Protein AF-0000000070921759 (afdb_homodimer)

Secondary structure (DSSP, 8-state):
----------------------------SPPTT-EEETTS-EE-HHHHHHHGGG-SEEEE---TT-HHHHHHHHHHHHHHHTT--SEEEEEEEEEGGGHHHHHHHHTT---HHHHHHHTTHHHHT-S-GGGTHHHHHHHHHHT--EEEEE--HHHHHHHHHH-GGGS-GGGGTTPPPPPPPPHHHHHHHHHHHHHS-TTT-SS--HHHHHHHHHHHHHHHHHHHHHHHTT-SEEEEE--GGGTGGG-SHHHHHHHTT--GGGEEEEEEEEESTTPPPPPTTS-SEEEEEE-SGGGSPPPPP---EEEEEETTEEEEEEE-TTSHHHHHT--TT-EEEEETTEE--SHHHHHHHHHHPPTT-EEEEEEEETTEEEEEEEEPPP---/----------------------------SPPTT-EEETTS-EE-HHHHHHHGGG-SEEEE---TT-HHHHHHHHHHHHHHHTT--SEEEEEEEEEGGGHHHHHHHHTT---HHHHHHHTTHHHHT-S-GGGTHHHHHHHHHHT--EEEEE--HHHHHHHHHH-GGGS-GGGGTTPPPPPPPPHHHHHHHHHHHHHS-TTT-SS--HHHHHHHHHHHHHHHHHHHHHHHTT-SEEEEE--GGGTGGG-SHHHHHHHTT--GGGEEEEEEEEESTTPPPPPTTS-SEEEEEE-SGGGSPPPPP---EEEEEETTEEEEEEE-TTSHHHHHT--TT-EEEEETTEE--SHHHHHHHHHHPPTT-EEEEEEEETTEEEEEEEEPPP---

Solvent-accessible surface area (backbone atoms only — not comparable to full-atom values): 40839 Å² total; per-residue (Å²): 136,84,78,78,78,76,77,78,72,83,78,77,77,78,76,75,76,74,75,75,72,73,69,74,69,74,55,59,53,46,50,60,45,32,37,23,34,29,77,42,44,83,40,57,59,34,57,51,52,58,60,52,70,68,28,37,30,39,36,41,31,33,57,93,88,40,57,57,38,38,53,49,49,40,40,48,51,27,23,48,34,33,66,45,63,59,34,34,38,34,31,55,61,31,25,49,87,24,32,66,33,39,51,36,40,36,70,65,73,39,36,70,70,55,37,42,57,61,40,37,38,51,81,63,52,56,65,70,61,79,56,48,44,67,47,53,50,51,26,27,51,58,62,31,52,55,39,35,19,24,67,51,66,69,57,38,51,44,37,28,73,65,32,64,86,68,51,56,55,81,79,50,78,64,55,70,80,57,71,80,72,50,69,70,44,51,54,51,51,50,52,54,58,68,69,44,74,65,82,76,50,87,74,74,51,61,67,42,52,51,38,32,52,40,47,51,24,28,35,35,21,49,42,47,54,60,46,40,75,78,24,70,28,28,35,37,43,39,53,33,82,42,42,47,58,43,48,31,25,53,40,33,25,33,75,73,68,48,40,71,87,31,43,43,40,38,35,68,38,64,29,47,96,81,43,66,47,74,59,69,50,39,33,54,26,38,33,12,31,69,54,58,74,61,60,43,80,78,77,66,64,68,54,33,66,44,73,39,74,37,98,81,8,28,29,26,68,37,57,38,85,93,23,35,30,38,77,36,65,58,49,62,67,27,27,36,36,26,46,26,78,35,80,32,68,47,53,55,50,56,52,52,53,44,52,56,48,48,59,17,23,30,42,41,29,34,32,36,52,95,87,39,79,45,80,36,61,32,57,43,64,44,77,77,129,136,84,78,77,78,78,79,78,73,81,80,78,78,78,76,76,76,76,74,76,72,74,69,72,68,75,52,59,54,48,50,60,44,31,37,23,34,29,78,42,44,83,41,59,60,35,58,52,50,58,61,52,70,68,28,36,32,41,37,40,31,32,58,93,86,39,57,59,37,38,52,48,48,40,41,50,50,26,23,47,33,32,66,44,62,60,35,35,38,35,31,55,60,30,26,51,86,23,33,66,33,39,50,36,39,37,70,65,72,37,36,71,71,54,36,42,58,61,39,38,38,53,81,63,52,55,63,69,61,79,56,47,45,67,46,52,49,50,25,28,50,56,60,30,53,56,37,37,19,25,67,50,67,69,57,37,50,46,37,28,72,66,33,63,85,70,50,56,53,80,78,52,78,64,56,70,82,56,72,81,72,49,69,69,44,50,55,50,50,50,54,53,57,67,70,44,73,63,83,78,47,85,74,75,50,62,67,42,52,51,39,31,52,39,46,50,24,28,36,35,21,49,41,49,56,59,46,40,76,79,25,69,28,26,36,37,42,39,53,33,85,41,41,46,58,43,48,31,26,53,41,34,25,33,75,73,68,48,40,72,88,32,39,44,41,37,34,69,37,64,30,48,96,80,43,65,46,74,59,70,50,39,33,55,27,36,33,13,32,70,53,56,74,60,61,45,80,77,77,66,64,70,55,34,66,42,74,40,74,36,99,82,7,27,29,26,69,37,57,38,83,94,22,35,30,39,77,37,65,58,48,61,68,28,27,36,34,26,47,26,79,36,78,32,66,46,54,56,49,54,52,54,53,43,53,56,48,48,56,16,23,29,42,40,29,33,32,37,50,97,88,40,78,45,80,36,60,33,58,42,64,43,76,76,128

InterPro domains:
  IPR001478 PDZ domain [PF13180] (303-376)
  IPR001478 PDZ domain [SM00228] (301-371)
  IPR007314 Haem-binding uptake, Tiki superfamily, ChaN [PF04187] (49-253)
  IPR007314 Haem-binding uptake, Tiki superfamily, ChaN [cd14727] (56-257)
  IPR036034 PDZ superfamily [G3DSA:2.30.42.10] (302-385)
  IPR036034 PDZ superfamily [SSF50156] (306-377)

Structure (mmCIF, N/CA/C/O backbone):
data_AF-0000000070921759-model_v1
#
loop_
_entity.id
_entity.type
_entity.pdbx_description
1 polymer 'PDZ domain-containing protein'
#
loop_
_atom_site.group_PDB
_atom_site.id
_atom_site.type_symbol
_atom_site.label_atom_id
_atom_site.label_alt_id
_atom_site.label_comp_id
_atom_site.label_asym_id
_atom_site.label_entity_id
_atom_site.label_seq_id
_atom_site.pdbx_PDB_ins_code
_atom_site.Cartn_x
_atom_site.Cartn_y
_atom_site.Cartn_z
_atom_site.occupancy
_atom_site.B_iso_or_equiv
_atom_site.auth_seq_id
_atom_site.auth_comp_id
_atom_site.auth_asym_id
_atom_site.auth_atom_id
_atom_site.pdbx_PDB_model_num
ATOM 1 N N . MET A 1 1 ? -50.969 -34.188 79.438 1 27.89 1 MET A N 1
ATOM 2 C CA . MET A 1 1 ? -50.031 -33.062 79.312 1 27.89 1 MET A CA 1
ATOM 3 C C . MET A 1 1 ? -49.531 -32.938 77.875 1 27.89 1 MET A C 1
ATOM 5 O O . MET A 1 1 ? -48.812 -33.812 77.375 1 27.89 1 MET A O 1
ATOM 9 N N . THR A 1 2 ? -50.312 -32.312 76.938 1 28.06 2 THR A N 1
ATOM 10 C CA . THR A 1 2 ? -50.281 -32.094 75.5 1 28.06 2 THR A CA 1
ATOM 11 C C . THR A 1 2 ? -49.156 -31.141 75.125 1 28.06 2 THR A C 1
ATOM 13 O O . THR A 1 2 ? -49.188 -29.953 75.438 1 28.06 2 THR A O 1
ATOM 16 N N . ARG A 1 3 ? -47.906 -31.656 75.188 1 28 3 ARG A N 1
ATOM 17 C CA . ARG A 1 3 ? -46.75 -30.828 74.938 1 28 3 ARG A CA 1
ATOM 18 C C . ARG A 1 3 ? -46.844 -30.219 73.5 1 28 3 ARG A C 1
ATOM 20 O O . ARG A 1 3 ? -47.156 -30.906 72.562 1 28 3 ARG A O 1
ATOM 27 N N . ARG A 1 4 ? -46.906 -28.906 73.438 1 25.95 4 ARG A N 1
ATOM 28 C CA . ARG A 1 4 ? -47.031 -27.922 72.375 1 25.95 4 ARG A CA 1
ATOM 29 C C . ARG A 1 4 ? -45.812 -28 71.438 1 25.95 4 ARG A C 1
ATOM 31 O O . ARG A 1 4 ? -44.688 -27.844 71.875 1 25.95 4 ARG A O 1
ATOM 38 N N . ILE A 1 5 ? -45.812 -28.875 70.5 1 31.91 5 ILE A N 1
ATOM 39 C CA . ILE A 1 5 ? -44.75 -29.016 69.5 1 31.91 5 ILE A CA 1
ATOM 40 C C . ILE A 1 5 ? -44.562 -27.688 68.75 1 31.91 5 ILE A C 1
ATOM 42 O O . ILE A 1 5 ? -45.5 -27.203 68.062 1 31.91 5 ILE A O 1
ATOM 46 N N . ARG A 1 6 ? -43.781 -26.75 69.312 1 29.05 6 ARG A N 1
ATOM 47 C CA . ARG A 1 6 ? -43.469 -25.469 68.688 1 29.05 6 ARG A CA 1
ATOM 48 C C . ARG A 1 6 ? -42.906 -25.656 67.312 1 29.05 6 ARG A C 1
ATOM 50 O O . ARG A 1 6 ? -41.938 -26.422 67.062 1 29.05 6 ARG A O 1
ATOM 57 N N . ARG A 1 7 ? -43.656 -25.438 66.25 1 26.19 7 ARG A N 1
ATOM 58 C CA . ARG A 1 7 ? -43.312 -25.484 64.812 1 26.19 7 ARG A CA 1
ATOM 59 C C . ARG A 1 7 ? -42.188 -24.516 64.5 1 26.19 7 ARG A C 1
ATOM 61 O O . ARG A 1 7 ? -42.312 -23.312 64.75 1 26.19 7 ARG A O 1
ATOM 68 N N . ALA A 1 8 ? -40.938 -24.938 64.625 1 33.94 8 ALA A N 1
ATOM 69 C CA . ALA A 1 8 ? -39.781 -24.141 64.188 1 33.94 8 ALA A CA 1
ATOM 70 C C . ALA A 1 8 ? -39.969 -23.609 62.75 1 33.94 8 ALA A C 1
ATOM 72 O O . ALA A 1 8 ? -40.344 -24.375 61.844 1 33.94 8 ALA A O 1
ATOM 73 N N . GLY A 1 9 ? -40.344 -22.328 62.656 1 32.06 9 GLY A N 1
ATOM 74 C CA . GLY A 1 9 ? -40.531 -21.641 61.406 1 32.06 9 GLY A CA 1
ATOM 75 C C . GLY A 1 9 ? -39.344 -21.766 60.469 1 32.06 9 GLY A C 1
ATOM 76 O O . GLY A 1 9 ? -38.219 -22.062 60.938 1 32.06 9 GLY A O 1
ATOM 77 N N . PRO A 1 10 ? -39.562 -22.109 59.156 1 35.81 10 PRO A N 1
ATOM 78 C CA . PRO A 1 10 ? -38.531 -22.312 58.156 1 35.81 10 PRO A CA 1
ATOM 79 C C . PRO A 1 10 ? -37.562 -21.109 58.062 1 35.81 10 PRO A C 1
ATOM 81 O O . PRO A 1 10 ? -37.969 -19.984 58.312 1 35.81 10 PRO A O 1
ATOM 84 N N . LEU A 1 11 ? -36.281 -21.234 58.5 1 36.12 11 LEU A N 1
ATOM 85 C CA . LEU A 1 11 ? -35.188 -20.281 58.281 1 36.12 11 LEU A CA 1
ATOM 86 C C . LEU A 1 11 ? -35.125 -19.891 56.812 1 36.12 11 LEU A C 1
ATOM 88 O O . LEU A 1 11 ? -34.969 -20.75 55.938 1 36.12 11 LEU A O 1
ATOM 92 N N . SER A 1 12 ? -35.75 -18.828 56.438 1 34.59 12 SER A N 1
ATOM 93 C CA . SER A 1 12 ? -35.562 -18.25 55.125 1 34.59 12 SER A CA 1
ATOM 94 C C . SER A 1 12 ? -34.094 -17.953 54.844 1 34.59 12 SER A C 1
ATOM 96 O O . SER A 1 12 ? -33.469 -17.234 55.594 1 34.59 12 SER A O 1
ATOM 98 N N . ALA A 1 13 ? -33.344 -18.844 54.156 1 33.78 13 ALA A N 1
ATOM 99 C CA . ALA A 1 13 ? -31.984 -18.625 53.625 1 33.78 13 ALA A CA 1
ATOM 100 C C . ALA A 1 13 ? -31.938 -17.375 52.75 1 33.78 13 ALA A C 1
ATOM 102 O O . ALA A 1 13 ? -32.656 -17.281 51.75 1 33.78 13 ALA A O 1
ATOM 103 N N . LEU A 1 14 ? -31.656 -16.25 53.406 1 38.09 14 LEU A N 1
ATOM 104 C CA . LEU A 1 14 ? -31.328 -15.055 52.625 1 38.09 14 LEU A CA 1
ATOM 105 C C . LEU A 1 14 ? -30.188 -15.344 51.656 1 38.09 14 LEU A C 1
ATOM 107 O O . LEU A 1 14 ? -29.078 -15.656 52.062 1 38.09 14 LEU A O 1
ATOM 111 N N . VAL A 1 15 ? -30.547 -15.773 50.469 1 40.31 15 VAL A N 1
ATOM 112 C CA . VAL A 1 15 ? -29.578 -15.875 49.375 1 40.31 15 VAL A CA 1
ATOM 113 C C . VAL A 1 15 ? -28.953 -14.5 49.094 1 40.31 15 VAL A C 1
ATOM 115 O O . VAL A 1 15 ? -29.656 -13.562 48.719 1 40.31 15 VAL A O 1
ATOM 118 N N . VAL A 1 16 ? -27.844 -14.242 49.75 1 41.69 16 VAL A N 1
ATOM 119 C CA . VAL A 1 16 ? -27.031 -13.086 49.375 1 41.69 16 VAL A CA 1
ATOM 120 C C . VAL A 1 16 ? -26.547 -13.211 47.938 1 41.69 16 VAL A C 1
ATOM 122 O O . VAL A 1 16 ? -25.766 -14.102 47.594 1 41.69 16 VAL A O 1
ATOM 125 N N . PHE A 1 17 ? -27.266 -12.664 47 1 39.53 17 PHE A N 1
ATOM 126 C CA . PHE A 1 17 ? -26.75 -12.453 45.656 1 39.53 17 PHE A CA 1
ATOM 127 C C . PHE A 1 17 ? -25.547 -11.516 45.688 1 39.53 17 PHE A C 1
ATOM 129 O O . PHE A 1 17 ? -25.688 -10.32 45.938 1 39.53 17 PHE A O 1
ATOM 136 N N . ALA A 1 18 ? -24.344 -12.109 45.938 1 38.75 18 ALA A N 1
ATOM 137 C CA . ALA A 1 18 ? -23.156 -11.32 45.625 1 38.75 18 ALA A CA 1
ATOM 138 C C . ALA A 1 18 ? -23.172 -10.828 44.188 1 38.75 18 ALA A C 1
ATOM 140 O O . ALA A 1 18 ? -23.078 -11.625 43.25 1 38.75 18 ALA A O 1
ATOM 141 N N . LEU A 1 19 ? -23.594 -9.609 43.969 1 37.59 19 LEU A N 1
ATOM 142 C CA . LEU A 1 19 ? -23.328 -8.938 42.719 1 37.59 19 LEU A CA 1
ATOM 143 C C . LEU A 1 19 ? -21.828 -8.906 42.438 1 37.59 19 LEU A C 1
ATOM 145 O O . LEU A 1 19 ? -21.078 -8.234 43.125 1 37.59 19 LEU A O 1
ATOM 149 N N . LEU A 1 20 ? -21.281 -9.961 41.844 1 40.19 20 LEU A N 1
ATOM 150 C CA . LEU A 1 20 ? -19.969 -9.773 41.219 1 40.19 20 LEU A CA 1
ATOM 151 C C . LEU A 1 20 ? -19.93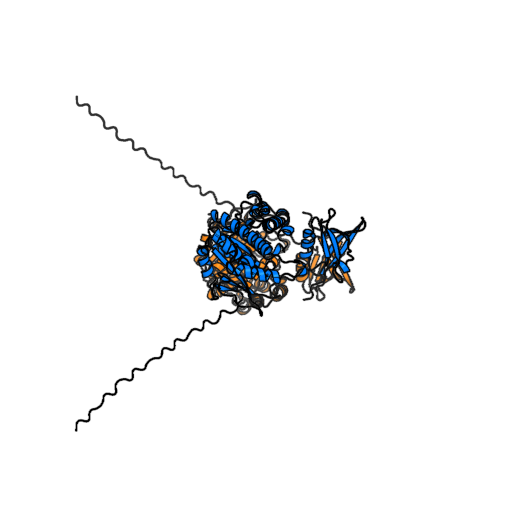8 -8.492 40.406 1 40.19 20 LEU A C 1
ATOM 153 O O . LEU A 1 20 ? -20.609 -8.406 39.375 1 40.19 20 LEU A O 1
ATOM 157 N N . ALA A 1 21 ? -19.531 -7.395 41.031 1 38.72 21 ALA A N 1
ATOM 158 C CA . ALA A 1 21 ? -19.109 -6.246 40.25 1 38.72 21 ALA A CA 1
ATOM 159 C C . ALA A 1 21 ? -18.109 -6.66 39.156 1 38.72 21 ALA A C 1
ATOM 161 O O . ALA A 1 21 ? -17.031 -7.148 39.469 1 38.72 21 ALA A O 1
ATOM 162 N N . ALA A 1 22 ? -18.562 -6.961 38 1 38.88 22 ALA A N 1
ATOM 163 C CA . ALA A 1 22 ? -17.641 -6.977 36.875 1 38.88 22 ALA A CA 1
ATOM 164 C C . ALA A 1 22 ? -16.703 -5.766 36.906 1 38.88 22 ALA A C 1
ATOM 166 O O . ALA A 1 22 ? -17.141 -4.637 36.656 1 38.88 22 ALA A O 1
ATOM 167 N N . GLY A 1 23 ? -15.766 -5.809 37.781 1 38 23 GLY A N 1
ATOM 168 C CA . GLY A 1 23 ? -14.758 -4.773 37.594 1 38 23 GLY A CA 1
ATOM 169 C C . GLY A 1 23 ? -14.492 -4.445 36.125 1 38 23 GLY A C 1
ATOM 170 O O . GLY A 1 23 ? -14.227 -5.344 35.344 1 38 23 GLY A O 1
ATOM 171 N N . HIS A 1 24 ? -15.047 -3.385 35.719 1 40.53 24 HIS A N 1
ATOM 172 C CA . HIS A 1 24 ? -14.586 -2.846 34.438 1 40.53 24 HIS A CA 1
ATOM 173 C C . HIS A 1 24 ? -13.062 -2.867 34.344 1 40.53 24 HIS A C 1
ATOM 175 O O . HIS A 1 24 ? -12.383 -2.188 35.094 1 40.53 24 HIS A O 1
ATOM 181 N N . ALA A 1 25 ? -12.484 -4.004 34.156 1 42.41 25 ALA A N 1
ATOM 182 C CA . ALA A 1 25 ? -11.055 -3.959 33.875 1 42.41 25 ALA A CA 1
ATOM 183 C C . ALA A 1 25 ? -10.68 -2.672 33.125 1 42.41 25 ALA A C 1
ATOM 185 O O . ALA A 1 25 ? -11.305 -2.318 32.125 1 42.41 25 ALA A O 1
ATOM 186 N N . ALA A 1 26 ? -10.242 -1.688 33.781 1 49.66 26 ALA A N 1
ATOM 187 C CA . ALA A 1 26 ? -9.641 -0.495 33.188 1 49.66 26 ALA A CA 1
ATOM 188 C C . ALA A 1 26 ? -9.016 -0.81 31.828 1 49.66 26 ALA A C 1
ATOM 190 O O . ALA A 1 26 ? -8.211 -1.737 31.719 1 49.66 26 ALA A O 1
ATOM 191 N N . ALA A 1 27 ? -9.664 -0.365 30.719 1 60.22 27 ALA A N 1
ATOM 192 C CA . ALA A 1 27 ? -9.344 -0.701 29.328 1 60.22 27 ALA A CA 1
ATOM 193 C C . ALA A 1 27 ? -7.906 -0.31 28.984 1 60.22 27 ALA A C 1
ATOM 195 O O . ALA A 1 27 ? -7.504 0.837 29.203 1 60.22 27 ALA A O 1
ATOM 196 N N . GLY A 1 28 ? -6.93 -1.136 29.156 1 81.12 28 GLY A N 1
ATOM 197 C CA . GLY A 1 28 ? -5.523 -1.021 28.797 1 81.12 28 GLY A CA 1
ATOM 198 C C . GLY A 1 28 ? -5.297 -0.612 27.359 1 81.12 28 GLY A C 1
ATOM 199 O O . GLY A 1 28 ? -6.203 -0.093 26.703 1 81.12 28 GLY A O 1
ATOM 200 N N . CYS A 1 29 ? -4.09 -0.52 26.969 1 90.62 29 CYS A N 1
ATOM 201 C CA . CYS A 1 29 ? -3.676 -0.234 25.594 1 90.62 29 CYS A CA 1
ATOM 202 C C . CYS A 1 29 ? -4.281 -1.237 24.625 1 90.62 29 CYS A C 1
ATOM 204 O O . CYS A 1 29 ? -4.348 -2.432 24.922 1 90.62 29 CYS A O 1
ATOM 206 N N . PRO A 1 30 ? -4.938 -0.698 23.609 1 94.38 30 PRO A N 1
ATOM 207 C CA . PRO A 1 30 ? -5.445 -1.652 22.625 1 94.38 30 PRO A CA 1
ATOM 208 C C . PRO A 1 30 ? -4.348 -2.541 22.047 1 94.38 30 PRO A C 1
ATOM 210 O O . PRO A 1 30 ? -3.242 -2.064 21.766 1 94.38 30 PRO A O 1
ATOM 213 N N . ALA A 1 31 ? -4.648 -3.852 21.906 1 93.44 31 ALA A N 1
ATOM 214 C CA . ALA A 1 31 ? -3.729 -4.762 21.219 1 93.44 31 ALA A CA 1
ATOM 215 C C . ALA A 1 31 ? -3.67 -4.461 19.734 1 93.44 31 ALA A C 1
ATOM 217 O O . ALA A 1 31 ? -4.609 -3.893 19.172 1 93.44 31 ALA A O 1
ATOM 218 N N . PRO A 1 32 ? -2.553 -4.805 19.094 1 93.81 32 PRO A N 1
ATOM 219 C CA . PRO A 1 32 ? -2.537 -4.668 17.625 1 93.81 32 PRO A CA 1
ATOM 220 C C . PRO A 1 32 ? -3.725 -5.348 16.953 1 93.81 32 PRO A C 1
ATOM 222 O O . PRO A 1 32 ? -4.039 -6.5 17.266 1 93.81 32 PRO A O 1
ATOM 225 N N . GLY A 1 33 ? -4.391 -4.566 16.094 1 95.75 33 GLY A N 1
ATOM 226 C CA . GLY A 1 33 ? -5.516 -5.121 15.352 1 95.75 33 GLY A CA 1
ATOM 227 C C . GLY A 1 33 ? -6.844 -4.938 16.062 1 95.75 33 GLY A C 1
ATOM 228 O O . GLY A 1 33 ? -7.898 -5.246 15.508 1 95.75 33 GLY A O 1
ATOM 229 N N . GLN A 1 34 ? -6.77 -4.414 17.234 1 96.19 34 GLN A N 1
ATOM 230 C CA . GLN A 1 34 ? -7.973 -4.297 18.062 1 96.19 34 GLN A CA 1
ATOM 231 C C . GLN A 1 34 ? -8.586 -2.902 17.938 1 96.19 34 GLN A C 1
ATOM 233 O O . GLN A 1 34 ? -7.863 -1.901 17.938 1 96.19 34 GLN A O 1
ATOM 238 N N . TRP A 1 35 ? -9.93 -2.85 17.828 1 97.75 35 TRP A N 1
ATOM 239 C CA . TRP A 1 35 ? -10.68 -1.604 17.938 1 97.75 35 TRP A CA 1
ATOM 240 C C . TRP A 1 35 ? -11.227 -1.415 19.344 1 97.75 35 TRP A C 1
ATOM 242 O O . TRP A 1 35 ? -11.719 -2.365 19.953 1 97.75 35 TRP A O 1
ATOM 252 N N . LEU A 1 36 ? -11.078 -0.219 19.812 1 97.56 36 LEU A N 1
ATOM 253 C CA . LEU A 1 36 ? -11.789 0.227 21.016 1 97.56 36 LEU A CA 1
ATOM 254 C C . LEU A 1 36 ? -12.781 1.335 20.672 1 97.56 36 LEU A C 1
ATOM 256 O O . LEU A 1 36 ? -12.523 2.154 19.781 1 97.56 36 LEU A O 1
ATOM 260 N N . ASN A 1 37 ? -13.922 1.346 21.375 1 97 37 ASN A N 1
ATOM 261 C CA . ASN A 1 37 ? -14.812 2.49 21.234 1 97 37 ASN A CA 1
ATOM 262 C C . ASN A 1 37 ? -14.359 3.662 22.109 1 97 37 ASN A C 1
ATOM 264 O O . ASN A 1 37 ? -13.32 3.594 22.75 1 97 37 ASN A O 1
ATOM 268 N N . GLY A 1 38 ? -15.062 4.746 22.062 1 95.25 38 GLY A N 1
ATOM 269 C CA . GLY A 1 38 ? -14.68 5.977 22.75 1 95.25 38 GLY A CA 1
ATOM 270 C C . GLY A 1 38 ? -14.555 5.816 24.25 1 95.25 38 GLY A C 1
ATOM 271 O O . GLY A 1 38 ? -13.914 6.629 24.906 1 95.25 38 GLY A O 1
ATOM 272 N N . GLU A 1 39 ? -15.156 4.789 24.781 1 94.88 39 GLU A N 1
ATOM 273 C CA . GLU A 1 39 ? -15.125 4.535 26.219 1 94.88 39 GLU A CA 1
ATOM 274 C C . GLU A 1 39 ? -14.008 3.559 26.578 1 94.88 39 GLU A C 1
ATOM 276 O O . GLU A 1 39 ? -13.758 3.301 27.75 1 94.88 39 GLU A O 1
ATOM 281 N N . GLY A 1 40 ? -13.383 3.045 25.594 1 94.31 40 GLY A N 1
ATOM 282 C CA . GLY A 1 40 ? -12.273 2.145 25.844 1 94.31 40 GLY A CA 1
ATOM 283 C C . GLY A 1 40 ? -12.672 0.681 25.828 1 94.31 40 GLY A C 1
ATOM 284 O O . GLY A 1 40 ? -11.883 -0.187 26.203 1 94.31 40 GLY A O 1
ATOM 285 N N . ALA A 1 41 ? -13.875 0.413 25.438 1 96.06 41 ALA A N 1
ATOM 286 C CA . ALA A 1 41 ? -14.328 -0.972 25.359 1 96.06 41 ALA A CA 1
ATOM 287 C C . ALA A 1 41 ? -14.047 -1.56 23.969 1 96.06 41 ALA A C 1
ATOM 289 O O . ALA A 1 41 ? -14.094 -0.848 22.969 1 96.06 41 ALA A O 1
ATOM 290 N N . PRO A 1 42 ? -13.781 -2.896 23.969 1 96.44 42 PRO A N 1
ATOM 291 C CA . PRO A 1 42 ? -13.562 -3.537 22.672 1 96.44 42 PRO A CA 1
ATOM 292 C C . PRO A 1 42 ? -14.75 -3.355 21.719 1 96.44 42 PRO A C 1
ATOM 294 O O . PRO A 1 42 ? -15.898 -3.383 22.156 1 96.44 42 PRO A O 1
ATOM 297 N N . LEU A 1 43 ? -14.469 -3.111 20.5 1 97.44 43 LEU A N 1
ATOM 298 C CA . LEU A 1 43 ? -15.438 -2.887 19.438 1 97.44 43 LEU A CA 1
ATOM 299 C C . LEU A 1 43 ? -15.133 -3.773 18.234 1 97.44 43 LEU A C 1
ATOM 301 O O . LEU A 1 43 ? -14.023 -3.748 17.703 1 97.44 43 LEU A O 1
ATOM 305 N N . ALA A 1 44 ? -16.141 -4.617 17.812 1 97.94 44 ALA A N 1
ATOM 306 C CA . ALA A 1 44 ? -15.961 -5.488 16.656 1 97.94 44 ALA A CA 1
ATOM 307 C C . ALA A 1 44 ? -15.844 -4.676 15.367 1 97.94 44 ALA A C 1
ATOM 309 O O . ALA A 1 44 ? -16.547 -3.68 15.195 1 97.94 44 ALA A O 1
ATOM 310 N N . THR A 1 45 ? -14.992 -5.156 14.461 1 98.19 45 THR A N 1
ATOM 311 C CA . THR A 1 45 ? -14.703 -4.434 13.227 1 98.19 45 THR A CA 1
ATOM 312 C C . THR A 1 45 ? -15.977 -4.246 12.398 1 98.19 45 THR A C 1
ATOM 314 O O . THR A 1 45 ? -16.266 -3.141 11.938 1 98.19 45 THR A O 1
ATOM 317 N N . ASP A 1 46 ? -16.75 -5.305 12.227 1 96.94 46 ASP A N 1
ATOM 318 C CA . ASP A 1 46 ? -17.953 -5.215 11.406 1 96.94 46 ASP A CA 1
ATOM 319 C C . ASP A 1 46 ? -18.969 -4.25 12.023 1 96.94 46 ASP A C 1
ATOM 321 O O . ASP A 1 46 ? -19.641 -3.498 11.305 1 96.94 46 ASP A O 1
ATOM 325 N N . ARG A 1 47 ? -19.031 -4.215 13.336 1 97.75 47 ARG A N 1
ATOM 326 C CA . ARG A 1 47 ? -19.953 -3.311 14.031 1 97.75 47 ARG A CA 1
ATOM 327 C C . ARG A 1 47 ? -19.516 -1.859 13.875 1 97.75 47 ARG A C 1
ATOM 329 O O . ARG A 1 47 ? -20.344 -0.968 13.695 1 97.75 47 ARG A O 1
ATOM 336 N N . LEU A 1 48 ? -18.219 -1.64 13.977 1 98.31 48 LEU A N 1
ATOM 337 C CA . LEU A 1 48 ? -17.703 -0.292 13.75 1 98.31 48 LEU A CA 1
ATOM 338 C C . LEU A 1 48 ? -18.109 0.22 12.375 1 98.31 48 LEU A C 1
ATOM 340 O O . LEU A 1 48 ? -18.688 1.309 12.25 1 98.31 48 LEU A O 1
ATOM 344 N N . PHE A 1 49 ? -17.875 -0.55 11.359 1 98.25 49 PHE A N 1
ATOM 345 C CA . PHE A 1 49 ? -18.141 -0.095 10 1 98.25 49 PHE A CA 1
ATOM 346 C C . PHE A 1 49 ? -19.625 0.04 9.742 1 98.25 49 PHE A C 1
ATOM 348 O O . PHE A 1 49 ? -20.062 0.904 8.977 1 98.25 49 PHE A O 1
ATOM 355 N N . GLN A 1 50 ? -20.406 -0.772 10.414 1 96.56 50 GLN A N 1
ATOM 356 C CA . GLN A 1 50 ? -21.859 -0.591 10.352 1 96.56 50 GLN A CA 1
ATOM 357 C C . GLN A 1 50 ? -22.266 0.746 10.961 1 96.56 50 GLN A C 1
ATOM 359 O O . GLN A 1 50 ? -23.078 1.473 10.383 1 96.56 50 GLN A O 1
ATOM 364 N N . ASN A 1 51 ? -21.641 1.064 12.039 1 96.75 51 ASN A N 1
ATOM 365 C CA . ASN A 1 51 ? -21.938 2.322 12.719 1 96.75 51 ASN A CA 1
ATOM 366 C C . ASN A 1 51 ? -21.547 3.525 11.867 1 96.75 51 ASN A C 1
ATOM 368 O O . ASN A 1 51 ? -22.203 4.562 11.898 1 96.75 51 ASN A O 1
ATOM 372 N N . LEU A 1 52 ? -20.516 3.391 11.062 1 97.88 52 LEU A N 1
ATOM 373 C CA . LEU A 1 52 ? -19.984 4.496 10.281 1 97.88 52 LEU A CA 1
ATOM 374 C C . LEU A 1 52 ? -20.859 4.785 9.07 1 97.88 52 LEU A C 1
ATOM 376 O O . LEU A 1 52 ? -20.688 5.809 8.406 1 97.88 52 LEU A O 1
ATOM 380 N N . GLU A 1 53 ? -21.812 3.914 8.789 1 93.75 53 GLU A N 1
ATOM 381 C CA . GLU A 1 53 ? -22.703 4.098 7.637 1 93.75 53 GLU A CA 1
ATOM 382 C C . GLU A 1 53 ? -23.562 5.344 7.793 1 93.75 53 GLU A C 1
ATOM 384 O O . GLU A 1 53 ? -24.047 5.902 6.805 1 93.75 53 GLU A O 1
ATOM 389 N N . ARG A 1 54 ? -23.672 5.828 8.969 1 91.5 54 ARG A N 1
ATOM 390 C CA . ARG A 1 54 ? -24.547 6.977 9.227 1 91.5 54 ARG A CA 1
ATOM 391 C C . ARG A 1 54 ? -23.75 8.273 9.219 1 91.5 54 ARG A C 1
ATOM 393 O O . ARG A 1 54 ? -24.312 9.359 9.336 1 91.5 54 ARG A O 1
ATOM 400 N N . SER A 1 55 ? -22.516 8.188 9.078 1 97.75 55 SER A N 1
ATOM 401 C CA . SER A 1 55 ? -21.656 9.367 9.18 1 97.75 55 SER A CA 1
ATOM 402 C C . SER A 1 55 ? -21.688 10.18 7.895 1 97.75 55 SER A C 1
ATOM 404 O O . SER A 1 55 ? -21.703 9.625 6.797 1 97.75 55 SER A O 1
ATOM 406 N N . ARG A 1 56 ? -21.734 11.508 8.055 1 98.69 56 ARG A N 1
ATOM 407 C CA . ARG A 1 56 ? -21.516 12.406 6.926 1 98.69 56 ARG A CA 1
ATOM 408 C C . ARG A 1 56 ? -20.031 12.656 6.711 1 98.69 56 ARG A C 1
ATOM 410 O O . ARG A 1 56 ? -19.578 12.859 5.578 1 98.69 56 ARG A O 1
ATOM 417 N N . VAL A 1 57 ? -19.312 12.703 7.844 1 98.94 57 VAL A N 1
ATOM 418 C CA . VAL A 1 57 ? -17.875 12.922 7.812 1 98.94 57 VAL A CA 1
ATOM 419 C C . VAL A 1 57 ? -17.172 11.914 8.727 1 98.94 57 VAL A C 1
ATOM 421 O O . VAL A 1 57 ? -17.609 11.695 9.859 1 98.94 57 VAL A O 1
ATOM 424 N N . VAL A 1 58 ? -16.203 11.195 8.242 1 99 58 VAL A N 1
ATOM 425 C CA . VAL A 1 58 ? -15.305 10.367 9.039 1 99 58 VAL A CA 1
ATOM 426 C C . VAL A 1 58 ? -13.898 10.953 9.016 1 99 58 VAL A C 1
ATOM 428 O O . VAL A 1 58 ? -13.383 11.305 7.945 1 99 58 VAL A O 1
ATOM 431 N N . LEU A 1 59 ? -13.312 11.195 10.164 1 99 59 LEU A N 1
ATOM 432 C CA . LEU A 1 59 ? -11.984 11.773 10.289 1 99 59 LEU A CA 1
ATOM 433 C C . LEU A 1 59 ? -10.977 10.727 10.758 1 99 59 LEU A C 1
ATOM 435 O O . LEU A 1 59 ? -11.18 10.07 11.773 1 99 59 LEU A O 1
ATOM 439 N N . LEU A 1 60 ? -9.922 10.508 10.008 1 98.94 60 LEU A N 1
ATOM 440 C CA . LEU A 1 60 ? -8.867 9.547 10.32 1 98.94 60 LEU A CA 1
ATOM 441 C C . LEU A 1 60 ? -7.59 10.266 10.742 1 98.94 60 LEU A C 1
ATOM 443 O O . LEU A 1 60 ? -7 11.008 9.945 1 98.94 60 LEU A O 1
ATOM 447 N N . GLY A 1 61 ? -7.113 10.008 11.977 1 98.88 61 GLY A N 1
ATOM 448 C CA . GLY A 1 61 ? -5.918 10.641 12.5 1 98.88 61 GLY A CA 1
ATOM 449 C C . GLY A 1 61 ? -4.641 9.93 12.109 1 98.88 61 GLY A C 1
ATOM 450 O O . GLY A 1 61 ? -4.68 8.789 11.641 1 98.88 61 GLY A O 1
ATOM 451 N N . GLU A 1 62 ? -3.486 10.68 12.289 1 98.62 62 GLU A N 1
ATOM 452 C CA . GLU A 1 62 ? -2.184 10.109 11.961 1 98.62 62 GLU A CA 1
ATOM 453 C C . GLU A 1 62 ? -1.069 10.781 12.758 1 98.62 62 GLU A C 1
ATOM 455 O O . GLU A 1 62 ? -1.248 11.891 13.266 1 98.62 62 GLU A O 1
ATOM 460 N N . THR A 1 63 ? 0.005 10.062 12.953 1 96.56 63 THR A N 1
ATOM 461 C CA . THR A 1 63 ? 1.339 10.648 13.055 1 96.56 63 THR A CA 1
ATOM 462 C C . THR A 1 63 ? 2 10.711 11.68 1 96.56 63 THR A C 1
ATOM 464 O O . THR A 1 63 ? 2.084 9.703 10.977 1 96.56 63 THR A O 1
ATOM 467 N N . HIS A 1 64 ? 2.465 11.844 11.25 1 96.69 64 HIS A N 1
ATOM 468 C CA . HIS A 1 64 ? 2.717 12.156 9.852 1 96.69 64 HIS A CA 1
ATOM 469 C C . HIS A 1 64 ? 3.756 11.211 9.258 1 96.69 64 HIS A C 1
ATOM 471 O O . HIS A 1 64 ? 3.715 10.906 8.062 1 96.69 64 HIS A O 1
ATOM 477 N N . ASP A 1 65 ? 4.691 10.781 10.039 1 92.31 65 ASP A N 1
ATOM 478 C CA . ASP A 1 65 ? 5.789 10.008 9.469 1 92.31 65 ASP A CA 1
ATOM 479 C C . ASP A 1 65 ? 5.691 8.539 9.852 1 92.31 65 ASP A C 1
ATOM 481 O O . ASP A 1 65 ? 6.684 7.809 9.797 1 92.31 65 ASP A O 1
ATOM 485 N N . ARG A 1 66 ? 4.492 8.125 10.352 1 93.81 66 ARG A N 1
ATOM 486 C CA . ARG A 1 66 ? 4.289 6.742 10.766 1 93.81 66 ARG A CA 1
ATOM 487 C C . ARG A 1 66 ? 3.609 5.938 9.664 1 93.81 66 ARG A C 1
ATOM 489 O O . ARG A 1 66 ? 2.398 6.051 9.461 1 93.81 66 ARG A O 1
ATOM 496 N N . MET A 1 67 ? 4.398 5.043 9.031 1 94.94 67 MET A N 1
ATOM 497 C CA . MET A 1 67 ? 3.91 4.273 7.887 1 94.94 67 MET A CA 1
ATOM 498 C C . MET A 1 67 ? 2.68 3.457 8.266 1 94.94 67 MET A C 1
ATOM 500 O O . MET A 1 67 ? 1.718 3.385 7.5 1 94.94 67 MET A O 1
ATOM 504 N N . GLU A 1 68 ? 2.66 2.873 9.438 1 96.25 68 GLU A N 1
ATOM 505 C CA . GLU A 1 68 ? 1.56 2.008 9.844 1 96.25 68 GLU A CA 1
ATOM 506 C C . GLU A 1 68 ? 0.253 2.791 9.953 1 96.25 68 GLU A C 1
ATOM 508 O O . GLU A 1 68 ? -0.824 2.248 9.695 1 96.25 68 GLU A O 1
ATOM 513 N N . HIS A 1 69 ? 0.374 4.066 10.289 1 98 69 HIS A N 1
ATOM 514 C CA . HIS A 1 69 ? -0.832 4.883 10.344 1 98 69 HIS A CA 1
ATOM 515 C C . HIS A 1 69 ? -1.446 5.055 8.953 1 98 69 HIS A C 1
ATOM 517 O O . HIS A 1 69 ? -2.668 4.996 8.805 1 98 69 HIS A O 1
ATOM 523 N N . HIS A 1 70 ? -0.645 5.219 8.008 1 98.38 70 HIS A N 1
ATOM 524 C CA . HIS A 1 70 ? -1.137 5.43 6.652 1 98.38 70 HIS A CA 1
ATOM 525 C C . HIS A 1 70 ? -1.653 4.129 6.043 1 98.38 70 HIS A C 1
ATOM 527 O O . HIS A 1 70 ? -2.627 4.137 5.285 1 98.38 70 HIS A O 1
ATOM 533 N N . ARG A 1 71 ? -0.993 3 6.344 1 98.31 71 ARG A N 1
ATOM 534 C CA . ARG A 1 71 ? -1.551 1.708 5.957 1 98.31 71 ARG A CA 1
ATOM 535 C C . ARG A 1 71 ? -2.939 1.511 6.559 1 98.31 71 ARG A C 1
ATOM 537 O O . ARG A 1 71 ? -3.869 1.098 5.863 1 98.31 71 ARG A O 1
ATOM 544 N N . TRP A 1 72 ? -3.037 1.842 7.832 1 98.62 72 TRP A N 1
ATOM 545 C CA . TRP A 1 72 ? -4.32 1.747 8.516 1 98.62 72 TRP A CA 1
ATOM 546 C C . TRP A 1 72 ? -5.363 2.639 7.852 1 98.62 72 TRP A C 1
ATOM 548 O O . TRP A 1 72 ? -6.508 2.225 7.652 1 98.62 72 TRP A O 1
ATOM 558 N N . GLN A 1 73 ? -4.984 3.846 7.504 1 98.94 73 GLN A N 1
ATOM 559 C CA . GLN A 1 73 ? -5.895 4.758 6.82 1 98.94 73 GLN A CA 1
ATOM 560 C C . GLN A 1 73 ? -6.387 4.16 5.504 1 98.94 73 GLN A C 1
ATOM 562 O O . GLN A 1 73 ? -7.582 4.219 5.203 1 98.94 73 GLN A O 1
ATOM 567 N N . LEU A 1 74 ? -5.48 3.576 4.746 1 98.94 74 LEU A N 1
ATOM 568 C CA . LEU A 1 74 ? -5.852 2.953 3.48 1 98.94 74 LEU A CA 1
ATOM 569 C C . LEU A 1 74 ? -6.855 1.827 3.703 1 98.94 74 LEU A C 1
ATOM 571 O O . LEU A 1 74 ? -7.867 1.745 3.004 1 98.94 74 LEU A O 1
ATOM 575 N N . HIS A 1 75 ? -6.555 0.967 4.691 1 98.88 75 HIS A N 1
ATOM 576 C CA . HIS A 1 75 ? -7.445 -0.15 4.984 1 98.88 75 HIS A CA 1
ATOM 577 C C . HIS A 1 75 ? -8.828 0.341 5.395 1 98.88 75 HIS A C 1
ATOM 579 O O . HIS A 1 75 ? -9.844 -0.203 4.945 1 98.88 75 HIS A O 1
ATOM 585 N N . THR A 1 76 ? -8.852 1.374 6.188 1 98.94 76 THR A N 1
ATOM 586 C CA . THR A 1 76 ? -10.109 1.942 6.656 1 98.94 76 THR A CA 1
ATOM 587 C C . THR A 1 76 ? -10.883 2.57 5.496 1 98.94 76 THR A C 1
ATOM 589 O O . THR A 1 76 ? -12.086 2.357 5.363 1 98.94 76 THR A O 1
ATOM 592 N N . LEU A 1 77 ? -10.203 3.318 4.633 1 98.94 77 LEU A N 1
ATOM 593 C CA . LEU A 1 77 ? -10.82 3.926 3.457 1 98.94 77 LEU A CA 1
ATOM 594 C C . LEU A 1 77 ? -11.453 2.865 2.564 1 98.94 77 LEU A C 1
ATOM 596 O O . LEU A 1 77 ? -12.586 3.021 2.115 1 98.94 77 LEU A O 1
ATOM 600 N N . ALA A 1 78 ? -10.719 1.786 2.338 1 98.88 78 ALA A N 1
ATOM 601 C CA . ALA A 1 78 ? -11.227 0.718 1.481 1 98.88 78 ALA A CA 1
ATOM 602 C C . ALA A 1 78 ? -12.445 0.046 2.107 1 98.88 78 ALA A C 1
ATOM 604 O O . ALA A 1 78 ? -13.406 -0.292 1.408 1 98.88 78 ALA A O 1
ATOM 605 N N . GLY A 1 79 ? -12.406 -0.18 3.438 1 98.75 79 GLY A N 1
ATOM 606 C CA . GLY A 1 79 ? -13.562 -0.713 4.148 1 98.75 79 GLY A CA 1
ATOM 607 C C . GLY A 1 79 ? -14.789 0.169 4.039 1 98.75 79 GLY A C 1
ATOM 608 O O . GLY A 1 79 ? -15.898 -0.326 3.822 1 98.75 79 GLY A O 1
ATOM 609 N N . LEU A 1 80 ? -14.578 1.504 4.191 1 98.88 80 LEU A N 1
ATOM 610 C CA . LEU A 1 80 ? -15.664 2.459 4.043 1 98.88 80 LEU A CA 1
ATOM 611 C C . LEU A 1 80 ? -16.203 2.457 2.615 1 98.88 80 LEU A C 1
ATOM 613 O O . LEU A 1 80 ? -17.422 2.438 2.404 1 98.88 80 LEU A O 1
ATOM 617 N N . HIS A 1 81 ? -15.344 2.418 1.64 1 98.69 81 HIS A N 1
ATOM 618 C CA . HIS A 1 81 ? -15.703 2.482 0.228 1 98.69 81 HIS A CA 1
ATOM 619 C C . HIS A 1 81 ? -16.547 1.283 -0.18 1 98.69 81 HIS A C 1
ATOM 621 O O . HIS A 1 81 ? -17.453 1.411 -1.005 1 98.69 81 HIS A O 1
ATOM 627 N N . ALA A 1 82 ? -16.266 0.123 0.437 1 98 82 ALA A N 1
ATOM 628 C CA . ALA A 1 82 ? -16.984 -1.104 0.122 1 98 82 ALA A CA 1
ATOM 629 C C . ALA A 1 82 ? -18.453 -1.003 0.547 1 98 82 ALA A C 1
ATOM 631 O O . ALA A 1 82 ? -19.297 -1.752 0.058 1 98 82 ALA A O 1
ATOM 632 N N . ARG A 1 83 ? -18.734 -0.05 1.417 1 97.44 83 ARG A N 1
ATOM 633 C CA . ARG A 1 83 ? -20.094 0.138 1.921 1 97.44 83 ARG A CA 1
ATOM 634 C C . ARG A 1 83 ? -20.719 1.398 1.338 1 97.44 83 ARG A C 1
ATOM 636 O O . ARG A 1 83 ? -21.922 1.424 1.055 1 97.44 83 ARG A O 1
ATOM 643 N N . ARG A 1 84 ? -19.875 2.367 1.162 1 97.62 84 ARG A N 1
ATOM 644 C CA . ARG A 1 84 ? -20.312 3.695 0.738 1 97.62 84 ARG A CA 1
ATOM 645 C C . ARG A 1 84 ? -19.406 4.238 -0.369 1 97.62 84 ARG A C 1
ATOM 647 O O . ARG A 1 84 ? -18.625 5.16 -0.141 1 97.62 84 ARG A O 1
ATOM 654 N N . PRO A 1 85 ? -19.688 3.777 -1.585 1 97.31 85 PRO A N 1
ATOM 655 C CA . PRO A 1 85 ? -18.766 4.129 -2.662 1 97.31 85 PRO A CA 1
ATOM 656 C C . PRO A 1 85 ? -18.859 5.59 -3.08 1 97.31 85 PRO A C 1
ATOM 658 O O . PRO A 1 85 ? -17.969 6.117 -3.74 1 97.31 85 PRO A O 1
ATOM 661 N N . GLY A 1 86 ? -19.984 6.25 -2.811 1 97.62 86 GLY A N 1
ATOM 662 C CA . GLY A 1 86 ? -20.109 7.676 -3.084 1 97.62 86 GLY A CA 1
ATOM 663 C C . GLY A 1 86 ? -19.375 8.539 -2.074 1 97.62 86 GLY A C 1
ATOM 664 O O . GLY A 1 86 ? -20 9.352 -1.381 1 97.62 86 GLY A O 1
ATOM 665 N N . MET A 1 87 ? -18.109 8.43 -2.006 1 98.5 87 MET A N 1
ATOM 666 C CA . MET A 1 87 ? -17.328 9.148 -1 1 98.5 87 MET A CA 1
ATOM 667 C C . MET A 1 87 ? -16.281 10.039 -1.655 1 98.5 87 MET A C 1
ATOM 669 O O . MET A 1 87 ? -16 9.898 -2.85 1 98.5 87 MET A O 1
ATOM 673 N N . ALA A 1 88 ? -15.758 10.984 -0.901 1 98.94 88 ALA A N 1
ATOM 674 C CA . ALA A 1 88 ? -14.594 11.805 -1.234 1 98.94 88 ALA A CA 1
ATOM 675 C C . ALA A 1 88 ? -13.586 11.828 -0.088 1 98.94 88 ALA A C 1
ATOM 677 O O . ALA A 1 88 ? -13.93 11.5 1.051 1 98.94 88 ALA A O 1
ATOM 678 N N . ILE A 1 89 ? -12.328 12.094 -0.411 1 99 89 ILE A N 1
ATOM 679 C CA . ILE A 1 89 ? -11.258 12.109 0.585 1 99 89 ILE A CA 1
ATOM 680 C C . ILE A 1 89 ? -10.625 13.492 0.651 1 99 89 ILE A C 1
ATOM 682 O O . ILE A 1 89 ? -10.164 14.023 -0.363 1 99 89 ILE A O 1
ATOM 686 N N . GLY A 1 90 ? -10.68 14.117 1.81 1 98.94 90 GLY A N 1
ATOM 687 C CA . GLY A 1 90 ? -10.008 15.383 2.045 1 98.94 90 GLY A CA 1
ATOM 688 C C . GLY A 1 90 ? -8.633 15.219 2.668 1 98.94 90 GLY A C 1
ATOM 689 O O . GLY A 1 90 ? -8.461 14.438 3.607 1 98.94 90 GLY A O 1
ATOM 690 N N . LEU A 1 91 ? -7.629 15.984 2.189 1 98.94 91 LEU A N 1
ATOM 691 C CA . LEU A 1 91 ? -6.238 15.836 2.596 1 98.94 91 LEU A CA 1
ATOM 692 C C . LEU A 1 91 ? -5.738 17.094 3.295 1 98.94 91 LEU A C 1
ATOM 694 O O . LEU A 1 91 ? -5.77 18.188 2.719 1 98.94 91 LEU A O 1
ATOM 698 N N . GLU A 1 92 ? -5.238 16.906 4.547 1 98.88 92 GLU A N 1
ATOM 699 C CA . GLU A 1 92 ? -4.516 17.984 5.23 1 98.88 92 GLU A CA 1
ATOM 700 C C . GLU A 1 92 ? -3.25 18.359 4.469 1 98.88 92 GLU A C 1
ATOM 702 O O . GLU A 1 92 ? -2.795 19.516 4.547 1 98.88 92 GLU A O 1
ATOM 707 N N . MET A 1 93 ? -2.65 17.516 3.707 1 98.44 93 MET A N 1
ATOM 708 C CA . MET A 1 93 ? -1.299 17.562 3.156 1 98.44 93 MET A CA 1
ATOM 709 C C . MET A 1 93 ? -1.167 18.688 2.131 1 98.44 93 MET A C 1
ATOM 711 O O . MET A 1 93 ? -0.071 19.203 1.909 1 98.44 93 MET A O 1
ATOM 715 N N . LEU A 1 94 ? -2.359 19.031 1.523 1 98.69 94 LEU A N 1
ATOM 716 C CA . LEU A 1 94 ? -2.215 19.906 0.362 1 98.69 94 LEU A CA 1
ATOM 717 C C . LEU A 1 94 ? -3.145 21.109 0.465 1 98.69 94 LEU A C 1
ATOM 719 O O . LEU A 1 94 ? -4.305 20.969 0.857 1 98.69 94 LEU A O 1
ATOM 723 N N . PRO A 1 95 ? -2.619 22.297 0.077 1 98.5 95 PRO A N 1
ATOM 724 C CA . PRO A 1 95 ? -3.467 23.5 0.016 1 98.5 95 PRO A CA 1
ATOM 725 C C . PRO A 1 95 ? -4.41 23.484 -1.186 1 98.5 95 PRO A C 1
ATOM 727 O O . PRO A 1 95 ? -4.219 22.703 -2.121 1 98.5 95 PRO A O 1
ATOM 730 N N . ARG A 1 96 ? -5.391 24.344 -1.175 1 98.5 96 ARG A N 1
ATOM 731 C CA . ARG A 1 96 ? -6.453 24.391 -2.174 1 98.5 96 ARG A CA 1
ATOM 732 C C . ARG A 1 96 ? -5.875 24.547 -3.578 1 98.5 96 ARG A C 1
ATOM 734 O O . ARG A 1 96 ? -6.457 24.047 -4.547 1 98.5 96 ARG A O 1
ATOM 741 N N . GLU A 1 97 ? -4.719 25.141 -3.676 1 98.12 97 GLU A N 1
ATOM 742 C CA . GLU A 1 97 ? -4.066 25.406 -4.957 1 98.12 97 GLU A CA 1
ATOM 743 C C . GLU A 1 97 ? -3.656 24.109 -5.641 1 98.12 97 GLU A C 1
ATOM 745 O O . GLU A 1 97 ? -3.422 24.078 -6.852 1 98.12 97 GLU A O 1
ATOM 750 N N . ALA A 1 98 ? -3.621 23.016 -4.934 1 98.62 98 ALA A N 1
ATOM 751 C CA . ALA A 1 98 ? -3.17 21.734 -5.477 1 98.62 98 ALA A CA 1
ATOM 752 C C . ALA A 1 98 ? -4.328 20.969 -6.105 1 98.62 98 ALA A C 1
ATOM 754 O O . ALA A 1 98 ? -4.129 19.891 -6.676 1 98.62 98 ALA A O 1
ATOM 755 N N . GLN A 1 99 ? -5.562 21.469 -6.055 1 98.88 99 GLN A N 1
ATOM 756 C CA . GLN A 1 99 ? -6.754 20.719 -6.449 1 98.88 99 GLN A CA 1
ATOM 757 C C . GLN A 1 99 ? -6.656 20.25 -7.898 1 98.88 99 GLN A C 1
ATOM 759 O O . GLN A 1 99 ? -7 19.109 -8.219 1 98.88 99 GLN A O 1
ATOM 764 N N . PRO A 1 100 ? -6.145 21.109 -8.805 1 98.88 100 PRO A N 1
ATOM 765 C CA . PRO A 1 100 ? -6.062 20.625 -10.188 1 98.88 100 PRO A CA 1
ATOM 766 C C . PRO A 1 100 ? -5.172 19.391 -10.328 1 98.88 100 PRO A C 1
ATOM 768 O O . PRO A 1 100 ? -5.473 18.5 -11.125 1 98.88 100 PRO A O 1
ATOM 771 N N . ALA A 1 101 ? -4.066 19.328 -9.562 1 98.81 101 ALA A N 1
ATOM 772 C CA . ALA A 1 101 ? -3.184 18.172 -9.609 1 98.81 101 ALA A CA 1
ATOM 773 C C . ALA A 1 101 ? -3.889 16.922 -9.078 1 98.81 101 ALA A C 1
ATOM 775 O O . ALA A 1 101 ? -3.738 15.836 -9.633 1 98.81 101 ALA A O 1
ATOM 776 N N . LEU A 1 102 ? -4.688 17.109 -8.031 1 98.94 102 LEU A N 1
ATOM 777 C CA . LEU A 1 102 ? -5.445 16 -7.469 1 98.94 102 LEU A CA 1
ATOM 778 C C . LEU A 1 102 ? -6.484 15.492 -8.469 1 98.94 102 LEU A C 1
ATOM 780 O O . LEU A 1 102 ? -6.66 14.281 -8.625 1 98.94 102 LEU A O 1
ATOM 784 N N . ASP A 1 103 ? -7.145 16.453 -9.141 1 98.94 103 ASP A N 1
ATOM 785 C CA . ASP A 1 103 ? -8.125 16.094 -10.156 1 98.94 103 ASP A CA 1
ATOM 786 C C . ASP A 1 103 ? -7.477 15.297 -11.289 1 98.94 103 ASP A C 1
ATOM 788 O O . ASP A 1 103 ? -7.992 14.25 -11.703 1 98.94 103 ASP A O 1
ATOM 792 N N . ALA A 1 104 ? -6.375 15.758 -11.75 1 98.75 104 ALA A N 1
ATOM 793 C CA . ALA A 1 104 ? -5.66 15.102 -12.844 1 98.75 104 ALA A CA 1
ATOM 794 C C . ALA A 1 104 ? -5.16 13.727 -12.422 1 98.75 104 ALA A C 1
ATOM 796 O O . ALA A 1 104 ? -5.148 12.789 -13.227 1 98.75 104 ALA A O 1
ATOM 797 N N . TRP A 1 105 ? -4.723 13.609 -11.188 1 98.31 105 TRP A N 1
ATOM 798 C CA . TRP A 1 105 ? -4.273 12.32 -10.664 1 98.31 105 TRP A CA 1
ATOM 799 C C . TRP A 1 105 ? -5.395 11.297 -10.711 1 98.31 105 TRP A C 1
ATOM 801 O O . TRP A 1 105 ? -5.23 10.203 -11.266 1 98.31 105 TRP A O 1
ATOM 811 N N . VAL A 1 106 ? -6.562 11.633 -10.227 1 98.31 106 VAL A N 1
ATOM 812 C CA . VAL A 1 106 ? -7.688 10.703 -10.156 1 98.31 106 VAL A CA 1
ATOM 813 C C . VAL A 1 106 ? -8.164 10.367 -11.562 1 98.31 106 VAL A C 1
ATOM 815 O O . VAL A 1 106 ? -8.57 9.234 -11.828 1 98.31 106 VAL A O 1
ATOM 818 N N . ALA A 1 107 ? -7.973 11.32 -12.461 1 96.94 107 ALA A N 1
ATOM 819 C CA . ALA A 1 107 ? -8.391 11.117 -13.844 1 96.94 107 ALA A CA 1
ATOM 820 C C . ALA A 1 107 ? -7.398 10.227 -14.586 1 96.94 107 ALA A C 1
ATOM 822 O O . ALA A 1 107 ? -7.637 9.852 -15.742 1 96.94 107 ALA A O 1
ATOM 823 N N . GLY A 1 108 ? -6.305 9.867 -13.992 1 94.62 108 GLY A N 1
ATOM 824 C CA . GLY A 1 108 ? -5.324 9 -14.625 1 94.62 108 GLY A CA 1
ATOM 825 C C . GLY A 1 108 ? -4.43 9.734 -15.609 1 94.62 108 GLY A C 1
ATOM 826 O O . GLY A 1 108 ? -3.879 9.125 -16.531 1 94.62 108 GLY A O 1
ATOM 827 N N . GLU A 1 109 ? -4.219 11.008 -15.391 1 95.81 109 GLU A N 1
ATOM 828 C CA . GLU A 1 109 ? -3.525 11.828 -16.375 1 95.81 109 GLU A CA 1
ATOM 829 C C . GLU A 1 109 ? -2.072 12.062 -15.977 1 95.81 109 GLU A C 1
ATOM 831 O O . GLU A 1 109 ? -1.289 12.617 -16.75 1 95.81 109 GLU A O 1
ATOM 836 N N . LEU A 1 110 ? -1.717 11.656 -14.773 1 95.38 110 LEU A N 1
ATOM 837 C CA . LEU A 1 110 ? -0.376 11.938 -14.273 1 95.38 110 LEU A CA 1
ATOM 838 C C . LEU A 1 110 ? 0.304 10.664 -13.797 1 95.38 110 LEU A C 1
ATOM 840 O O . LEU A 1 110 ? -0.338 9.797 -13.188 1 95.38 110 LEU A O 1
ATOM 844 N N . ASP A 1 111 ? 1.591 10.586 -14.055 1 91.5 111 ASP A N 1
ATOM 845 C CA . ASP A 1 111 ? 2.395 9.609 -13.32 1 91.5 111 ASP A CA 1
ATOM 846 C C . ASP A 1 111 ? 2.824 10.164 -11.969 1 91.5 111 ASP A C 1
ATOM 848 O O . ASP A 1 111 ? 2.506 11.305 -11.633 1 91.5 111 ASP A O 1
ATOM 852 N N . GLU A 1 112 ? 3.527 9.383 -11.18 1 90.81 112 GLU A N 1
ATOM 853 C CA . GLU A 1 112 ? 3.855 9.773 -9.812 1 90.81 112 GLU A CA 1
ATOM 854 C C . GLU A 1 112 ? 4.762 11.008 -9.797 1 90.81 112 GLU A C 1
ATOM 856 O O . GLU A 1 112 ? 4.477 11.977 -9.094 1 90.81 112 GLU A O 1
ATOM 861 N N . PRO A 1 113 ? 5.828 11.039 -10.586 1 84.12 113 PRO A N 1
ATOM 862 C CA . PRO A 1 113 ? 6.695 12.227 -10.555 1 84.12 113 PRO A CA 1
ATOM 863 C C . PRO A 1 113 ? 5.965 13.5 -10.977 1 84.12 113 PRO A C 1
ATOM 865 O O . PRO A 1 113 ? 6.137 14.547 -10.344 1 84.12 113 PRO A O 1
ATOM 868 N N . SER A 1 114 ? 5.137 13.391 -11.977 1 90.19 114 SER A N 1
ATOM 869 C CA . SER A 1 114 ? 4.398 14.562 -12.445 1 90.19 114 SER A CA 1
ATOM 870 C C . SER A 1 114 ? 3.389 15.031 -11.406 1 90.19 114 SER A C 1
ATOM 872 O O . SER A 1 114 ? 3.199 16.234 -11.211 1 90.19 114 SER A O 1
ATOM 874 N N . PHE A 1 115 ? 2.766 14.141 -10.789 1 95.94 115 PHE A N 1
ATOM 875 C CA . PHE A 1 115 ? 1.818 14.492 -9.734 1 95.94 115 PHE A CA 1
ATOM 876 C C . PHE A 1 115 ? 2.516 15.25 -8.609 1 95.94 115 PHE A C 1
ATOM 878 O O . PHE A 1 115 ? 2.021 16.281 -8.148 1 95.94 115 PHE A O 1
ATOM 885 N N . LEU A 1 116 ? 3.648 14.703 -8.188 1 90.81 116 LEU A N 1
ATOM 886 C CA . LEU A 1 116 ? 4.379 15.32 -7.082 1 90.81 116 LEU A CA 1
ATOM 887 C C . LEU A 1 116 ? 4.848 16.719 -7.453 1 90.81 116 LEU A C 1
ATOM 889 O O . LEU A 1 116 ? 4.812 17.625 -6.625 1 90.81 116 LEU A O 1
ATOM 893 N N . GLU A 1 117 ? 5.227 16.859 -8.656 1 87.69 117 GLU A N 1
ATOM 894 C CA . GLU A 1 117 ? 5.652 18.172 -9.141 1 87.69 117 GLU A CA 1
ATOM 895 C C . GLU A 1 117 ? 4.477 19.141 -9.203 1 87.69 117 GLU A C 1
ATOM 897 O O . GLU A 1 117 ? 4.535 20.234 -8.641 1 87.69 117 GLU A O 1
ATOM 902 N N . GLN A 1 118 ? 3.355 18.703 -9.773 1 95.31 118 GLN A N 1
ATOM 903 C CA . GLN A 1 118 ? 2.23 19.594 -10.031 1 95.31 118 GLN A CA 1
ATOM 904 C C . GLN A 1 118 ? 1.475 19.906 -8.75 1 95.31 118 GLN A C 1
ATOM 906 O O . GLN A 1 118 ? 0.827 20.953 -8.648 1 95.31 118 GLN A O 1
ATOM 911 N N . SER A 1 119 ? 1.568 19.078 -7.766 1 96.94 119 SER A N 1
ATOM 912 C CA . SER A 1 119 ? 0.939 19.328 -6.477 1 96.94 119 SER A CA 1
ATOM 913 C C . SER A 1 119 ? 1.869 20.109 -5.555 1 96.94 119 SER A C 1
ATOM 915 O O . SER A 1 119 ? 1.468 20.531 -4.465 1 96.94 119 SER A O 1
ATOM 917 N N . ASN A 1 120 ? 3.115 20.266 -5.992 1 92.12 120 ASN A N 1
ATOM 918 C CA . ASN A 1 120 ? 4.133 20.891 -5.152 1 92.12 120 ASN A CA 1
ATOM 919 C C . ASN A 1 120 ? 4.266 20.188 -3.809 1 92.12 120 ASN A C 1
ATOM 921 O O . ASN A 1 120 ? 4.367 20.828 -2.768 1 92.12 120 ASN A O 1
ATOM 925 N N . TRP A 1 121 ? 4.223 18.875 -3.846 1 92.81 121 TRP A N 1
ATOM 926 C CA . TRP A 1 121 ? 4.152 18.031 -2.654 1 92.81 121 TRP A CA 1
ATOM 927 C C . TRP A 1 121 ? 5.285 18.359 -1.688 1 92.81 121 TRP A C 1
ATOM 929 O O . TRP A 1 121 ? 5.051 18.547 -0.49 1 92.81 121 TRP A O 1
ATOM 939 N N . HIS A 1 122 ? 6.473 18.453 -2.148 1 84.75 122 HIS A N 1
ATOM 940 C CA . HIS A 1 122 ? 7.637 18.578 -1.279 1 84.75 122 HIS A CA 1
ATOM 941 C C . HIS A 1 122 ? 7.66 19.922 -0.569 1 84.75 122 HIS A C 1
ATOM 943 O O . HIS A 1 122 ? 8.062 20.016 0.594 1 84.75 122 HIS A O 1
ATOM 949 N N . GLN A 1 123 ? 7.277 20.922 -1.204 1 84 123 GLN A N 1
ATOM 950 C CA . GLN A 1 123 ? 7.219 22.219 -0.561 1 84 123 GLN A CA 1
ATOM 951 C C . GLN A 1 123 ? 5.992 22.344 0.339 1 84 123 GLN A C 1
ATOM 953 O O . GLN A 1 123 ? 6.074 22.891 1.442 1 84 123 GLN A O 1
ATOM 958 N N . ALA A 1 124 ? 4.91 21.812 -0.134 1 91.69 124 ALA A N 1
ATOM 959 C CA . ALA A 1 124 ? 3.645 21.969 0.579 1 91.69 124 ALA A CA 1
ATOM 960 C C . ALA A 1 124 ? 3.596 21.078 1.814 1 91.69 124 ALA A C 1
ATOM 962 O O . ALA A 1 124 ? 3.117 21.484 2.871 1 91.69 124 ALA A O 1
ATOM 963 N N . TRP A 1 125 ? 4.07 19.891 1.735 1 93.19 125 TRP A N 1
ATOM 964 C CA . TRP A 1 125 ? 3.885 18.891 2.791 1 93.19 125 TRP A CA 1
ATOM 965 C C . TRP A 1 125 ? 5.227 18.469 3.377 1 93.19 125 TRP A C 1
ATOM 967 O O . TRP A 1 125 ? 5.398 18.453 4.598 1 93.19 125 TRP A O 1
ATOM 977 N N . GLY A 1 126 ? 6.109 18.203 2.566 1 85.06 126 GLY A N 1
ATOM 978 C CA . GLY A 1 126 ? 7.48 17.938 2.977 1 85.06 126 GLY A CA 1
ATOM 979 C C . GLY A 1 126 ? 7.703 16.516 3.441 1 85.06 126 GLY A C 1
ATOM 980 O O . GLY A 1 126 ? 8.828 16.016 3.428 1 85.06 126 GLY A O 1
ATOM 981 N N . PHE A 1 127 ? 6.699 15.75 3.877 1 91.31 127 PHE A N 1
ATOM 982 C CA . PHE A 1 127 ? 6.875 14.367 4.285 1 91.31 127 PHE A CA 1
ATOM 983 C C . PHE A 1 127 ? 7.016 13.453 3.072 1 91.31 127 PHE A C 1
ATOM 985 O O . PHE A 1 127 ? 6.645 13.836 1.959 1 91.31 127 PHE A O 1
ATOM 992 N N . ASP A 1 128 ? 7.598 12.266 3.238 1 90.06 128 ASP A N 1
ATOM 993 C CA . ASP A 1 128 ? 7.824 11.273 2.191 1 90.06 128 ASP A CA 1
ATOM 994 C C . ASP A 1 128 ? 6.52 10.914 1.486 1 90.06 128 ASP A C 1
ATOM 996 O O . ASP A 1 128 ? 5.586 10.414 2.115 1 90.06 128 ASP A O 1
ATOM 1000 N N . PRO A 1 129 ? 6.473 11.156 0.123 1 92.5 129 PRO A N 1
ATOM 1001 C CA . PRO A 1 129 ? 5.238 10.836 -0.597 1 92.5 129 PRO A CA 1
ATOM 1002 C C . PRO A 1 129 ? 4.875 9.359 -0.514 1 92.5 129 PRO A C 1
ATOM 1004 O O . PRO A 1 129 ? 3.701 9 -0.642 1 92.5 129 PRO A O 1
ATOM 1007 N N . GLN A 1 130 ? 5.871 8.453 -0.273 1 91.19 130 GLN A N 1
ATOM 1008 C CA . GLN A 1 130 ? 5.617 7.016 -0.211 1 91.19 130 GLN A CA 1
ATOM 1009 C C . GLN A 1 130 ? 4.641 6.676 0.91 1 91.19 130 GLN A C 1
ATOM 1011 O O . GLN A 1 130 ? 3.973 5.641 0.867 1 91.19 130 GLN A O 1
ATOM 1016 N N . LEU A 1 131 ? 4.555 7.547 1.871 1 95.19 131 LEU A N 1
ATOM 1017 C CA . LEU A 1 131 ? 3.635 7.359 2.988 1 95.19 131 LEU A CA 1
ATOM 1018 C C . LEU A 1 131 ? 2.188 7.457 2.521 1 95.19 131 LEU A C 1
ATOM 1020 O O . LEU A 1 131 ? 1.3 6.824 3.102 1 95.19 131 LEU A O 1
ATOM 1024 N N . TYR A 1 132 ? 1.905 8.203 1.438 1 98 132 TYR A N 1
ATOM 1025 C CA . TYR A 1 132 ? 0.538 8.555 1.067 1 98 132 TYR A CA 1
ATOM 1026 C C . TYR A 1 132 ? 0.189 8 -0.311 1 98 132 TYR A C 1
ATOM 1028 O O . TYR A 1 132 ? -0.985 7.941 -0.682 1 98 132 TYR A O 1
ATOM 1036 N N . LEU A 1 133 ? 1.221 7.602 -1.079 1 96.69 133 LEU A N 1
ATOM 1037 C CA . LEU A 1 133 ? 0.992 7.168 -2.455 1 96.69 133 LEU A CA 1
ATOM 1038 C C . LEU A 1 133 ? 0.012 6.004 -2.502 1 96.69 133 LEU A C 1
ATOM 1040 O O . LEU A 1 133 ? -0.862 5.957 -3.371 1 96.69 133 LEU A O 1
ATOM 1044 N N . PRO A 1 134 ? 0.065 5.016 -1.542 1 98.25 134 PRO A N 1
ATOM 1045 C CA . PRO A 1 134 ? -0.928 3.941 -1.599 1 98.25 134 PRO A CA 1
ATOM 1046 C C . PRO A 1 134 ? -2.361 4.453 -1.486 1 98.25 134 PRO A C 1
ATOM 1048 O O . PRO A 1 134 ? -3.264 3.928 -2.143 1 98.25 134 PRO A O 1
ATOM 1051 N N . ILE A 1 135 ? -2.572 5.484 -0.689 1 98.94 135 ILE A N 1
ATOM 1052 C CA . ILE A 1 135 ? -3.893 6.086 -0.552 1 98.94 135 ILE A CA 1
ATOM 1053 C C . ILE A 1 135 ? -4.262 6.82 -1.841 1 98.94 135 ILE A C 1
ATOM 1055 O O . ILE A 1 135 ? -5.398 6.73 -2.309 1 98.94 135 ILE A O 1
ATOM 1059 N N . LEU A 1 136 ? -3.309 7.52 -2.436 1 98.81 136 LEU A N 1
ATOM 1060 C CA . LEU A 1 136 ? -3.539 8.227 -3.693 1 98.81 136 LEU A CA 1
ATOM 1061 C C . LEU A 1 136 ? -3.877 7.242 -4.809 1 98.81 136 LEU A C 1
ATOM 1063 O O . LEU A 1 136 ? -4.762 7.504 -5.625 1 98.81 136 LEU A O 1
ATOM 1067 N N . HIS A 1 137 ? -3.197 6.113 -4.859 1 98.19 137 HIS A N 1
ATOM 1068 C CA . HIS A 1 137 ? -3.488 5.086 -5.852 1 98.19 137 HIS A CA 1
ATOM 1069 C C . HIS A 1 137 ? -4.875 4.492 -5.641 1 98.19 137 HIS A C 1
ATOM 1071 O O . HIS A 1 137 ? -5.582 4.191 -6.609 1 98.19 137 HIS A O 1
ATOM 1077 N N . PHE A 1 138 ? -5.242 4.301 -4.383 1 98.75 138 PHE A N 1
ATOM 1078 C CA . PHE A 1 138 ? -6.59 3.84 -4.078 1 98.75 138 PHE A CA 1
ATOM 1079 C C . PHE A 1 138 ? -7.633 4.781 -4.672 1 98.75 138 PHE A C 1
ATOM 1081 O O . PHE A 1 138 ? -8.562 4.34 -5.355 1 98.75 138 PHE A O 1
ATOM 1088 N N . ALA A 1 139 ? -7.43 6.066 -4.43 1 98.88 139 ALA A N 1
ATOM 1089 C CA . ALA A 1 139 ? -8.375 7.066 -4.926 1 98.88 139 ALA A CA 1
ATOM 1090 C C . ALA A 1 139 ? -8.453 7.027 -6.449 1 98.88 139 ALA A C 1
ATOM 1092 O O . ALA A 1 139 ? -9.555 7.047 -7.016 1 98.88 139 ALA A O 1
ATOM 1093 N N . ARG A 1 140 ? -7.34 6.93 -7.031 1 98.19 140 ARG A N 1
ATOM 1094 C CA . ARG A 1 140 ? -7.285 6.891 -8.484 1 98.19 140 ARG A CA 1
ATOM 1095 C C . ARG A 1 140 ? -7.973 5.645 -9.031 1 98.19 140 ARG A C 1
ATOM 1097 O O . ARG A 1 140 ? -8.82 5.734 -9.922 1 98.19 140 ARG A O 1
ATOM 1104 N N . MET A 1 141 ? -7.672 4.523 -8.484 1 97.69 141 MET A N 1
ATOM 1105 C CA . MET A 1 141 ? -8.195 3.258 -8.992 1 97.69 141 MET A CA 1
ATOM 1106 C C . MET A 1 141 ? -9.719 3.223 -8.898 1 97.69 141 MET A C 1
ATOM 1108 O O . MET A 1 141 ? -10.391 2.773 -9.82 1 97.69 141 MET A O 1
ATOM 1112 N N . HIS A 1 142 ? -10.258 3.742 -7.82 1 98.38 142 HIS A N 1
ATOM 1113 C CA . HIS A 1 142 ? -11.688 3.637 -7.559 1 98.38 142 HIS A CA 1
ATOM 1114 C C . HIS A 1 142 ? -12.414 4.93 -7.926 1 98.38 142 HIS A C 1
ATOM 1116 O O . HIS A 1 142 ? -13.602 5.086 -7.637 1 98.38 142 HIS A O 1
ATOM 1122 N N . GLN A 1 143 ? -11.695 5.871 -8.5 1 97.62 143 GLN A N 1
ATOM 1123 C CA . GLN A 1 143 ? -12.25 7.145 -8.945 1 97.62 143 GLN A CA 1
ATOM 1124 C C . GLN A 1 143 ? -12.898 7.898 -7.793 1 97.62 143 GLN A C 1
ATOM 1126 O O . GLN A 1 143 ? -14 8.438 -7.938 1 97.62 143 GLN A O 1
ATOM 1131 N N . VAL A 1 144 ? -12.266 7.809 -6.668 1 98.81 144 VAL A N 1
ATOM 1132 C CA . VAL A 1 144 ? -12.695 8.57 -5.5 1 98.81 144 VAL A CA 1
ATOM 1133 C C . VAL A 1 144 ? -12.094 9.969 -5.543 1 98.81 144 VAL A C 1
ATOM 1135 O O . VAL A 1 144 ? -10.875 10.125 -5.566 1 98.81 144 VAL A O 1
ATOM 1138 N N . PRO A 1 145 ? -12.906 11.031 -5.523 1 98.88 145 PRO A N 1
ATOM 1139 C CA . PRO A 1 145 ? -12.352 12.383 -5.547 1 98.88 145 PRO A CA 1
ATOM 1140 C C . PRO A 1 145 ? -11.438 12.672 -4.352 1 98.88 145 PRO A C 1
ATOM 1142 O O . PRO A 1 145 ? -11.727 12.234 -3.234 1 98.88 145 PRO A O 1
ATOM 1145 N N . LEU A 1 146 ? -10.328 13.305 -4.664 1 98.94 146 LEU A N 1
ATOM 1146 C CA . LEU A 1 146 ? -9.406 13.828 -3.664 1 98.94 146 LEU A CA 1
ATOM 1147 C C . LEU A 1 146 ? -9.539 15.344 -3.543 1 98.94 146 LEU A C 1
ATOM 1149 O O . LEU A 1 146 ? -9.633 16.047 -4.555 1 98.94 146 LEU A O 1
ATOM 1153 N N . LEU A 1 147 ? -9.547 15.789 -2.291 1 98.94 147 LEU A N 1
ATOM 1154 C CA . LEU A 1 147 ? -9.781 17.203 -2.049 1 98.94 147 LEU A CA 1
ATOM 1155 C C . LEU A 1 147 ? -8.617 17.828 -1.28 1 98.94 147 LEU A C 1
ATOM 1157 O O . LEU A 1 147 ? -8.211 17.312 -0.237 1 98.94 147 LEU A O 1
ATOM 1161 N N . ALA A 1 148 ? -8.086 18.891 -1.842 1 98.88 148 ALA A N 1
ATOM 1162 C CA . ALA A 1 148 ? -7.137 19.719 -1.112 1 98.88 148 ALA A CA 1
ATOM 1163 C C . ALA A 1 148 ? -7.855 20.656 -0.148 1 98.88 148 ALA A C 1
ATOM 1165 O O . ALA A 1 148 ? -8.43 21.672 -0.564 1 98.88 148 ALA A O 1
ATOM 1166 N N . ILE A 1 149 ? -7.734 20.344 1.146 1 98.88 149 ILE A N 1
ATOM 1167 C CA . ILE A 1 149 ? -8.648 21.047 2.033 1 98.88 149 ILE A CA 1
ATOM 1168 C C . ILE A 1 149 ? -7.863 21.969 2.961 1 98.88 149 ILE A C 1
ATOM 1170 O O . ILE A 1 149 ? -8.43 22.594 3.861 1 98.88 149 ILE A O 1
ATOM 1174 N N . ASN A 1 150 ? -6.574 22.062 2.754 1 98.62 150 ASN A N 1
ATOM 1175 C CA . ASN A 1 150 ? -5.738 22.906 3.609 1 98.62 150 ASN A CA 1
ATOM 1176 C C . ASN A 1 150 ? -5.453 24.266 2.961 1 98.62 150 ASN A C 1
ATOM 1178 O O . ASN A 1 150 ? -5.992 24.578 1.899 1 98.62 150 ASN A O 1
ATOM 1182 N N . LEU A 1 151 ? -4.754 25.188 3.699 1 98.25 151 LEU A N 1
ATOM 1183 C CA . LEU A 1 151 ? -4.312 26.484 3.213 1 98.25 151 LEU A CA 1
ATOM 1184 C C . LEU A 1 151 ? -2.797 26.516 3.035 1 98.25 151 LEU A C 1
ATOM 1186 O O . LEU A 1 151 ? -2.076 25.75 3.684 1 98.25 151 LEU A O 1
ATOM 1190 N N . GLU A 1 152 ? -2.414 27.406 2.174 1 97 152 GLU A N 1
ATOM 1191 C CA . GLU A 1 152 ? -0.981 27.688 2.113 1 97 152 GLU A CA 1
ATOM 1192 C C . GLU A 1 152 ? -0.47 28.234 3.441 1 97 152 GLU A C 1
ATOM 1194 O O . GLU A 1 152 ? -1.157 29.031 4.102 1 97 152 GLU A O 1
ATOM 1199 N N . ARG A 1 153 ? 0.709 27.922 3.758 1 95.06 153 ARG A N 1
ATOM 1200 C CA . ARG A 1 153 ? 1.305 28.328 5.027 1 95.06 153 ARG A CA 1
ATOM 1201 C C . ARG A 1 153 ? 1.374 29.844 5.133 1 95.06 153 ARG A C 1
ATOM 1203 O O . ARG A 1 153 ? 1.18 30.406 6.215 1 95.06 153 ARG A O 1
ATOM 1210 N N . SER A 1 154 ? 1.666 30.5 4.055 1 95.06 154 SER A N 1
ATOM 1211 C CA . SER A 1 154 ? 1.761 31.953 4.059 1 95.06 154 SER A CA 1
ATOM 1212 C C . SER A 1 154 ? 0.422 32.594 4.41 1 95.06 154 SER A C 1
ATOM 1214 O O . SER A 1 154 ? 0.376 33.594 5.125 1 95.06 154 SER A O 1
ATOM 1216 N N . LEU A 1 155 ? -0.632 32.031 3.9 1 97.12 155 LEU A N 1
ATOM 1217 C CA . LEU A 1 155 ? -1.957 32.531 4.223 1 97.12 155 LEU A CA 1
ATOM 1218 C C . LEU A 1 155 ? -2.287 32.312 5.691 1 97.12 155 LEU A C 1
ATOM 1220 O O . LEU A 1 155 ? -2.824 33.219 6.355 1 97.12 155 LEU A O 1
ATOM 1224 N N . VAL A 1 156 ? -1.965 31.188 6.262 1 97.12 156 VAL A N 1
ATOM 1225 C CA . VAL A 1 156 ? -2.209 30.891 7.668 1 97.12 156 VAL A CA 1
ATOM 1226 C C . VAL A 1 156 ? -1.45 31.891 8.547 1 97.12 156 VAL A C 1
ATOM 1228 O O . VAL A 1 156 ? -2.002 32.438 9.508 1 97.12 156 VAL A O 1
ATOM 1231 N N . ARG A 1 157 ? -0.251 32.156 8.188 1 94.94 157 ARG A N 1
ATOM 1232 C CA . ARG A 1 157 ? 0.562 33.125 8.93 1 94.94 157 ARG A CA 1
ATOM 1233 C C . ARG A 1 157 ? -0.07 34.5 8.906 1 94.94 157 ARG A C 1
ATOM 1235 O O . ARG A 1 157 ? -0.112 35.188 9.938 1 94.94 157 ARG A O 1
ATOM 1242 N N . ARG A 1 158 ? -0.501 34.844 7.797 1 95.56 158 ARG A N 1
ATOM 1243 C CA . ARG A 1 158 ? -1.143 36.156 7.648 1 95.56 158 ARG A CA 1
ATOM 1244 C C . ARG A 1 158 ? -2.41 36.25 8.492 1 95.56 158 ARG A C 1
ATOM 1246 O O . ARG A 1 158 ? -2.625 37.219 9.203 1 95.56 158 ARG A O 1
ATOM 1253 N N . LEU A 1 159 ? -3.201 35.188 8.445 1 95.62 159 LEU A N 1
ATOM 1254 C CA . LEU A 1 159 ? -4.441 35.156 9.211 1 95.62 159 LEU A CA 1
ATOM 1255 C C . LEU A 1 159 ? -4.152 35.188 10.711 1 95.62 159 LEU A C 1
ATOM 1257 O O . LEU A 1 159 ? -4.875 35.844 11.469 1 95.62 159 LEU A O 1
ATOM 1261 N N . ALA A 1 160 ? -3.131 34.562 11.094 1 93.81 160 ALA A N 1
ATOM 1262 C CA . ALA A 1 160 ? -2.777 34.469 12.508 1 93.81 160 ALA A CA 1
ATOM 1263 C C . ALA A 1 160 ? -2.178 35.781 13.008 1 93.81 160 ALA A C 1
ATOM 1265 O O . ALA A 1 160 ? -2.418 36.188 14.148 1 93.81 160 ALA A O 1
ATOM 1266 N N . SER A 1 161 ? -1.418 36.438 12.211 1 91.94 161 SER A N 1
ATOM 1267 C CA . SER A 1 161 ? -0.685 37.625 12.625 1 91.94 161 SER A CA 1
ATOM 1268 C C . SER A 1 161 ? -1.545 38.906 12.492 1 91.94 161 SER A C 1
ATOM 1270 O O . SER A 1 161 ? -1.562 39.75 13.391 1 91.94 161 SER A O 1
ATOM 1272 N N . ASP A 1 162 ? -2.273 38.969 11.383 1 92 162 ASP A N 1
ATOM 1273 C CA . ASP A 1 162 ? -2.973 40.219 11.062 1 92 162 ASP A CA 1
ATOM 1274 C C . ASP A 1 162 ? -4.445 40.125 11.461 1 92 162 ASP A C 1
ATOM 1276 O O . ASP A 1 162 ? -5.129 41.156 11.539 1 92 162 ASP A O 1
ATOM 1280 N N . GLY A 1 163 ? -4.875 38.969 11.719 1 91.62 163 GLY A N 1
ATOM 1281 C CA . GLY A 1 163 ? -6.281 38.781 12.047 1 91.62 163 GLY A CA 1
ATOM 1282 C C . GLY A 1 163 ? -7.129 38.406 10.852 1 91.62 163 GLY A C 1
ATOM 1283 O O . GLY A 1 163 ? -6.828 38.781 9.719 1 91.62 163 GLY A O 1
ATOM 1284 N N . TRP A 1 164 ? -8.164 37.688 11.055 1 91.12 164 TRP A N 1
ATOM 1285 C CA . TRP A 1 164 ? -9.016 37.094 10.031 1 91.12 164 TRP A CA 1
ATOM 1286 C C . TRP A 1 164 ? -9.625 38.156 9.141 1 91.12 164 TRP A C 1
ATOM 1288 O O . TRP A 1 164 ? -9.688 38 7.914 1 91.12 164 TRP A O 1
ATOM 1298 N N . ASP A 1 165 ? -10.023 39.312 9.688 1 89.88 165 ASP A N 1
ATOM 1299 C CA . ASP A 1 165 ? -10.742 40.375 8.977 1 89.88 165 ASP A CA 1
ATOM 1300 C C . ASP A 1 165 ? -9.797 41.156 8.078 1 89.88 165 ASP A C 1
ATOM 1302 O O . ASP A 1 165 ? -10.242 41.906 7.195 1 89.88 165 ASP A O 1
ATOM 1306 N N . SER A 1 166 ? -8.539 41 8.375 1 92.44 166 SER A N 1
ATOM 1307 C CA . SER A 1 166 ? -7.559 41.719 7.594 1 92.44 166 SER A CA 1
ATOM 1308 C C . SER A 1 166 ? -7.395 41.125 6.199 1 92.44 166 SER A C 1
ATOM 1310 O O . SER A 1 166 ? -6.852 41.781 5.301 1 92.44 166 SER A O 1
ATOM 1312 N N . VAL A 1 167 ? -7.789 39.906 6.012 1 95.25 167 VAL A N 1
ATOM 1313 C CA . VAL A 1 167 ? -7.664 39.219 4.734 1 95.25 167 VAL A CA 1
ATOM 1314 C C . VAL A 1 167 ? -9.023 39.156 4.031 1 95.25 167 VAL A C 1
ATOM 1316 O O . VAL A 1 167 ? -9.992 38.625 4.57 1 95.25 167 VAL A O 1
ATOM 1319 N N . PRO A 1 168 ? -9.117 39.812 2.816 1 95.38 168 PRO A N 1
ATOM 1320 C CA . PRO A 1 168 ? -10.383 39.75 2.086 1 95.38 168 PRO A CA 1
ATOM 1321 C C . PRO A 1 168 ? -10.883 38.312 1.869 1 95.38 168 PRO A C 1
ATOM 1323 O O . PRO A 1 168 ? -10.078 37.406 1.682 1 95.38 168 PRO A O 1
ATOM 1326 N N . THR A 1 169 ? -12.18 38.125 1.831 1 94.69 169 THR A N 1
ATOM 1327 C CA . THR A 1 169 ? -12.844 36.812 1.762 1 94.69 169 THR A CA 1
ATOM 1328 C C . THR A 1 169 ? -12.352 36 0.561 1 94.69 169 THR A C 1
ATOM 1330 O O . THR A 1 169 ? -12.125 34.812 0.664 1 94.69 169 THR A O 1
ATOM 1333 N N . GLU A 1 170 ? -12.062 36.656 -0.552 1 94.25 170 GLU A N 1
ATOM 1334 C CA . GLU A 1 170 ? -11.664 36 -1.785 1 94.25 170 GLU A CA 1
ATOM 1335 C C . GLU A 1 170 ? -10.234 35.469 -1.69 1 94.25 170 GLU A C 1
ATOM 1337 O O . GLU A 1 170 ? -9.898 34.469 -2.332 1 94.25 170 GLU A O 1
ATOM 1342 N N . GLU A 1 171 ? -9.5 36.062 -0.78 1 94.75 171 GLU A N 1
ATOM 1343 C CA . GLU A 1 171 ? -8.094 35.688 -0.651 1 94.75 171 GLU A CA 1
ATOM 1344 C C . GLU A 1 171 ? -7.918 34.562 0.361 1 94.75 171 GLU A C 1
ATOM 1346 O O . GLU A 1 171 ? -6.836 34 0.469 1 94.75 171 GLU A O 1
ATOM 1351 N N . ARG A 1 172 ? -8.93 34.281 1.012 1 96.12 172 ARG A N 1
ATOM 1352 C CA . ARG A 1 172 ? -8.867 33.188 1.973 1 96.12 172 ARG A CA 1
ATOM 1353 C C . ARG A 1 172 ? -9.828 32.062 1.591 1 96.12 172 ARG A C 1
ATOM 1355 O O . ARG A 1 172 ? -10.422 31.438 2.461 1 96.12 172 ARG A O 1
ATOM 1362 N N . HIS A 1 173 ? -10.086 31.906 0.279 1 96.56 173 HIS A N 1
ATOM 1363 C CA . HIS A 1 173 ? -10.859 30.812 -0.305 1 96.56 173 HIS A CA 1
ATOM 1364 C C . HIS A 1 173 ? -12.273 30.766 0.267 1 96.56 173 HIS A C 1
ATOM 1366 O O . HIS A 1 173 ? -12.852 29.688 0.439 1 96.56 173 HIS A O 1
ATOM 1372 N N . ARG A 1 174 ? -12.812 31.906 0.76 1 96.25 174 ARG A N 1
ATOM 1373 C CA . ARG A 1 174 ? -14.164 32.125 1.277 1 96.25 174 ARG A CA 1
ATOM 1374 C C . ARG A 1 174 ? -14.375 31.328 2.566 1 96.25 174 ARG A C 1
ATOM 1376 O O . ARG A 1 174 ? -15.508 31.016 2.932 1 96.25 174 ARG A O 1
ATOM 1383 N N . VAL A 1 175 ? -13.297 30.984 3.25 1 97.56 175 VAL A N 1
ATOM 1384 C CA . VAL A 1 175 ? -13.383 30.328 4.547 1 97.56 175 VAL A CA 1
ATOM 1385 C C . VAL A 1 175 ? -13.852 31.328 5.609 1 97.56 175 VAL A C 1
ATOM 1387 O O . VAL A 1 175 ? -13.32 32.438 5.703 1 97.56 175 VAL A O 1
ATOM 1390 N N . SER A 1 176 ? -14.867 31 6.355 1 97.38 176 SER A N 1
ATOM 1391 C CA . SER A 1 176 ? -15.375 31.859 7.43 1 97.38 176 SER A CA 1
ATOM 1392 C C . SER A 1 176 ? -14.43 31.844 8.633 1 97.38 176 SER A C 1
ATOM 1394 O O . SER A 1 176 ? -13.578 30.953 8.75 1 97.38 176 SER A O 1
ATOM 1396 N N . PRO A 1 177 ? -14.531 32.844 9.5 1 97.31 177 PRO A N 1
ATOM 1397 C CA . PRO A 1 177 ? -13.719 32.812 10.711 1 97.31 177 PRO A CA 1
ATOM 1398 C C . PRO A 1 177 ? -13.992 31.609 11.586 1 97.31 177 PRO A C 1
ATOM 1400 O O . PRO A 1 177 ? -15.125 31.125 11.641 1 97.31 177 PRO A O 1
ATOM 1403 N N . PRO A 1 178 ? -12.984 31.141 12.242 1 98 178 PRO A N 1
ATOM 1404 C CA . PRO A 1 178 ? -13.164 29.953 13.086 1 98 178 PRO A CA 1
ATOM 1405 C C . PRO A 1 178 ? -13.992 30.234 14.336 1 98 178 PRO A C 1
ATOM 1407 O O . PRO A 1 178 ? -13.969 31.359 14.852 1 98 178 PRO A O 1
ATOM 1410 N N . ALA A 1 179 ? -14.719 29.188 14.75 1 98.38 179 ALA A N 1
ATOM 1411 C CA . ALA A 1 179 ? -15.25 29.203 16.109 1 98.38 179 ALA A CA 1
ATOM 1412 C C . ALA A 1 179 ? -14.125 29.234 17.141 1 98.38 179 ALA A C 1
ATOM 1414 O O . ALA A 1 179 ? -13.062 28.656 16.922 1 98.38 179 ALA A O 1
ATOM 1415 N N . PRO A 1 180 ? -14.352 29.938 18.266 1 97.38 180 PRO A N 1
ATOM 1416 C CA . PRO A 1 180 ? -13.305 30 19.281 1 97.38 180 PRO A CA 1
ATOM 1417 C C . PRO A 1 180 ? -12.93 28.625 19.828 1 97.38 180 PRO A C 1
ATOM 1419 O O . PRO A 1 180 ? -13.781 27.734 19.906 1 97.38 180 PRO A O 1
ATOM 1422 N N . ALA A 1 181 ? -11.703 28.484 20.172 1 97.31 181 ALA A N 1
ATOM 1423 C CA . ALA A 1 181 ? -11.234 27.234 20.766 1 97.31 181 ALA A CA 1
ATOM 1424 C C . ALA A 1 181 ? -11.875 26.984 22.125 1 97.31 181 ALA A C 1
ATOM 1426 O O . ALA A 1 181 ? -11.914 27.891 22.969 1 97.31 181 ALA A O 1
ATOM 1427 N N . PRO A 1 182 ? -12.344 25.766 22.359 1 97 182 PRO A N 1
ATOM 1428 C CA . PRO A 1 182 ? -12.68 25.438 23.75 1 97 182 PRO A CA 1
ATOM 1429 C C . PRO A 1 182 ? -11.484 25.578 24.688 1 97 182 PRO A C 1
ATOM 1431 O O . PRO A 1 182 ? -10.336 25.484 24.25 1 97 182 PRO A O 1
ATOM 1434 N N . GLU A 1 183 ? -11.805 25.828 25.969 1 96.94 183 GLU A N 1
ATOM 1435 C CA . GLU A 1 183 ? -10.75 26.047 26.953 1 96.94 183 GLU A CA 1
ATOM 1436 C C . GLU A 1 183 ? -9.805 24.844 27 1 96.94 183 GLU A C 1
ATOM 1438 O O . GLU A 1 183 ? -8.578 25.016 27.062 1 96.94 183 GLU A O 1
ATOM 1443 N N . ALA A 1 184 ? -10.328 23.672 26.938 1 96.62 184 ALA A N 1
ATOM 1444 C CA . ALA A 1 184 ? -9.516 22.469 27 1 96.62 184 ALA A CA 1
ATOM 1445 C C . ALA A 1 184 ? -8.562 22.391 25.812 1 96.62 184 ALA A C 1
ATOM 1447 O O . ALA A 1 184 ? -7.438 21.906 25.938 1 96.62 184 ALA A O 1
ATOM 1448 N N . TYR A 1 185 ? -8.992 22.859 24.656 1 97.06 185 TYR A N 1
ATOM 1449 C CA . TYR A 1 185 ? -8.148 22.859 23.469 1 97.06 185 TYR A CA 1
ATOM 1450 C C . TYR A 1 185 ? -7.016 23.859 23.609 1 97.06 185 TYR A C 1
ATOM 1452 O O . TYR A 1 185 ? -5.867 23.562 23.281 1 97.06 185 TYR A O 1
ATOM 1460 N N . ARG A 1 186 ? -7.336 25 24.109 1 95.75 186 ARG A N 1
ATOM 1461 C CA . ARG A 1 186 ? -6.32 26.016 24.328 1 95.75 186 ARG A CA 1
ATOM 1462 C C . ARG A 1 186 ? -5.246 25.516 25.281 1 95.75 186 ARG A C 1
ATOM 1464 O O . ARG A 1 186 ? -4.055 25.766 25.078 1 95.75 186 ARG A O 1
ATOM 1471 N N . ASP A 1 187 ? -5.66 24.844 26.359 1 94.75 187 ASP A N 1
ATOM 1472 C CA . ASP A 1 187 ? -4.715 24.266 27.312 1 94.75 187 ASP A CA 1
ATOM 1473 C C . ASP A 1 187 ? -3.793 23.266 26.641 1 94.75 187 ASP A C 1
ATOM 1475 O O . ASP A 1 187 ? -2.584 23.25 26.875 1 94.75 187 ASP A O 1
ATOM 1479 N N . TYR A 1 188 ? -4.391 22.438 25.844 1 93.5 188 TYR A N 1
ATOM 1480 C CA . TYR A 1 188 ? -3.615 21.453 25.094 1 93.5 188 TYR A CA 1
ATOM 1481 C C . TYR A 1 188 ? -2.596 22.141 24.188 1 93.5 188 TYR A C 1
ATOM 1483 O O . TYR A 1 188 ? -1.423 21.75 24.156 1 93.5 188 TYR A O 1
ATOM 1491 N N . LEU A 1 189 ? -2.984 23.156 23.484 1 94.38 189 LEU A N 1
ATOM 1492 C CA . LEU A 1 189 ? -2.113 23.875 22.547 1 94.38 189 LEU A CA 1
ATOM 1493 C C . LEU A 1 189 ? -0.991 24.578 23.297 1 94.38 189 LEU A C 1
ATOM 1495 O O . LEU A 1 189 ? 0.129 24.688 22.797 1 94.38 189 LEU A O 1
ATOM 1499 N N . ASP A 1 190 ? -1.319 25.047 24.469 1 92.75 190 ASP A N 1
ATOM 1500 C CA . ASP A 1 190 ? -0.293 25.641 25.328 1 92.75 190 ASP A CA 1
ATOM 1501 C C . ASP A 1 190 ? 0.805 24.625 25.656 1 92.75 190 ASP A C 1
ATOM 1503 O O . ASP A 1 190 ? 1.992 24.953 25.594 1 92.75 190 ASP A O 1
ATOM 1507 N N . THR A 1 191 ? 0.374 23.438 25.953 1 90.94 191 THR A N 1
ATOM 1508 C CA . THR A 1 191 ? 1.321 22.359 26.25 1 90.94 191 THR A CA 1
ATOM 1509 C C . THR A 1 191 ? 2.174 22.031 25.031 1 90.94 191 THR A C 1
ATOM 1511 O O . THR A 1 191 ? 3.387 21.859 25.141 1 90.94 191 THR A O 1
ATOM 1514 N N . VAL A 1 192 ? 1.528 21.969 23.891 1 90.56 192 VAL A N 1
ATOM 1515 C CA . VAL A 1 192 ? 2.225 21.672 22.656 1 90.56 192 VAL A CA 1
ATOM 1516 C C . VAL A 1 192 ? 3.262 22.75 22.359 1 90.56 192 VAL A C 1
ATOM 1518 O O . VAL A 1 192 ? 4.391 22.438 21.969 1 90.56 192 VAL A O 1
ATOM 1521 N N . LEU A 1 193 ? 2.891 23.969 22.516 1 88.31 193 LEU A N 1
ATOM 1522 C CA . LEU A 1 193 ? 3.783 25.094 22.25 1 88.31 193 LEU A CA 1
ATOM 1523 C C . LEU A 1 193 ? 5.004 25.047 23.156 1 88.31 193 LEU A C 1
ATOM 1525 O O . LEU A 1 193 ? 6.129 25.281 22.719 1 88.31 193 LEU A O 1
ATOM 1529 N N . LYS A 1 194 ? 4.84 24.703 24.422 1 85.94 194 LYS A N 1
ATOM 1530 C CA . LYS A 1 194 ? 5.91 24.656 25.406 1 85.94 194 LYS A CA 1
ATOM 1531 C C . LYS A 1 194 ? 6.887 23.516 25.094 1 85.94 194 LYS A C 1
ATOM 1533 O O . LYS A 1 194 ? 8.078 23.609 25.406 1 85.94 194 LYS A O 1
ATOM 1538 N N . ASP A 1 195 ? 6.406 22.453 24.516 1 81.25 195 ASP A N 1
ATOM 1539 C CA . ASP A 1 195 ? 7.242 21.312 24.172 1 81.25 195 ASP A CA 1
ATOM 1540 C C . ASP A 1 195 ? 8.023 21.578 22.875 1 81.25 195 ASP A C 1
ATOM 1542 O O . ASP A 1 195 ? 8.906 20.797 22.516 1 81.25 195 ASP A O 1
ATOM 1546 N N . HIS A 1 196 ? 7.68 22.531 22.125 1 71.06 196 HIS A N 1
ATOM 1547 C CA . HIS A 1 196 ? 8.422 22.938 20.938 1 71.06 196 HIS A CA 1
ATOM 1548 C C . HIS A 1 196 ? 9.75 23.578 21.312 1 71.06 196 HIS A C 1
ATOM 1550 O O . HIS A 1 196 ? 9.836 24.328 22.281 1 71.06 196 HIS A O 1
ATOM 1556 N N . PRO A 1 197 ? 10.977 23.125 20.922 1 56.69 197 PRO A N 1
ATOM 1557 C CA . PRO A 1 197 ? 12.289 23.609 21.344 1 56.69 197 PRO A CA 1
ATOM 1558 C C . PRO A 1 197 ? 12.359 25.141 21.375 1 56.69 197 PRO A C 1
ATOM 1560 O O . PRO A 1 197 ? 11.758 25.812 20.531 1 56.69 197 PRO A O 1
ATOM 1563 N N . ALA A 1 198 ? 12.68 25.859 22.531 1 53.22 198 ALA A N 1
ATOM 1564 C CA . ALA A 1 198 ? 12.82 27.234 22.984 1 53.22 198 ALA A CA 1
ATOM 1565 C C . ALA A 1 198 ? 13.375 28.125 21.875 1 53.22 198 ALA A C 1
ATOM 1567 O O . ALA A 1 198 ? 13.102 29.328 21.844 1 53.22 198 ALA A O 1
ATOM 1568 N N . GLY A 1 199 ? 14.352 27.625 21.234 1 46.19 199 GLY A N 1
ATOM 1569 C CA . GLY A 1 199 ? 15.156 28.531 20.438 1 46.19 199 GLY A CA 1
ATOM 1570 C C . GLY A 1 199 ? 14.352 29.234 19.359 1 46.19 199 GLY A C 1
ATOM 1571 O O . GLY A 1 199 ? 14.852 30.172 18.719 1 46.19 199 GLY A O 1
ATOM 1572 N N . VAL A 1 200 ? 13.367 28.656 18.922 1 48.03 200 VAL A N 1
ATOM 1573 C CA . VAL A 1 200 ? 12.828 29.219 17.688 1 48.03 200 VAL A CA 1
ATOM 1574 C C . VAL A 1 200 ? 11.844 30.328 18.016 1 48.03 200 VAL A C 1
ATOM 1576 O O . VAL A 1 200 ? 11.695 31.281 17.25 1 48.03 200 VAL A O 1
ATOM 1579 N N . LEU A 1 201 ? 11.07 30.109 19.234 1 50.91 201 LEU A N 1
ATOM 1580 C CA . LEU A 1 201 ? 10.141 31.219 19.406 1 50.91 201 LEU A CA 1
ATOM 1581 C C . LEU A 1 201 ? 10.523 32.062 20.625 1 50.91 201 LEU A C 1
ATOM 1583 O O . LEU A 1 201 ? 10.492 31.562 21.766 1 50.91 201 LEU A O 1
ATOM 1587 N N . ASP A 1 202 ? 11.422 32.906 20.766 1 48.22 202 ASP A N 1
ATOM 1588 C CA . ASP A 1 202 ? 11.875 33.812 21.844 1 48.22 202 ASP A CA 1
ATOM 1589 C C . ASP A 1 202 ? 10.719 34.188 22.75 1 48.22 202 ASP A C 1
ATOM 1591 O O . ASP A 1 202 ? 10.875 34.281 23.969 1 48.22 202 ASP A O 1
ATOM 1595 N N . ASP A 1 203 ? 9.688 34.719 22.266 1 53.62 203 ASP A N 1
ATOM 1596 C CA . ASP A 1 203 ? 8.484 35.125 22.984 1 53.62 203 ASP A CA 1
ATOM 1597 C C . ASP A 1 203 ? 7.258 34.375 22.453 1 53.62 203 ASP A C 1
ATOM 1599 O O . ASP A 1 203 ? 6.574 34.875 21.562 1 53.62 203 ASP A O 1
ATOM 1603 N N . PRO A 1 204 ? 7.129 33 22.812 1 61.72 204 PRO A N 1
ATOM 1604 C CA . PRO A 1 204 ? 6.062 32.219 22.172 1 61.72 204 PRO A CA 1
ATOM 1605 C C . PRO A 1 204 ? 4.68 32.844 22.391 1 61.72 204 PRO A C 1
ATOM 1607 O O . PRO A 1 204 ? 4.309 33.156 23.531 1 61.72 204 PRO A O 1
ATOM 1610 N N . ASP A 1 205 ? 4.125 33.594 21.453 1 85.12 205 ASP A N 1
ATOM 1611 C CA . ASP A 1 205 ? 2.789 34.188 21.469 1 85.12 205 ASP A CA 1
ATOM 1612 C C . ASP A 1 205 ? 1.713 33.094 21.328 1 85.12 205 ASP A C 1
ATOM 1614 O O . ASP A 1 205 ? 1.409 32.688 20.203 1 85.12 205 ASP A O 1
ATOM 1618 N N . LEU A 1 206 ? 1.249 32.531 22.562 1 89.5 206 LEU A N 1
ATOM 1619 C CA . LEU A 1 206 ? 0.219 31.5 22.594 1 89.5 206 LEU A CA 1
ATOM 1620 C C . LEU A 1 206 ? -0.978 31.906 21.734 1 89.5 206 LEU A C 1
ATOM 1622 O O . LEU A 1 206 ? -1.536 31.078 21.016 1 89.5 206 LEU A O 1
ATOM 1626 N N . ASP A 1 207 ? -1.324 33.125 21.797 1 92.12 207 ASP A N 1
ATOM 1627 C CA . ASP A 1 207 ? -2.49 33.594 21.047 1 92.12 207 ASP A CA 1
ATOM 1628 C C . ASP A 1 207 ? -2.277 33.438 19.547 1 92.12 207 ASP A C 1
ATOM 1630 O O . ASP A 1 207 ? -3.188 33.031 18.828 1 92.12 207 ASP A O 1
ATOM 1634 N N . ARG A 1 208 ? -1.137 33.781 19.141 1 92.62 208 ARG A N 1
ATOM 1635 C CA . ARG A 1 208 ? -0.817 33.625 17.719 1 92.62 208 ARG A CA 1
ATOM 1636 C C . ARG A 1 208 ? -0.778 32.156 17.312 1 92.62 208 ARG A C 1
ATOM 1638 O O . ARG A 1 208 ? -1.219 31.797 16.219 1 92.62 208 ARG A O 1
ATOM 1645 N N . PHE A 1 209 ? -0.211 31.359 18.172 1 94.12 209 PHE A N 1
ATOM 1646 C CA . PHE A 1 209 ? -0.156 29.922 17.922 1 94.12 209 PHE A CA 1
ATOM 1647 C C . PHE A 1 209 ? -1.559 29.328 17.844 1 94.12 209 PHE A C 1
ATOM 1649 O O . PHE A 1 209 ? -1.859 28.562 16.922 1 94.12 209 PHE A O 1
ATOM 1656 N N . VAL A 1 210 ? -2.383 29.719 18.75 1 95.56 210 VAL A N 1
ATOM 1657 C CA . VAL A 1 210 ? -3.764 29.25 18.766 1 95.56 210 VAL A CA 1
ATOM 1658 C C . VAL A 1 210 ? -4.484 29.734 17.516 1 95.56 210 VAL A C 1
ATOM 1660 O O . VAL A 1 210 ? -5.223 28.969 16.875 1 95.56 210 VAL A O 1
ATOM 1663 N N . ALA A 1 211 ? -4.234 30.984 17.141 1 95.44 211 ALA A N 1
ATOM 1664 C CA . ALA A 1 211 ? -4.871 31.547 15.953 1 95.44 211 ALA A CA 1
ATOM 1665 C C . ALA A 1 211 ? -4.477 30.766 14.703 1 95.44 211 ALA A C 1
ATOM 1667 O O . ALA A 1 211 ? -5.312 30.5 13.836 1 95.44 211 ALA A O 1
ATOM 1668 N N . ALA A 1 212 ? -3.244 30.422 14.578 1 96.44 212 ALA A N 1
ATOM 1669 C CA . ALA A 1 212 ? -2.775 29.641 13.438 1 96.44 212 ALA A CA 1
ATOM 1670 C C . ALA A 1 212 ? -3.432 28.266 13.406 1 96.44 212 ALA A C 1
ATOM 1672 O O . ALA A 1 212 ? -3.906 27.812 12.352 1 96.44 212 ALA A O 1
ATOM 1673 N N . GLN A 1 213 ? -3.467 27.625 14.57 1 97.38 213 GLN A N 1
ATOM 1674 C CA . GLN A 1 213 ? -4.09 26.312 14.664 1 97.38 213 GLN A CA 1
ATOM 1675 C C . GLN A 1 213 ? -5.562 26.375 14.273 1 97.38 213 GLN A C 1
ATOM 1677 O O . GLN A 1 213 ? -6.047 25.516 13.531 1 97.38 213 GLN A O 1
ATOM 1682 N N . LEU A 1 214 ? -6.223 27.375 14.711 1 97.81 214 LEU A N 1
ATOM 1683 C CA . LEU A 1 214 ? -7.645 27.516 14.422 1 97.81 214 LEU A CA 1
ATOM 1684 C C . LEU A 1 214 ? -7.867 27.812 12.945 1 97.81 214 LEU A C 1
ATOM 1686 O O . LEU A 1 214 ? -8.867 27.391 12.359 1 97.81 214 LEU A O 1
ATOM 1690 N N . ALA A 1 215 ? -6.938 28.547 12.359 1 97.94 215 ALA A N 1
ATOM 1691 C CA . ALA A 1 215 ? -7.031 28.797 10.922 1 97.94 215 ALA A CA 1
ATOM 1692 C C . ALA A 1 215 ? -6.957 27.484 10.133 1 97.94 215 ALA A C 1
ATOM 1694 O O . ALA A 1 215 ? -7.758 27.266 9.219 1 97.94 215 ALA A O 1
ATOM 1695 N N . TRP A 1 216 ? -6.078 26.609 10.469 1 98.5 216 TRP A N 1
ATOM 1696 C CA . TRP A 1 216 ? -5.973 25.297 9.828 1 98.5 216 TRP A CA 1
ATOM 1697 C C . TRP A 1 216 ? -7.238 24.484 10.055 1 98.5 216 TRP A C 1
ATOM 1699 O O . TRP A 1 216 ? -7.824 23.953 9.109 1 98.5 216 TRP A O 1
ATOM 1709 N N . ASP A 1 217 ? -7.648 24.406 11.273 1 98.81 217 ASP A N 1
ATOM 1710 C CA . ASP A 1 217 ? -8.828 23.625 11.633 1 98.81 217 ASP A CA 1
ATOM 1711 C C . ASP A 1 217 ? -10.055 24.078 10.836 1 98.81 217 ASP A C 1
ATOM 1713 O O . ASP A 1 217 ? -10.781 23.25 10.289 1 98.81 217 ASP A O 1
ATOM 1717 N N . ARG A 1 218 ? -10.219 25.375 10.828 1 98.75 218 ARG A N 1
ATOM 1718 C CA . ARG A 1 218 ? -11.383 25.938 10.148 1 98.75 218 ARG A CA 1
ATOM 1719 C C . ARG A 1 218 ? -11.32 25.688 8.648 1 98.75 218 ARG A C 1
ATOM 1721 O O . ARG A 1 218 ? -12.336 25.344 8.031 1 98.75 218 ARG A O 1
ATOM 1728 N N . ALA A 1 219 ? -10.164 25.875 8.102 1 98.75 219 ALA A N 1
ATOM 1729 C CA . ALA A 1 219 ? -10 25.641 6.668 1 98.75 219 ALA A CA 1
ATOM 1730 C C . ALA A 1 219 ? -10.336 24.203 6.301 1 98.75 219 ALA A C 1
ATOM 1732 O O . ALA A 1 219 ? -11.109 23.953 5.371 1 98.75 219 ALA A O 1
ATOM 1733 N N . MET A 1 220 ? -9.766 23.281 6.992 1 98.94 220 MET A N 1
ATOM 1734 C CA . MET A 1 220 ? -10 21.859 6.707 1 98.94 220 MET A CA 1
ATOM 1735 C C . MET A 1 220 ? -11.461 21.484 6.949 1 98.94 220 MET A C 1
ATOM 1737 O O . MET A 1 220 ? -12.07 20.797 6.137 1 98.94 220 MET A O 1
ATOM 1741 N N . ALA A 1 221 ? -12.023 21.984 8.031 1 98.94 221 ALA A N 1
ATOM 1742 C CA . ALA A 1 221 ? -13.438 21.75 8.305 1 98.94 221 ALA A CA 1
ATOM 1743 C C . ALA A 1 221 ? -14.32 22.297 7.188 1 98.94 221 ALA A C 1
ATOM 1745 O O . ALA A 1 221 ? -15.273 21.641 6.766 1 98.94 221 ALA A O 1
ATOM 1746 N N . SER A 1 222 ? -14.008 23.516 6.738 1 98.81 222 SER A N 1
ATOM 1747 C CA . SER A 1 222 ? -14.789 24.141 5.672 1 98.81 222 SER A CA 1
ATOM 1748 C C . SER A 1 222 ? -14.734 23.312 4.391 1 98.81 222 SER A C 1
ATOM 1750 O O . SER A 1 222 ? -15.75 23.125 3.719 1 98.81 222 SER A O 1
ATOM 1752 N N . GLY A 1 223 ? -13.516 22.812 4.078 1 98.81 223 GLY A N 1
ATOM 1753 C CA . GLY A 1 223 ? -13.391 21.953 2.91 1 98.81 223 GLY A CA 1
ATOM 1754 C C . GLY A 1 223 ? -14.227 20.703 3.008 1 98.81 223 GLY A C 1
ATOM 1755 O O . GLY A 1 223 ? -14.883 20.297 2.043 1 98.81 223 GLY A O 1
ATOM 1756 N N . LEU A 1 224 ? -14.242 20.094 4.121 1 98.94 224 LEU A N 1
ATOM 1757 C CA . LEU A 1 224 ? -15.016 18.875 4.352 1 98.94 224 LEU A CA 1
ATOM 1758 C C . LEU A 1 224 ? -16.516 19.172 4.328 1 98.94 224 LEU A C 1
ATOM 1760 O O . LEU A 1 224 ? -17.281 18.422 3.73 1 98.94 224 LEU A O 1
ATOM 1764 N N . ALA A 1 225 ? -16.922 20.219 4.98 1 98.88 225 ALA A N 1
ATOM 1765 C CA . ALA A 1 225 ? -18.328 20.594 5.023 1 98.88 225 ALA A CA 1
ATOM 1766 C C . ALA A 1 225 ? -18.859 20.891 3.625 1 98.88 225 ALA A C 1
ATOM 1768 O O . ALA A 1 225 ? -19.953 20.469 3.266 1 98.88 225 ALA A O 1
ATOM 1769 N N . ASP A 1 226 ? -18.094 21.688 2.84 1 98.69 226 ASP A N 1
ATOM 1770 C CA . ASP A 1 226 ? -18.484 21.969 1.46 1 98.69 226 ASP A CA 1
ATOM 1771 C C . ASP A 1 226 ? -18.656 20.672 0.667 1 98.69 226 ASP A C 1
ATOM 1773 O O . ASP A 1 226 ? -19.656 20.516 -0.048 1 98.69 226 ASP A O 1
ATOM 1777 N N . ALA A 1 227 ? -17.719 19.75 0.832 1 98.75 227 ALA A N 1
ATOM 1778 C CA . ALA A 1 227 ? -17.766 18.484 0.104 1 98.75 227 ALA A CA 1
ATOM 1779 C C . ALA A 1 227 ? -18.969 17.656 0.527 1 98.75 227 ALA A C 1
ATOM 1781 O O . ALA A 1 227 ? -19.562 16.953 -0.292 1 98.75 227 ALA A O 1
ATOM 1782 N N . ALA A 1 228 ? -19.328 17.766 1.782 1 98.69 228 ALA A N 1
ATOM 1783 C CA . ALA A 1 228 ? -20.422 16.969 2.338 1 98.69 228 ALA A CA 1
ATOM 1784 C C . ALA A 1 228 ? -21.75 17.375 1.727 1 98.69 228 ALA A C 1
ATOM 1786 O O . ALA A 1 228 ? -22.75 16.656 1.874 1 98.69 228 ALA A O 1
ATOM 1787 N N . GLU A 1 229 ? -21.797 18.5 1.053 1 98.12 229 GLU A N 1
ATOM 1788 C CA . GLU A 1 229 ? -23 18.891 0.33 1 98.12 229 GLU A CA 1
ATOM 1789 C C . GLU A 1 229 ? -23.188 18.062 -0.94 1 98.12 229 GLU A C 1
ATOM 1791 O O . GLU A 1 229 ? -24.297 17.922 -1.445 1 98.12 229 GLU A O 1
ATOM 1796 N N . TYR A 1 230 ? -22.109 17.469 -1.428 1 97.94 230 TYR A N 1
ATOM 1797 C CA . TYR A 1 230 ? -22.141 16.812 -2.729 1 97.94 230 TYR A CA 1
ATOM 1798 C C . TYR A 1 230 ? -21.922 15.32 -2.59 1 97.94 230 TYR A C 1
ATOM 1800 O O . TYR A 1 230 ? -22.312 14.539 -3.461 1 97.94 230 TYR A O 1
ATOM 1808 N N . TYR A 1 231 ? -21.312 14.898 -1.54 1 98.19 231 TYR A N 1
ATOM 1809 C CA . TYR A 1 231 ? -20.984 13.492 -1.347 1 98.19 231 TYR A CA 1
ATOM 1810 C C . TYR A 1 231 ? -21.625 12.953 -0.074 1 98.19 231 TYR A C 1
ATOM 1812 O O . TYR A 1 231 ? -21.578 13.602 0.975 1 98.19 231 TYR A O 1
ATOM 1820 N N . PRO A 1 232 ? -22.156 11.758 -0.172 1 97.81 232 PRO A N 1
ATOM 1821 C CA . PRO A 1 232 ? -22.797 11.172 1.008 1 97.81 232 PRO A CA 1
ATOM 1822 C C . PRO A 1 232 ? -21.812 10.93 2.15 1 97.81 232 PRO A C 1
ATOM 1824 O O . PRO A 1 232 ? -22.203 10.93 3.32 1 97.81 232 PRO A O 1
ATOM 1827 N N . LEU A 1 233 ? -20.562 10.672 1.846 1 98.75 233 LEU A N 1
ATOM 1828 C CA . LEU A 1 233 ? -19.516 10.484 2.834 1 98.75 233 LEU A CA 1
ATOM 1829 C C . LEU A 1 233 ? -18.25 11.227 2.428 1 98.75 233 LEU A C 1
ATOM 1831 O O . LEU A 1 233 ? -17.812 11.133 1.279 1 98.75 233 LEU A O 1
ATOM 1835 N N . VAL A 1 234 ? -17.766 12.031 3.357 1 98.94 234 VAL A N 1
ATOM 1836 C CA . VAL A 1 234 ? -16.453 12.648 3.176 1 98.94 234 VAL A CA 1
ATOM 1837 C C . VAL A 1 234 ? -15.5 12.172 4.27 1 98.94 234 VAL A C 1
ATOM 1839 O O . VAL A 1 234 ? -15.852 12.156 5.449 1 98.94 234 VAL A O 1
ATOM 1842 N N . VAL A 1 235 ? -14.32 11.695 3.881 1 99 235 VAL A N 1
ATOM 1843 C CA . VAL A 1 235 ? -13.312 11.219 4.828 1 99 235 VAL A CA 1
ATOM 1844 C C . VAL A 1 235 ? -12.125 12.18 4.84 1 99 235 VAL A C 1
ATOM 1846 O O . VAL A 1 235 ? -11.562 12.492 3.787 1 99 235 VAL A O 1
ATOM 1849 N N . GLY A 1 236 ? -11.789 12.688 5.996 1 98.94 236 GLY A N 1
ATOM 1850 C CA . GLY A 1 236 ? -10.633 13.562 6.137 1 98.94 236 GLY A CA 1
ATOM 1851 C C . GLY A 1 236 ? -9.43 12.875 6.75 1 98.94 236 GLY A C 1
ATOM 1852 O O . GLY A 1 236 ? -9.562 12.164 7.75 1 98.94 236 GLY A O 1
ATOM 1853 N N . LEU A 1 237 ? -8.297 13.008 6.152 1 98.94 237 LEU A N 1
ATOM 1854 C CA . LEU A 1 237 ? -7.023 12.539 6.691 1 98.94 237 LEU A CA 1
ATOM 1855 C C . LEU A 1 237 ? -6.207 13.695 7.25 1 98.94 237 LEU A C 1
ATOM 1857 O O . LEU A 1 237 ? -5.93 14.664 6.539 1 98.94 237 LEU A O 1
ATOM 1861 N N . MET A 1 238 ? -5.77 13.617 8.492 1 98.88 238 MET A N 1
ATOM 1862 C CA . MET A 1 238 ? -5.039 14.734 9.102 1 98.88 238 MET A CA 1
ATOM 1863 C C . MET A 1 238 ? -4.309 14.281 10.359 1 98.88 238 MET A C 1
ATOM 1865 O O . MET A 1 238 ? -4.492 13.148 10.82 1 98.88 238 MET A O 1
ATOM 1869 N N . GLY A 1 239 ? -3.439 15.07 10.828 1 98.69 239 GLY A N 1
ATOM 1870 C CA . GLY A 1 239 ? -2.764 14.789 12.086 1 98.69 239 GLY A CA 1
ATOM 1871 C C . GLY A 1 239 ? -3.715 14.656 13.258 1 98.69 239 GLY A C 1
ATOM 1872 O O . GLY A 1 239 ? -4.688 15.406 13.359 1 98.69 239 GLY A O 1
ATOM 1873 N N . SER A 1 240 ? -3.371 13.766 14.164 1 98.06 240 SER A N 1
ATOM 1874 C CA . SER A 1 240 ? -4.242 13.453 15.297 1 98.06 240 SER A CA 1
ATOM 1875 C C . SER A 1 240 ? -4.465 14.672 16.172 1 98.06 240 SER A C 1
ATOM 1877 O O . SER A 1 240 ? -5.5 14.789 16.828 1 98.06 240 SER A O 1
ATOM 1879 N N . GLY A 1 241 ? -3.531 15.57 16.172 1 96.88 241 GLY A N 1
ATOM 1880 C CA . GLY A 1 241 ? -3.66 16.781 16.984 1 96.88 241 GLY A CA 1
ATOM 1881 C C . GLY A 1 241 ? -4.863 17.625 16.609 1 96.88 241 GLY A C 1
ATOM 1882 O O . GLY A 1 241 ? -5.422 18.328 17.453 1 96.88 241 GLY A O 1
ATOM 1883 N N . HIS A 1 242 ? -5.336 17.531 15.375 1 98.44 242 HIS A N 1
ATOM 1884 C CA . HIS A 1 242 ? -6.504 18.266 14.898 1 98.44 242 HIS A CA 1
ATOM 1885 C C . HIS A 1 242 ? -7.797 17.594 15.336 1 98.44 242 HIS A C 1
ATOM 1887 O O . HIS A 1 242 ? -8.891 18.125 15.117 1 98.44 242 HIS A O 1
ATOM 1893 N N . LEU A 1 243 ? -7.676 16.391 15.945 1 98.75 243 LEU A N 1
ATOM 1894 C CA . LEU A 1 243 ? -8.867 15.555 16.062 1 98.75 243 LEU A CA 1
ATOM 1895 C C . LEU A 1 243 ? -9.141 15.195 17.516 1 98.75 243 LEU A C 1
ATOM 1897 O O . LEU A 1 243 ? -10.305 15.062 17.922 1 98.75 243 LEU A O 1
ATOM 1901 N N . GLN A 1 244 ? -8.125 15.031 18.312 1 97.94 244 GLN A N 1
ATOM 1902 C CA . GLN A 1 244 ? -8.234 14.492 19.656 1 97.94 244 GLN A CA 1
ATOM 1903 C C . GLN A 1 244 ? -9.242 15.281 20.484 1 97.94 244 GLN A C 1
ATOM 1905 O O . GLN A 1 244 ? -9.281 16.516 20.422 1 97.94 244 GLN A O 1
ATOM 1910 N N . PHE A 1 245 ? -10.102 14.508 21.172 1 97.81 245 PHE A N 1
ATOM 1911 C CA . PHE A 1 245 ? -11.133 15 22.094 1 97.81 245 PHE A CA 1
ATOM 1912 C C . PHE A 1 245 ? -12.141 15.867 21.344 1 97.81 245 PHE A C 1
ATOM 1914 O O . PHE A 1 245 ? -12.914 16.609 21.969 1 97.81 245 PHE A O 1
ATOM 1921 N N . HIS A 1 246 ? -12.109 15.852 20.016 1 98.31 246 HIS A N 1
ATOM 1922 C CA . HIS A 1 246 ? -13.023 16.562 19.125 1 98.31 246 HIS A CA 1
ATOM 1923 C C . HIS A 1 246 ? -12.82 18.078 19.219 1 98.31 246 HIS A C 1
ATOM 1925 O O . HIS A 1 246 ? -13.75 18.844 19 1 98.31 246 HIS A O 1
ATOM 1931 N N . HIS A 1 247 ? -11.57 18.547 19.531 1 97 247 HIS A N 1
ATOM 1932 C CA . HIS A 1 247 ? -11.344 19.938 19.859 1 97 247 HIS A CA 1
ATOM 1933 C C . HIS A 1 247 ? -11.078 20.766 18.594 1 97 247 HIS A C 1
ATOM 1935 O O . HIS A 1 247 ? -11.43 21.938 18.531 1 97 247 HIS A O 1
ATOM 1941 N N . GLY A 1 248 ? -10.438 20.188 17.625 1 98.44 248 GLY A N 1
ATOM 1942 C CA . GLY A 1 248 ? -10 20.922 16.453 1 98.44 248 GLY A CA 1
ATOM 1943 C C . GLY A 1 248 ? -11.008 20.906 15.32 1 98.44 248 GLY A C 1
ATOM 1944 O O . GLY A 1 248 ? -12.047 21.562 15.398 1 98.44 248 GLY A O 1
ATOM 1945 N N . VAL A 1 249 ? -10.766 20.125 14.336 1 98.94 249 VAL A N 1
ATOM 1946 C CA . VAL A 1 249 ? -11.57 20.062 13.117 1 98.94 249 VAL A CA 1
ATOM 1947 C C . VAL A 1 249 ? -12.984 19.609 13.461 1 98.94 249 VAL A C 1
ATOM 1949 O O . VAL A 1 249 ? -13.961 20.172 12.969 1 98.94 249 VAL A O 1
ATOM 1952 N N . PRO A 1 250 ? -13.195 18.609 14.367 1 98.94 250 PRO A N 1
ATOM 1953 C CA . PRO A 1 250 ? -14.57 18.234 14.711 1 98.94 250 PRO A CA 1
ATOM 1954 C C . PRO A 1 250 ? -15.383 19.391 15.289 1 98.94 250 PRO A C 1
ATOM 1956 O O . PRO A 1 250 ? -16.562 19.547 14.961 1 98.94 250 PRO A O 1
ATOM 1959 N N . HIS A 1 251 ? -14.766 20.203 16.172 1 98.88 251 HIS A N 1
ATOM 1960 C CA . HIS A 1 251 ? -15.43 21.375 16.75 1 98.88 251 HIS A CA 1
ATOM 1961 C C . HIS A 1 251 ? -15.82 22.375 15.672 1 98.88 251 HIS A C 1
ATOM 1963 O O . HIS A 1 251 ? -16.938 22.906 15.68 1 98.88 251 HIS A O 1
ATOM 1969 N N . GLN A 1 252 ? -14.914 22.625 14.75 1 98.94 252 GLN A N 1
ATOM 1970 C CA . GLN A 1 252 ? -15.188 23.547 13.656 1 98.94 252 GLN A CA 1
ATOM 1971 C C . GLN A 1 252 ? -16.281 23 12.742 1 98.94 252 GLN A C 1
ATOM 1973 O O . GLN A 1 252 ? -17.109 23.766 12.234 1 98.94 252 GLN A O 1
ATOM 1978 N N . LEU A 1 253 ? -16.297 21.672 12.43 1 98.94 253 LEU A N 1
ATOM 1979 C CA . LEU A 1 253 ? -17.344 21.047 11.641 1 98.94 253 LEU A CA 1
ATOM 1980 C C . LEU A 1 253 ? -18.719 21.25 12.297 1 98.94 253 LEU A C 1
ATOM 1982 O O . LEU A 1 253 ? -19.703 21.547 11.617 1 98.94 253 LEU A O 1
ATOM 1986 N N . ALA A 1 254 ? -18.75 21.047 13.633 1 98.81 254 ALA A N 1
ATOM 1987 C CA . ALA A 1 254 ? -20 21.25 14.359 1 98.81 254 ALA A CA 1
ATOM 1988 C C . ALA A 1 254 ? -20.5 22.688 14.188 1 98.81 254 ALA A C 1
ATOM 1990 O O . ALA A 1 254 ? -21.703 22.906 13.969 1 98.81 254 ALA A O 1
ATOM 1991 N N . ASP A 1 255 ? -19.578 23.641 14.281 1 98.75 255 ASP A N 1
ATOM 1992 C CA . ASP A 1 255 ? -19.922 25.047 14.094 1 98.75 255 ASP A CA 1
ATOM 1993 C C . ASP A 1 255 ? -20.438 25.297 12.68 1 98.75 255 ASP A C 1
ATOM 1995 O O . ASP A 1 255 ? -21.266 26.188 12.469 1 98.75 255 ASP A O 1
ATOM 1999 N N . LEU A 1 256 ? -20.016 24.531 11.719 1 98.69 256 LEU A N 1
ATOM 2000 C CA . LEU A 1 256 ? -20.406 24.688 10.32 1 98.69 256 LEU A CA 1
ATOM 2001 C C . LEU A 1 256 ? -21.656 23.875 10.023 1 98.69 256 LEU A C 1
ATOM 2003 O O . LEU A 1 256 ? -22.094 23.797 8.867 1 98.69 256 LEU A O 1
ATOM 2007 N N . GLY A 1 257 ? -22.188 23.203 11.031 1 98.25 257 GLY A N 1
ATOM 2008 C CA . GLY A 1 257 ? -23.5 22.594 10.867 1 98.25 257 GLY A CA 1
ATOM 2009 C C . GLY A 1 257 ? -23.453 21.078 10.797 1 98.25 257 GLY A C 1
ATOM 2010 O O . GLY A 1 257 ? -24.484 20.422 10.617 1 98.25 257 GLY A O 1
ATOM 2011 N N . ILE A 1 258 ? -22.328 20.5 10.859 1 98.56 258 ILE A N 1
ATOM 2012 C CA . ILE A 1 258 ? -22.219 19.047 10.914 1 98.56 258 ILE A CA 1
ATOM 2013 C C . ILE A 1 258 ? -21.938 18.594 12.352 1 98.56 258 ILE A C 1
ATOM 2015 O O . ILE A 1 258 ? -20.781 18.516 12.766 1 98.56 258 ILE A O 1
ATOM 2019 N N . GLY A 1 259 ? -22.984 18.328 13.047 1 97.88 259 GLY A N 1
ATOM 2020 C CA . GLY A 1 259 ? -22.906 18.016 14.461 1 97.88 259 GLY A CA 1
ATOM 2021 C C . GLY A 1 259 ? -22.109 16.75 14.75 1 97.88 259 GLY A C 1
ATOM 2022 O O . GLY A 1 259 ? -21.844 15.961 13.844 1 97.88 259 GLY A O 1
ATOM 2023 N N . LEU A 1 260 ? -21.75 16.625 15.977 1 96.38 260 LEU A N 1
ATOM 2024 C CA . LEU A 1 260 ? -20.922 15.5 16.391 1 96.38 260 LEU A CA 1
ATOM 2025 C C . LEU A 1 260 ? -21.609 14.172 16.109 1 96.38 260 LEU A C 1
ATOM 2027 O O . LEU A 1 260 ? -20.953 13.148 15.938 1 96.38 260 LEU A O 1
ATOM 2031 N N . GLU A 1 261 ? -22.922 14.148 16.016 1 96.12 261 GLU A N 1
ATOM 2032 C CA . GLU A 1 261 ? -23.672 12.922 15.75 1 96.12 261 GLU A CA 1
ATOM 2033 C C . GLU A 1 261 ? -23.531 12.477 14.297 1 96.12 261 GLU A C 1
ATOM 2035 O O . GLU A 1 261 ? -23.844 11.336 13.953 1 96.12 261 GLU A O 1
ATOM 2040 N N . HIS A 1 262 ? -23.047 13.383 13.461 1 97.88 262 HIS A N 1
ATOM 2041 C CA . HIS A 1 262 ? -22.922 13.086 12.039 1 97.88 262 HIS A CA 1
ATOM 2042 C C . HIS A 1 262 ? -21.469 12.961 11.633 1 97.88 262 HIS A C 1
ATOM 2044 O O . HIS A 1 262 ? -21.156 12.859 10.445 1 97.88 262 HIS A O 1
ATOM 2050 N N . GLN A 1 263 ? -20.594 13.062 12.539 1 98.31 263 GLN A N 1
ATOM 2051 C CA . GLN A 1 263 ? -19.172 12.859 12.281 1 98.31 263 GLN A CA 1
ATOM 2052 C C . GLN A 1 263 ? -18.578 11.812 13.219 1 98.31 263 GLN A C 1
ATOM 2054 O O . GLN A 1 263 ? -19.094 11.594 14.32 1 98.31 263 GLN A O 1
ATOM 2059 N N . HIS A 1 264 ? -17.547 11.07 12.781 1 98.81 264 HIS A N 1
ATOM 2060 C CA . HIS A 1 264 ? -16.812 10.102 13.586 1 98.81 264 HIS A CA 1
ATOM 2061 C C . HIS A 1 264 ? -15.305 10.305 13.453 1 98.81 264 HIS A C 1
ATOM 2063 O O . HIS A 1 264 ? -14.781 10.43 12.344 1 98.81 264 HIS A O 1
ATOM 2069 N N . THR A 1 265 ? -14.633 10.391 14.602 1 98.88 265 THR A N 1
ATOM 2070 C CA . THR A 1 265 ? -13.172 10.477 14.664 1 98.88 265 THR A CA 1
ATOM 2071 C C . THR A 1 265 ? -12.57 9.125 15.008 1 98.88 265 THR A C 1
ATOM 2073 O O . THR A 1 265 ? -12.906 8.523 16.031 1 98.88 265 THR A O 1
ATOM 2076 N N . LEU A 1 266 ? -11.75 8.602 14.172 1 98.94 266 LEU A N 1
ATOM 2077 C CA . LEU A 1 266 ? -11 7.371 14.391 1 98.94 266 LEU A CA 1
ATOM 2078 C C . LEU A 1 266 ? -9.5 7.66 14.492 1 98.94 266 LEU A C 1
ATOM 2080 O O . LEU A 1 266 ? -8.953 8.391 13.672 1 98.94 266 LEU A O 1
ATOM 2084 N N . LEU A 1 267 ? -8.836 7.07 15.539 1 98.62 267 LEU A N 1
ATOM 2085 C CA . LEU A 1 267 ? -7.41 7.309 15.742 1 98.62 267 LEU A CA 1
ATOM 2086 C C . LEU A 1 267 ? -6.641 5.992 15.797 1 98.62 267 LEU A C 1
ATOM 2088 O O . LEU A 1 267 ? -7.109 5.016 16.375 1 98.62 267 LEU A O 1
ATOM 2092 N N . PRO A 1 268 ? -5.492 5.945 15.109 1 97.69 268 PRO A N 1
ATOM 2093 C CA . PRO A 1 268 ? -4.543 4.871 15.406 1 97.69 268 PRO A CA 1
ATOM 2094 C C . PRO A 1 268 ? -3.797 5.09 16.719 1 97.69 268 PRO A C 1
ATOM 2096 O O . PRO A 1 268 ? -3.535 6.234 17.094 1 97.69 268 PRO A O 1
ATOM 2099 N N . TRP A 1 269 ? -3.566 4.055 17.391 1 95.88 269 TRP A N 1
ATOM 2100 C CA . TRP A 1 269 ? -2.9 4.105 18.688 1 95.88 269 TRP A CA 1
ATOM 2101 C C . TRP A 1 269 ? -1.762 3.096 18.766 1 95.88 269 TRP A C 1
ATOM 2103 O O . TRP A 1 269 ? -1.984 1.891 18.625 1 95.88 269 TRP A O 1
ATOM 2113 N N . ASP A 1 270 ? -0.538 3.545 18.938 1 91.75 270 ASP A N 1
ATOM 2114 C CA . ASP A 1 270 ? 0.624 2.66 18.938 1 91.75 270 ASP A CA 1
ATOM 2115 C C . ASP A 1 270 ? 0.63 1.771 20.172 1 91.75 270 ASP A C 1
ATOM 2117 O O . ASP A 1 270 ? 0.604 2.268 21.297 1 91.75 270 ASP A O 1
ATOM 2121 N N . SER A 1 271 ? 0.63 0.515 19.875 1 84.75 271 SER A N 1
ATOM 2122 C CA . SER A 1 271 ? 0.669 -0.5 20.922 1 84.75 271 SER A CA 1
ATOM 2123 C C . SER A 1 271 ? 2.098 -0.956 21.203 1 84.75 271 SER A C 1
ATOM 2125 O O . SER A 1 271 ? 2.705 -1.646 20.375 1 84.75 271 SER A O 1
ATOM 2127 N N . ASN A 1 272 ? 2.748 -0.322 22.109 1 76.44 272 ASN A N 1
ATOM 2128 C CA . ASN A 1 272 ? 4.086 -0.736 22.531 1 76.44 272 ASN A CA 1
ATOM 2129 C C . ASN A 1 272 ? 4.211 -0.786 24.047 1 76.44 272 ASN A C 1
ATOM 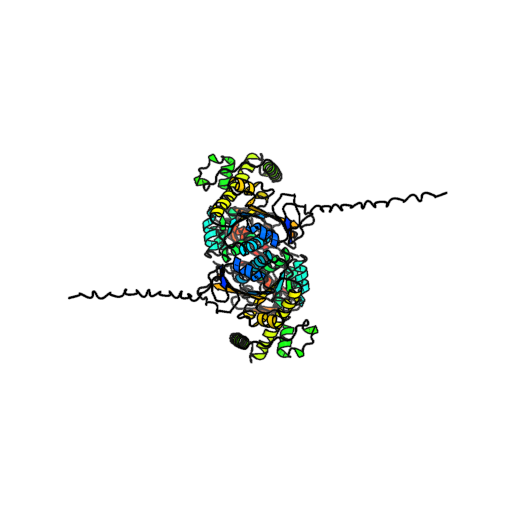2131 O O . ASN A 1 272 ? 3.217 -0.646 24.766 1 76.44 272 ASN A O 1
ATOM 2135 N N . GLU A 1 273 ? 5.422 -1.104 24.438 1 70.12 273 GLU A N 1
ATOM 2136 C CA . GLU A 1 273 ? 5.68 -1.256 25.859 1 70.12 273 GLU A CA 1
ATOM 2137 C C . GLU A 1 273 ? 5.395 0.039 26.609 1 70.12 273 GLU A C 1
ATOM 2139 O O . GLU A 1 273 ? 5.004 0.011 27.781 1 70.12 273 GLU A O 1
ATOM 2144 N N . ASP A 1 274 ? 5.426 1.088 25.875 1 76.06 274 ASP A N 1
ATOM 2145 C CA . ASP A 1 274 ? 5.254 2.381 26.531 1 76.06 274 ASP A CA 1
ATOM 2146 C C . ASP A 1 274 ? 3.842 2.922 26.312 1 76.06 274 ASP A C 1
ATOM 2148 O O . ASP A 1 274 ? 3.561 4.078 26.641 1 76.06 274 ASP A O 1
ATOM 2152 N N . CYS A 1 275 ? 2.996 2.029 25.922 1 84.19 275 CYS A N 1
ATOM 2153 C CA . CYS A 1 275 ? 1.649 2.469 25.562 1 84.19 275 CYS A CA 1
ATOM 2154 C C . CYS A 1 275 ? 0.875 2.889 26.812 1 84.19 275 CYS A C 1
ATOM 2156 O O . CYS A 1 275 ? 0.889 2.186 27.828 1 84.19 275 CYS A O 1
ATOM 2158 N N . SER A 1 276 ? 0.346 4.121 26.688 1 85.62 276 SER A N 1
ATOM 2159 C CA . SER A 1 276 ? -0.65 4.559 27.672 1 85.62 276 SER A CA 1
ATOM 2160 C C . SER A 1 276 ? -2.064 4.387 27.125 1 85.62 276 SER A C 1
ATOM 2162 O O . SER A 1 276 ? -2.322 4.66 25.953 1 85.62 276 SER A O 1
ATOM 2164 N N . ALA A 1 277 ? -2.855 3.934 27.969 1 90.25 277 ALA A N 1
ATOM 2165 C CA . ALA A 1 277 ? -4.246 3.76 27.562 1 90.25 277 ALA A CA 1
ATOM 2166 C C . ALA A 1 277 ? -4.84 5.074 27.062 1 90.25 277 ALA A C 1
ATOM 2168 O O . ALA A 1 277 ? -4.598 6.133 27.656 1 90.25 277 ALA A O 1
ATOM 2169 N N . PRO A 1 278 ? -5.566 4.93 26 1 93.62 278 PRO A N 1
ATOM 2170 C CA . PRO A 1 278 ? -6.227 6.152 25.531 1 93.62 278 PRO A CA 1
ATOM 2171 C C . PRO A 1 278 ? -7.246 6.688 26.547 1 93.62 278 PRO A C 1
ATOM 2173 O O . PRO A 1 278 ? -7.969 5.906 27.172 1 93.62 278 PRO A O 1
ATOM 2176 N N . GLU A 1 279 ? -7.254 7.973 26.719 1 93.88 279 GLU A N 1
ATOM 2177 C CA . GLU A 1 279 ? -8.25 8.594 27.594 1 93.88 279 GLU A CA 1
ATOM 2178 C C . GLU A 1 279 ? -9.648 8.492 26.984 1 93.88 279 GLU A C 1
ATOM 2180 O O . GLU A 1 279 ? -9.828 8.688 25.781 1 93.88 279 GLU A O 1
ATOM 2185 N N . PRO A 1 280 ? -10.617 8.211 27.891 1 94.88 280 PRO A N 1
ATOM 2186 C CA . PRO A 1 280 ? -11.984 8.211 27.375 1 94.88 280 PRO A CA 1
ATOM 2187 C C . PRO A 1 280 ? -12.352 9.516 26.672 1 94.88 280 PRO A C 1
ATOM 2189 O O . PRO A 1 280 ? -11.992 10.602 27.141 1 94.88 280 PRO A O 1
ATOM 2192 N N . GLY A 1 281 ? -12.977 9.367 25.5 1 96.06 281 GLY A N 1
ATOM 2193 C CA . GLY A 1 281 ? -13.445 10.539 24.766 1 96.06 281 GLY A CA 1
ATOM 2194 C C . GLY A 1 281 ? -12.414 11.102 23.812 1 96.06 281 GLY A C 1
ATOM 2195 O O . GLY A 1 281 ? -12.688 12.047 23.078 1 96.06 281 GLY A O 1
ATOM 2196 N N . VAL A 1 282 ? -11.188 10.484 23.766 1 97.31 282 VAL A N 1
ATOM 2197 C CA . VAL A 1 282 ? -10.125 10.992 22.906 1 97.31 282 VAL A CA 1
ATOM 2198 C C . VAL A 1 282 ? -10.539 10.867 21.438 1 97.31 282 VAL A C 1
ATOM 2200 O O . VAL A 1 282 ? -10.133 11.68 20.609 1 97.31 282 VAL A O 1
ATOM 2203 N N . ALA A 1 283 ? -11.312 9.875 21.109 1 98.44 283 ALA A N 1
ATOM 2204 C CA . ALA A 1 283 ? -11.875 9.609 19.797 1 98.44 283 ALA A CA 1
ATOM 2205 C C . ALA A 1 283 ? -13.141 8.773 19.891 1 98.44 283 ALA A C 1
ATOM 2207 O O . ALA A 1 283 ? -13.523 8.336 20.984 1 98.44 283 ALA A O 1
ATOM 2208 N N . ASP A 1 284 ? -13.875 8.656 18.75 1 98.56 284 ASP A N 1
ATOM 2209 C CA . ASP A 1 284 ? -15.047 7.789 18.719 1 98.56 284 ASP A CA 1
ATOM 2210 C C . ASP A 1 284 ? -14.641 6.32 18.656 1 98.56 284 ASP A C 1
ATOM 2212 O O . ASP A 1 284 ? -15.359 5.449 19.156 1 98.56 284 ASP A O 1
ATOM 2216 N N . ALA A 1 285 ? -13.547 6.008 18.031 1 98.69 285 ALA A N 1
ATOM 2217 C CA . ALA A 1 285 ? -12.953 4.676 18 1 98.69 285 ALA A CA 1
ATOM 2218 C C . ALA A 1 285 ? -11.43 4.758 17.875 1 98.69 285 ALA A C 1
ATOM 2220 O O . ALA A 1 285 ? -10.898 5.723 17.312 1 98.69 285 ALA A O 1
ATOM 2221 N N . ILE A 1 286 ? -10.789 3.812 18.453 1 98.25 286 ILE A N 1
ATOM 2222 C CA . ILE A 1 286 ? -9.328 3.736 18.484 1 98.25 286 ILE A CA 1
ATOM 2223 C C . ILE A 1 286 ? -8.875 2.383 17.938 1 98.25 286 ILE A C 1
ATOM 2225 O O . ILE A 1 286 ? -9.469 1.35 18.266 1 98.25 286 ILE A O 1
ATOM 2229 N N . PHE A 1 287 ? -7.855 2.42 17.125 1 98.31 287 PHE A N 1
ATOM 2230 C CA . PHE A 1 287 ? -7.305 1.191 16.562 1 98.31 287 PHE A CA 1
ATOM 2231 C C . PHE A 1 287 ? -5.883 0.962 17.062 1 98.31 287 PHE A C 1
ATOM 2233 O O . PHE A 1 287 ? -5.016 1.824 16.906 1 98.31 287 PHE A O 1
ATOM 2240 N N . GLY A 1 288 ? -5.68 -0.223 17.641 1 97 288 GLY A N 1
ATOM 2241 C CA . GLY A 1 288 ? -4.336 -0.576 18.062 1 97 288 GLY A CA 1
ATOM 2242 C C . GLY A 1 288 ? -3.412 -0.933 16.922 1 97 288 GLY A C 1
ATOM 2243 O O . GLY A 1 288 ? -3.699 -1.852 16.156 1 97 288 GLY A O 1
ATOM 2244 N N . VAL A 1 289 ? -2.271 -0.208 16.812 1 95.81 289 VAL A N 1
ATOM 2245 C CA . VAL A 1 289 ? -1.266 -0.449 15.781 1 95.81 289 VAL A CA 1
ATOM 2246 C C . VAL A 1 289 ? 0.034 -0.922 16.422 1 95.81 289 VAL A C 1
ATOM 2248 O O . VAL A 1 289 ? 0.513 -0.315 17.391 1 95.81 289 VAL A O 1
ATOM 2251 N N . ALA A 1 290 ? 0.566 -2 15.883 1 92.06 290 ALA A N 1
ATOM 2252 C CA . ALA A 1 290 ? 1.848 -2.469 16.406 1 92.06 290 ALA A CA 1
ATOM 2253 C C . ALA A 1 290 ? 2.938 -1.42 16.203 1 92.06 290 ALA A C 1
ATOM 2255 O O . ALA A 1 290 ? 2.98 -0.749 15.172 1 92.06 290 ALA A O 1
ATOM 2256 N N . ALA A 1 291 ? 3.744 -1.315 17.234 1 86.88 291 ALA A N 1
ATOM 2257 C CA . ALA A 1 291 ? 4.844 -0.355 17.172 1 86.88 291 ALA A CA 1
ATOM 2258 C C . ALA A 1 291 ? 6.191 -1.054 17.328 1 86.88 291 ALA A C 1
ATOM 2260 O O . ALA A 1 291 ? 6.25 -2.211 17.75 1 86.88 291 ALA A O 1
ATOM 2261 N N . GLY A 1 292 ? 7.242 -0.312 16.891 1 84.44 292 GLY A N 1
ATOM 2262 C CA . GLY A 1 292 ? 8.586 -0.844 17 1 84.44 292 GLY A CA 1
ATOM 2263 C C . GLY A 1 292 ? 9.281 -1.011 15.664 1 84.44 292 GLY A C 1
ATOM 2264 O O . GLY A 1 292 ? 8.648 -0.853 14.617 1 84.44 292 GLY A O 1
ATOM 2265 N N . PRO A 1 293 ? 10.484 -1.327 15.703 1 81.81 293 PRO A N 1
ATOM 2266 C CA . PRO A 1 293 ? 11.32 -1.322 14.5 1 81.81 293 PRO A CA 1
ATOM 2267 C C . PRO A 1 293 ? 10.898 -2.391 13.492 1 81.81 293 PRO A C 1
ATOM 2269 O O . PRO A 1 293 ? 11.141 -2.242 12.289 1 81.81 293 PRO A O 1
ATOM 2272 N N . LEU A 1 294 ? 10.25 -3.422 13.953 1 83.94 294 LEU A N 1
ATOM 2273 C CA . LEU A 1 294 ? 9.844 -4.496 13.055 1 83.94 294 LEU A CA 1
ATOM 2274 C C . LEU A 1 294 ? 8.719 -4.039 12.133 1 83.94 294 LEU A C 1
ATOM 2276 O O . LEU A 1 294 ? 8.469 -4.66 11.094 1 83.94 294 LEU A O 1
ATOM 2280 N N . HIS A 1 295 ? 8.094 -2.887 12.547 1 82.88 295 HIS A N 1
ATOM 2281 C CA . HIS A 1 295 ? 6.875 -2.506 11.844 1 82.88 295 HIS A CA 1
ATOM 2282 C C . HIS A 1 295 ? 7.07 -1.214 11.062 1 82.88 295 HIS A C 1
ATOM 2284 O O . HIS A 1 295 ? 6.117 -0.668 10.508 1 82.88 295 HIS A O 1
ATOM 2290 N N . GLU A 1 296 ? 8.266 -0.72 11.062 1 81.38 296 GLU A N 1
ATOM 2291 C CA . GLU A 1 296 ? 8.57 0.522 10.359 1 81.38 296 GLU A CA 1
ATOM 2292 C C . GLU A 1 296 ? 9.672 0.312 9.328 1 81.38 296 GLU A C 1
ATOM 2294 O O . GLU A 1 296 ? 10.57 -0.515 9.523 1 81.38 296 GLU A O 1
ATOM 2299 N N . PRO A 1 297 ? 9.422 1.101 8.266 1 79.19 297 PRO A N 1
ATOM 2300 C CA . PRO A 1 297 ? 10.555 1.063 7.34 1 79.19 297 PRO A CA 1
ATOM 2301 C C . PRO A 1 297 ? 11.844 1.599 7.961 1 79.19 297 PRO A C 1
ATOM 2303 O O . PRO A 1 297 ? 11.797 2.389 8.906 1 79.19 297 PRO A O 1
ATOM 2306 N N . GLN A 1 298 ? 12.898 1.112 7.434 1 76.69 298 GLN A N 1
ATOM 2307 C CA . GLN A 1 298 ? 14.18 1.62 7.898 1 76.69 298 GLN A CA 1
ATOM 2308 C C . GLN A 1 298 ? 14.312 3.115 7.629 1 76.69 298 GLN A C 1
ATOM 2310 O O . GLN A 1 298 ? 13.891 3.602 6.578 1 76.69 298 GLN A O 1
ATOM 2315 N N . PRO A 1 299 ? 14.781 3.803 8.594 1 78.62 299 PRO A N 1
ATOM 2316 C CA . PRO A 1 299 ? 14.969 5.242 8.383 1 78.62 299 PRO A CA 1
ATOM 2317 C C . PRO A 1 299 ? 15.82 5.559 7.16 1 78.62 299 PRO A C 1
ATOM 2319 O O . PRO A 1 299 ? 16.734 4.797 6.824 1 78.62 299 PRO A O 1
ATOM 2322 N N . PRO A 1 300 ? 15.461 6.641 6.539 1 78.44 300 PRO A N 1
ATOM 2323 C CA . PRO A 1 300 ? 16.266 7.008 5.371 1 78.44 300 PRO A CA 1
ATOM 2324 C C . PRO A 1 300 ? 17.703 7.379 5.738 1 78.44 300 PRO A C 1
ATOM 2326 O O . PRO A 1 300 ? 17.969 7.785 6.871 1 78.44 300 PRO A O 1
ATOM 2329 N N . GLN A 1 301 ? 18.578 7.176 4.82 1 84.38 301 GLN A N 1
ATOM 2330 C CA . GLN A 1 301 ? 19.953 7.609 5.023 1 84.38 301 GLN A CA 1
ATOM 2331 C C . GLN A 1 301 ? 20.094 9.109 4.762 1 84.38 301 GLN A C 1
ATOM 2333 O O . GLN A 1 301 ? 19.328 9.688 3.994 1 84.38 301 GLN A O 1
ATOM 2338 N N . LEU A 1 302 ? 21.031 9.664 5.492 1 90.75 302 LEU A N 1
ATOM 2339 C CA . LEU A 1 302 ? 21.25 11.109 5.422 1 90.75 302 LEU A CA 1
ATOM 2340 C C . LEU A 1 302 ? 22.547 11.43 4.695 1 90.75 302 LEU A C 1
ATOM 2342 O O . LEU A 1 302 ? 23.547 10.742 4.879 1 90.75 302 LEU A O 1
ATOM 2346 N N . LEU A 1 303 ? 22.438 12.422 3.854 1 95.06 303 LEU A N 1
ATOM 2347 C CA . LEU A 1 303 ? 23.641 12.914 3.197 1 95.06 303 LEU A CA 1
ATOM 2348 C C . LEU A 1 303 ? 24.5 13.719 4.168 1 95.06 303 LEU A C 1
ATOM 2350 O O . LEU A 1 303 ? 25.734 13.648 4.125 1 95.06 303 LEU A O 1
ATOM 2354 N N . GLY A 1 304 ? 23.891 14.367 5.094 1 96.31 304 GLY A N 1
ATOM 2355 C CA . GLY A 1 304 ? 24.578 15.148 6.109 1 96.31 304 GLY A CA 1
ATOM 2356 C C . GLY A 1 304 ? 24.922 16.562 5.664 1 96.31 304 GLY A C 1
ATOM 2357 O O . GLY A 1 304 ? 26.031 17.031 5.887 1 96.31 304 GLY A O 1
ATOM 2358 N N . VAL A 1 305 ? 23.891 17.25 5.012 1 96.69 305 VAL A N 1
ATOM 2359 C CA . VAL A 1 305 ? 24.094 18.625 4.562 1 96.69 305 VAL A CA 1
ATOM 2360 C C . VAL A 1 305 ? 22.875 19.469 4.941 1 96.69 305 VAL A C 1
ATOM 2362 O O . VAL A 1 305 ? 21.766 18.953 5.094 1 96.69 305 VAL A O 1
ATOM 2365 N N . ARG A 1 306 ? 23.141 20.75 5.164 1 96 306 ARG A N 1
ATOM 2366 C CA . ARG A 1 306 ? 22.078 21.766 5.105 1 96 306 ARG A CA 1
ATOM 2367 C C . ARG A 1 306 ? 22.062 22.453 3.746 1 96 306 ARG A C 1
ATOM 2369 O O . ARG A 1 306 ? 23.109 22.812 3.215 1 96 306 ARG A O 1
ATOM 2376 N N . ILE A 1 307 ? 20.812 22.594 3.193 1 95.94 307 ILE A N 1
ATOM 2377 C CA . ILE A 1 307 ? 20.766 23.031 1.803 1 95.94 307 ILE A CA 1
ATOM 2378 C C . ILE A 1 307 ? 19.781 24.188 1.662 1 95.94 307 ILE A C 1
ATOM 2380 O O . ILE A 1 307 ? 18.938 24.406 2.541 1 95.94 307 ILE A O 1
ATOM 2384 N N . GLU A 1 308 ? 19.953 24.984 0.641 1 94 308 GLU A N 1
ATOM 2385 C CA . GLU A 1 308 ? 19.031 26.047 0.271 1 94 308 GLU A CA 1
ATOM 2386 C C . GLU A 1 308 ? 18.922 26.188 -1.245 1 94 308 GLU A C 1
ATOM 2388 O O . GLU A 1 308 ? 19.75 25.656 -1.982 1 94 308 GLU A O 1
ATOM 2393 N N . SER A 1 309 ? 17.922 26.844 -1.692 1 92.5 309 SER A N 1
ATOM 2394 C CA . SER A 1 309 ? 17.703 27.047 -3.119 1 92.5 309 SER A CA 1
ATOM 2395 C C . SER A 1 309 ? 18.766 28 -3.697 1 92.5 309 SER A C 1
ATOM 2397 O O . SER A 1 309 ? 19.203 28.922 -3.021 1 92.5 309 SER A O 1
ATOM 2399 N N . ASP A 1 310 ? 19.172 27.75 -4.863 1 94 310 ASP A N 1
ATOM 2400 C CA . ASP A 1 310 ? 20.047 28.578 -5.676 1 94 310 ASP A CA 1
ATOM 2401 C C . ASP A 1 310 ? 19.609 28.578 -7.141 1 94 310 ASP A C 1
ATOM 2403 O O . ASP A 1 310 ? 19.172 27.547 -7.652 1 94 310 ASP A O 1
ATOM 2407 N N . PRO A 1 311 ? 19.719 29.688 -7.855 1 92.62 311 PRO A N 1
ATOM 2408 C CA . PRO A 1 311 ? 19.312 29.734 -9.258 1 92.62 311 PRO A CA 1
ATOM 2409 C C . PRO A 1 311 ? 20 28.672 -10.109 1 92.62 311 PRO A C 1
ATOM 2411 O O . PRO A 1 311 ? 19.422 28.203 -11.094 1 92.62 311 PRO A O 1
ATOM 2414 N N . ALA A 1 312 ? 21.188 28.297 -9.672 1 94.06 312 ALA A N 1
ATOM 2415 C CA . ALA A 1 312 ? 21.953 27.328 -10.469 1 94.06 312 ALA A CA 1
ATOM 2416 C C . ALA A 1 312 ? 21.703 25.906 -9.977 1 94.06 312 ALA A C 1
ATOM 2418 O O . ALA A 1 312 ? 22.188 24.938 -10.57 1 94.06 312 ALA A O 1
ATOM 2419 N N . GLY A 1 313 ? 20.938 25.734 -8.914 1 95.75 313 GLY A N 1
ATOM 2420 C CA . GLY A 1 313 ? 20.656 24.422 -8.336 1 95.75 313 GLY A CA 1
ATOM 2421 C C . GLY A 1 313 ? 20.375 24.469 -6.848 1 95.75 313 GLY A C 1
ATOM 2422 O O . GLY A 1 313 ? 19.516 25.234 -6.402 1 95.75 313 GLY A O 1
ATOM 2423 N N . ILE A 1 314 ? 21.156 23.594 -6.074 1 96.5 314 ILE A N 1
ATOM 2424 C CA . ILE A 1 314 ? 20.984 23.531 -4.629 1 96.5 314 ILE A CA 1
ATOM 2425 C C . ILE A 1 314 ? 22.312 23.875 -3.941 1 96.5 314 ILE A C 1
ATOM 2427 O O . ILE A 1 314 ? 23.297 23.172 -4.102 1 96.5 314 ILE A O 1
ATOM 2431 N N . ARG A 1 315 ? 22.281 24.891 -3.121 1 97.56 315 ARG A N 1
ATOM 2432 C CA . ARG A 1 315 ? 23.5 25.312 -2.451 1 97.56 315 ARG A CA 1
ATOM 2433 C C . ARG A 1 315 ? 23.688 24.594 -1.117 1 97.56 315 ARG A C 1
ATOM 2435 O O . ARG A 1 315 ? 22.734 24.484 -0.341 1 97.56 315 ARG A O 1
ATOM 2442 N N . VAL A 1 316 ? 24.891 24.109 -0.907 1 98.06 316 VAL A N 1
ATOM 2443 C CA . VAL A 1 316 ? 25.25 23.531 0.381 1 98.06 316 VAL A CA 1
ATOM 2444 C C . VAL A 1 316 ? 25.641 24.641 1.358 1 98.06 316 VAL A C 1
ATOM 2446 O O . VAL A 1 316 ? 26.656 25.312 1.17 1 98.06 316 VAL A O 1
ATOM 2449 N N . ARG A 1 317 ? 24.828 24.719 2.34 1 97.69 317 ARG A N 1
ATOM 2450 C CA . ARG A 1 317 ? 25.109 25.734 3.35 1 97.69 317 ARG A CA 1
ATOM 2451 C C . ARG A 1 317 ? 26.141 25.234 4.355 1 97.69 317 ARG A C 1
ATOM 2453 O O . ARG A 1 317 ? 27.031 25.984 4.762 1 97.69 317 ARG A O 1
ATOM 2460 N N . SER A 1 318 ? 25.969 23.984 4.723 1 97.69 318 SER A N 1
ATOM 2461 C CA . SER A 1 318 ? 26.922 23.375 5.66 1 97.69 318 SER A CA 1
ATOM 2462 C C . SER A 1 318 ? 26.969 21.859 5.484 1 97.69 318 SER A C 1
ATOM 2464 O O . SER A 1 318 ? 26.047 21.266 4.938 1 97.69 318 SER A O 1
ATOM 2466 N N . VAL A 1 319 ? 28.141 21.344 5.875 1 98.12 319 VAL A N 1
ATOM 2467 C CA . VAL A 1 319 ? 28.359 19.891 5.848 1 98.12 319 VAL A CA 1
ATOM 2468 C C . VAL A 1 319 ? 28.562 19.375 7.27 1 98.12 319 VAL A C 1
ATOM 2470 O O . VAL A 1 319 ? 29.375 19.922 8.031 1 98.12 319 VAL A O 1
ATOM 2473 N N . GLN A 1 320 ? 27.797 18.391 7.633 1 97.5 320 GLN A N 1
ATOM 2474 C CA . GLN A 1 320 ? 27.938 17.797 8.953 1 97.5 320 GLN A CA 1
ATOM 2475 C C . GLN A 1 320 ? 29.203 16.969 9.047 1 97.5 320 GLN A C 1
ATOM 2477 O O . GLN A 1 320 ? 29.5 16.156 8.164 1 97.5 320 GLN A O 1
ATOM 2482 N N . PRO A 1 321 ? 29.953 17.094 10.156 1 96.44 321 PRO A N 1
ATOM 2483 C CA . PRO A 1 321 ? 31.156 16.266 10.328 1 96.44 321 PRO A CA 1
ATOM 2484 C C . PRO A 1 321 ? 30.844 14.773 10.398 1 96.44 321 PRO A C 1
ATOM 2486 O O . PRO A 1 321 ? 29.812 14.391 10.953 1 96.44 321 PRO A O 1
ATOM 2489 N N . ASP A 1 322 ? 31.688 13.906 9.766 1 96.19 322 ASP A N 1
ATOM 2490 C CA . ASP A 1 322 ? 31.594 12.445 9.812 1 96.19 322 ASP A CA 1
ATOM 2491 C C . ASP A 1 322 ? 30.312 11.953 9.133 1 96.19 322 ASP A C 1
ATOM 2493 O O . ASP A 1 322 ? 29.703 10.992 9.594 1 96.19 322 ASP A O 1
ATOM 2497 N N . SER A 1 323 ? 29.859 12.75 8.133 1 96.88 323 SER A N 1
ATOM 2498 C CA . SER A 1 323 ? 28.688 12.391 7.344 1 96.88 323 SER A CA 1
ATOM 2499 C C . SER A 1 323 ? 29.094 11.852 5.973 1 96.88 323 SER A C 1
ATOM 2501 O O . SER A 1 323 ? 30.266 11.867 5.613 1 96.88 323 SER A O 1
ATOM 2503 N N . VAL A 1 324 ? 28.109 11.297 5.258 1 97.25 324 VAL A N 1
ATOM 2504 C CA . VAL A 1 324 ? 28.328 10.852 3.885 1 97.25 324 VAL A CA 1
ATOM 2505 C C . VAL A 1 324 ? 28.844 12.008 3.037 1 97.25 324 VAL A C 1
ATOM 2507 O O . VAL A 1 324 ? 29.781 11.836 2.25 1 97.25 324 VAL A O 1
ATOM 2510 N N . ALA A 1 325 ? 28.297 13.172 3.291 1 97.88 325 ALA A N 1
ATOM 2511 C CA . ALA A 1 325 ? 28.719 14.367 2.566 1 97.88 325 ALA A CA 1
ATOM 2512 C C . ALA A 1 325 ? 30.172 14.703 2.881 1 97.88 325 ALA A C 1
ATOM 2514 O O . ALA A 1 325 ? 30.969 14.984 1.976 1 97.88 325 ALA A O 1
ATOM 2515 N N . ASP A 1 326 ? 30.469 14.648 4.113 1 97.62 326 ASP A N 1
ATOM 2516 C CA . ASP A 1 326 ? 31.844 14.938 4.547 1 97.62 326 ASP A CA 1
ATOM 2517 C C . ASP A 1 326 ? 32.812 13.961 3.91 1 97.62 326 ASP A C 1
ATOM 2519 O O . ASP A 1 326 ? 33.844 14.383 3.334 1 97.62 326 ASP A O 1
ATOM 2523 N N . ALA A 1 327 ? 32.562 12.727 3.945 1 97.19 327 ALA A N 1
ATOM 2524 C CA . ALA A 1 327 ? 33.406 11.68 3.406 1 97.19 327 ALA A CA 1
ATOM 2525 C C . ALA A 1 327 ? 33.531 11.797 1.89 1 97.19 327 ALA A C 1
ATOM 2527 O O . ALA A 1 327 ? 34.531 11.367 1.307 1 97.19 327 ALA A O 1
ATOM 2528 N N . SER A 1 328 ? 32.562 12.406 1.267 1 97.25 328 SER A N 1
ATOM 2529 C CA . SER A 1 328 ? 32.5 12.492 -0.19 1 97.25 328 SER A CA 1
ATOM 2530 C C . SER A 1 328 ? 33.281 13.711 -0.691 1 97.25 328 SER A C 1
ATOM 2532 O O . SER A 1 328 ? 33.5 13.859 -1.894 1 97.25 328 SER A O 1
ATOM 2534 N N . GLY A 1 329 ? 33.562 14.625 0.227 1 97.12 329 GLY A N 1
ATOM 2535 C CA . GLY A 1 329 ? 34.312 15.805 -0.151 1 97.12 329 GLY A CA 1
ATOM 2536 C C . GLY A 1 329 ? 33.438 17 -0.481 1 97.12 329 GLY A C 1
ATOM 2537 O O . GLY A 1 329 ? 33.938 18 -1.024 1 97.12 329 GLY A O 1
ATOM 2538 N N . LEU A 1 330 ? 32.188 16.875 -0.185 1 97.5 330 LEU A N 1
ATOM 2539 C CA . LEU A 1 330 ? 31.297 18.031 -0.355 1 97.5 330 LEU A CA 1
ATOM 2540 C C . LEU A 1 330 ? 31.703 19.156 0.588 1 97.5 330 LEU A C 1
ATOM 2542 O O . LEU A 1 330 ? 32.156 18.906 1.711 1 97.5 330 LEU A O 1
ATOM 2546 N N . GLN A 1 331 ? 31.5 20.438 0.1 1 97.25 331 GLN A N 1
ATOM 2547 C CA . GLN A 1 331 ? 31.906 21.594 0.873 1 97.25 331 GLN A CA 1
ATOM 2548 C C . GLN A 1 331 ? 30.812 22.656 0.887 1 97.25 331 GLN A C 1
ATOM 2550 O O . GLN A 1 331 ? 29.938 22.656 0.023 1 97.25 331 GLN A O 1
ATOM 2555 N N . ALA A 1 332 ? 30.969 23.469 1.896 1 97 332 ALA A N 1
ATOM 2556 C CA . ALA A 1 332 ? 30.094 24.641 1.912 1 97 332 ALA A CA 1
ATOM 2557 C C . ALA A 1 332 ? 30.25 25.469 0.633 1 97 332 ALA A C 1
ATOM 2559 O O . ALA A 1 332 ? 31.344 25.609 0.108 1 97 332 ALA A O 1
ATOM 2560 N N . ASP A 1 333 ? 29.094 25.891 0.116 1 96.81 333 ASP A N 1
ATOM 2561 C CA . ASP A 1 333 ? 29 26.781 -1.042 1 96.81 333 ASP A CA 1
ATOM 2562 C C . ASP A 1 333 ? 29.062 25.984 -2.346 1 96.81 333 ASP A C 1
ATOM 2564 O O . ASP A 1 333 ? 28.922 26.547 -3.43 1 96.81 333 ASP A O 1
ATOM 2568 N N . ASP A 1 334 ? 29.266 24.672 -2.18 1 97.88 334 ASP A N 1
ATOM 2569 C CA . ASP A 1 334 ? 29.016 23.859 -3.361 1 97.88 334 ASP A CA 1
ATOM 2570 C C . ASP A 1 334 ? 27.594 24.047 -3.883 1 97.88 334 ASP A C 1
ATOM 2572 O O . ASP A 1 334 ? 26.656 24.172 -3.098 1 97.88 334 ASP A O 1
ATOM 2576 N N . ILE A 1 335 ? 27.531 24.109 -5.176 1 98.31 335 ILE A N 1
ATOM 2577 C CA . ILE A 1 335 ? 26.203 24.094 -5.77 1 98.31 335 ILE A CA 1
ATOM 2578 C C . ILE A 1 335 ? 25.953 22.75 -6.461 1 98.31 335 ILE A C 1
ATOM 2580 O O . ILE A 1 335 ? 26.641 22.422 -7.434 1 98.31 335 ILE A O 1
ATOM 2584 N N . LEU A 1 336 ? 25 21.984 -5.895 1 98.19 336 LEU A N 1
ATOM 2585 C CA . LEU A 1 336 ? 24.609 20.719 -6.508 1 98.19 336 LEU A CA 1
ATOM 2586 C C . LEU A 1 336 ? 23.656 20.953 -7.672 1 98.19 336 LEU A C 1
ATOM 2588 O O . LEU A 1 336 ? 22.562 21.5 -7.484 1 98.19 336 LEU A O 1
ATOM 2592 N N . THR A 1 337 ? 24.078 20.484 -8.883 1 97.56 337 THR A N 1
ATOM 2593 C CA . THR A 1 337 ? 23.25 20.766 -10.062 1 97.56 337 THR A CA 1
ATOM 2594 C C . THR A 1 337 ? 22.516 19.516 -10.516 1 97.56 337 THR A C 1
ATOM 2596 O O . THR A 1 337 ? 21.5 19.594 -11.195 1 97.56 337 THR A O 1
ATOM 2599 N N . ALA A 1 338 ? 23.031 18.359 -10.203 1 96.44 338 ALA A N 1
ATOM 2600 C CA . ALA A 1 338 ? 22.391 17.094 -10.555 1 96.44 338 ALA A CA 1
ATOM 2601 C C . ALA A 1 338 ? 22.719 16 -9.539 1 96.44 338 ALA A C 1
ATOM 2603 O O . ALA A 1 338 ? 23.75 16.062 -8.867 1 96.44 338 ALA A O 1
ATOM 2604 N N . ALA A 1 339 ? 21.797 15.117 -9.367 1 95.75 339 ALA A N 1
ATOM 2605 C CA . ALA A 1 339 ? 21.953 13.906 -8.57 1 95.75 339 ALA A CA 1
ATOM 2606 C C . ALA A 1 339 ? 21.359 12.695 -9.289 1 95.75 339 ALA A C 1
ATOM 2608 O O . ALA A 1 339 ? 20.25 12.773 -9.836 1 95.75 339 ALA A O 1
ATOM 2609 N N . ALA A 1 340 ? 22.109 11.578 -9.289 1 94.38 340 ALA A N 1
ATOM 2610 C CA . ALA A 1 340 ? 21.656 10.359 -9.953 1 94.38 340 ALA A CA 1
ATOM 2611 C C . ALA A 1 340 ? 21.266 10.633 -11.398 1 94.38 340 ALA A C 1
ATOM 2613 O O . ALA A 1 340 ? 20.297 10.062 -11.906 1 94.38 340 ALA A O 1
ATOM 2614 N N . GLY A 1 341 ? 21.922 11.664 -11.977 1 92.31 341 GLY A N 1
ATOM 2615 C CA . GLY A 1 341 ? 21.719 11.969 -13.383 1 92.31 341 GLY A CA 1
ATOM 2616 C C . GLY A 1 341 ? 20.5 12.852 -13.633 1 92.31 341 GLY A C 1
ATOM 2617 O O . GLY A 1 341 ? 20.156 13.117 -14.789 1 92.31 341 GLY A O 1
ATOM 2618 N N . VAL A 1 342 ? 19.938 13.328 -12.578 1 90.69 342 VAL A N 1
ATOM 2619 C CA . VAL A 1 342 ? 18.75 14.164 -12.703 1 90.69 342 VAL A CA 1
ATOM 2620 C C . VAL A 1 342 ? 19.062 15.586 -12.242 1 90.69 342 VAL A C 1
ATOM 2622 O O . VAL A 1 342 ? 19.719 15.781 -11.219 1 90.69 342 VAL A O 1
ATOM 2625 N N . ASP A 1 343 ? 18.516 16.531 -13.023 1 92.38 343 ASP A N 1
ATOM 2626 C CA . ASP A 1 343 ? 18.75 17.938 -12.68 1 92.38 343 ASP A CA 1
ATOM 2627 C C . ASP A 1 343 ? 18.016 18.312 -11.398 1 92.38 343 ASP A C 1
ATOM 2629 O O . ASP A 1 343 ? 16.875 17.891 -11.188 1 92.38 343 ASP A O 1
ATOM 2633 N N . LEU A 1 344 ? 18.719 19.094 -10.602 1 92.25 344 LEU A N 1
ATOM 2634 C CA . LEU A 1 344 ? 18.125 19.578 -9.359 1 92.25 344 LEU A CA 1
ATOM 2635 C C . LEU A 1 344 ? 17.625 21.016 -9.516 1 92.25 344 LEU A C 1
ATOM 2637 O O . LEU A 1 344 ? 18.391 21.891 -9.93 1 92.25 344 LEU A O 1
ATOM 2641 N N . VAL A 1 345 ? 16.359 21.234 -9.219 1 86.69 345 VAL A N 1
ATOM 2642 C CA . VAL A 1 345 ? 15.781 22.562 -9.359 1 86.69 345 VAL A CA 1
ATOM 2643 C C . VAL A 1 345 ? 15.438 23.125 -7.984 1 86.69 345 VAL A C 1
ATOM 2645 O O . VAL A 1 345 ? 15.75 24.281 -7.684 1 86.69 345 VAL A O 1
ATOM 2648 N N . LEU A 1 346 ? 14.867 22.344 -7.148 1 85.25 346 LEU A N 1
ATOM 2649 C CA . LEU A 1 346 ? 14.477 22.719 -5.797 1 85.25 346 LEU A CA 1
ATOM 2650 C C . LEU A 1 346 ? 15.102 21.781 -4.766 1 85.25 346 LEU A C 1
ATOM 2652 O O . LEU A 1 346 ? 15.391 20.625 -5.066 1 85.25 346 LEU A O 1
ATOM 2656 N N . PRO A 1 347 ? 15.305 22.25 -3.557 1 88.19 347 PRO A N 1
ATOM 2657 C CA . PRO A 1 347 ? 15.883 21.422 -2.508 1 88.19 347 PRO A CA 1
ATOM 2658 C C . PRO A 1 347 ? 15.133 20.109 -2.316 1 88.19 347 PRO A C 1
ATOM 2660 O O . PRO A 1 347 ? 15.75 19.062 -2.047 1 88.19 347 PRO A O 1
ATOM 2663 N N . GLY A 1 348 ? 13.883 20.125 -2.477 1 83.62 348 GLY A N 1
ATOM 2664 C CA . GLY A 1 348 ? 13.078 18.922 -2.342 1 83.62 348 GLY A CA 1
ATOM 2665 C C . GLY A 1 348 ? 13.469 17.828 -3.312 1 83.62 348 GLY A C 1
ATOM 2666 O O . GLY A 1 348 ? 13.297 16.641 -3.023 1 83.62 348 GLY A O 1
ATOM 2667 N N . ASP A 1 349 ? 14.07 18.188 -4.391 1 84.5 349 ASP A N 1
ATOM 2668 C CA . ASP A 1 349 ? 14.523 17.203 -5.363 1 84.5 349 ASP A CA 1
ATOM 2669 C C . ASP A 1 349 ? 15.641 16.328 -4.785 1 84.5 349 ASP A C 1
ATOM 2671 O O . ASP A 1 349 ? 15.594 15.102 -4.895 1 84.5 349 ASP A O 1
ATOM 2675 N N . LEU A 1 350 ? 16.578 17.016 -4.203 1 90.31 350 LEU A N 1
ATOM 2676 C CA . LEU A 1 350 ? 17.703 16.281 -3.619 1 90.31 350 LEU A CA 1
ATOM 2677 C C . LEU A 1 350 ? 17.219 15.383 -2.48 1 90.31 350 LEU A C 1
ATOM 2679 O O . LEU A 1 350 ? 17.641 14.234 -2.375 1 90.31 350 LEU A O 1
ATOM 2683 N N . VAL A 1 351 ? 16.375 15.875 -1.706 1 88.19 351 VAL A N 1
ATOM 2684 C CA . VAL A 1 351 ? 15.844 15.125 -0.573 1 88.19 351 VAL A CA 1
ATOM 2685 C C . VAL A 1 351 ? 15.156 13.852 -1.071 1 88.19 351 VAL A C 1
ATOM 2687 O O . VAL A 1 351 ? 15.375 12.766 -0.532 1 88.19 351 VAL A O 1
ATOM 2690 N N . ALA A 1 352 ? 14.383 14.008 -2.086 1 83.75 352 ALA A N 1
ATOM 2691 C CA . ALA A 1 352 ? 13.664 12.867 -2.646 1 83.75 352 ALA A CA 1
ATOM 2692 C C . ALA A 1 352 ? 14.625 11.805 -3.17 1 83.75 352 ALA A C 1
ATOM 2694 O O . ALA A 1 352 ? 14.422 10.609 -2.947 1 83.75 352 ALA A O 1
ATOM 2695 N N . ILE A 1 353 ? 15.633 12.234 -3.801 1 87.81 353 ILE A N 1
ATOM 2696 C CA . ILE A 1 353 ? 16.594 11.32 -4.391 1 87.81 353 ILE A CA 1
ATOM 2697 C C . ILE A 1 353 ? 17.359 10.586 -3.285 1 87.81 353 ILE A C 1
ATOM 2699 O O . ILE A 1 353 ? 17.516 9.359 -3.34 1 87.81 353 ILE A O 1
ATOM 2703 N N . VAL A 1 354 ? 17.734 11.312 -2.295 1 89.69 354 VAL A N 1
ATOM 2704 C CA . VAL A 1 354 ? 18.5 10.727 -1.198 1 89.69 354 VAL A CA 1
ATOM 2705 C C . VAL A 1 354 ? 17.625 9.734 -0.429 1 89.69 354 VAL A C 1
ATOM 2707 O O . VAL A 1 354 ? 18.094 8.664 -0.037 1 89.69 354 VAL A O 1
ATOM 2710 N N . ARG A 1 355 ? 16.406 10.07 -0.322 1 84.12 355 ARG A N 1
ATOM 2711 C CA . ARG A 1 355 ? 15.477 9.242 0.44 1 84.12 355 ARG A CA 1
ATOM 2712 C C . ARG A 1 355 ? 15.273 7.891 -0.24 1 84.12 355 ARG A C 1
ATOM 2714 O O . ARG A 1 355 ? 15.055 6.879 0.43 1 84.12 355 ARG A O 1
ATOM 2721 N N . ARG A 1 356 ? 15.375 7.867 -1.49 1 80 356 ARG A N 1
ATOM 2722 C CA . ARG A 1 356 ? 15.125 6.633 -2.229 1 80 356 ARG A CA 1
ATOM 2723 C C . ARG A 1 356 ? 16.422 5.855 -2.445 1 80 356 ARG A C 1
ATOM 2725 O O . ARG A 1 356 ? 16.406 4.75 -2.99 1 80 356 ARG A O 1
ATOM 2732 N N . HIS A 1 357 ? 17.453 6.461 -1.994 1 85.06 357 HIS A N 1
ATOM 2733 C CA . HIS A 1 357 ? 18.75 5.852 -2.242 1 85.06 357 HIS A CA 1
ATOM 2734 C C . HIS A 1 357 ? 18.953 4.613 -1.376 1 85.06 357 HIS A C 1
ATOM 2736 O O . HIS A 1 357 ? 18.703 4.648 -0.169 1 85.06 357 HIS A O 1
ATOM 2742 N N . ALA A 1 358 ? 19.359 3.531 -2.033 1 86 358 ALA A N 1
ATOM 2743 C CA . ALA A 1 358 ? 19.516 2.262 -1.329 1 86 358 ALA A CA 1
ATOM 2744 C C . ALA A 1 358 ? 20.781 2.254 -0.488 1 86 358 ALA A C 1
ATOM 2746 O O . ALA A 1 358 ? 21.828 2.758 -0.919 1 86 358 ALA A O 1
ATOM 2747 N N . PRO A 1 359 ? 20.719 1.621 0.648 1 87.94 359 PRO A N 1
ATOM 2748 C CA . PRO A 1 359 ? 21.922 1.486 1.463 1 87.94 359 PRO A CA 1
ATOM 2749 C C . PRO A 1 359 ? 23.031 0.706 0.754 1 87.94 359 PRO A C 1
ATOM 2751 O O . PRO A 1 359 ? 22.75 -0.223 -0.006 1 87.94 359 PRO A O 1
ATOM 2754 N N . GLY A 1 360 ? 24.219 1.13 1.024 1 92.06 360 GLY A N 1
ATOM 2755 C CA . GLY A 1 360 ? 25.375 0.424 0.494 1 92.06 360 GLY A CA 1
ATOM 2756 C C . GLY A 1 360 ? 25.688 0.804 -0.938 1 92.06 360 GLY A C 1
ATOM 2757 O O . GLY A 1 360 ? 26.594 0.229 -1.547 1 92.06 360 GLY A O 1
ATOM 2758 N N . THR A 1 361 ? 24.938 1.793 -1.441 1 94.12 361 THR A N 1
ATOM 2759 C CA . THR A 1 361 ? 25.141 2.178 -2.834 1 94.12 361 THR A CA 1
ATOM 2760 C C . THR A 1 361 ? 25.75 3.572 -2.926 1 94.12 361 THR A C 1
ATOM 2762 O O . THR A 1 361 ? 26.094 4.176 -1.906 1 94.12 361 THR A O 1
ATOM 2765 N N . ILE A 1 362 ? 26.094 3.98 -4.203 1 96.75 362 ILE A N 1
ATOM 2766 C CA . ILE A 1 362 ? 26.781 5.242 -4.43 1 96.75 362 ILE A CA 1
ATOM 2767 C C . ILE A 1 362 ? 25.891 6.184 -5.242 1 96.75 362 ILE A C 1
ATOM 2769 O O . ILE A 1 362 ? 25.297 5.777 -6.246 1 96.75 362 ILE A O 1
ATOM 2773 N N . LEU A 1 363 ? 25.766 7.398 -4.734 1 96.81 363 LEU A N 1
ATOM 2774 C CA . LEU A 1 363 ? 25 8.445 -5.398 1 96.81 363 LEU A CA 1
ATOM 2775 C C . LEU A 1 363 ? 25.922 9.438 -6.098 1 96.81 363 LEU A C 1
ATOM 2777 O O . LEU A 1 363 ? 26.641 10.203 -5.441 1 96.81 363 LEU A O 1
ATOM 2781 N N . PRO A 1 364 ? 25.938 9.445 -7.418 1 97.44 364 PRO A N 1
ATOM 2782 C CA . PRO A 1 364 ? 26.703 10.484 -8.109 1 97.44 364 PRO A CA 1
ATOM 2783 C C . PRO A 1 364 ? 26.047 11.859 -8.016 1 97.44 364 PRO A C 1
ATOM 2785 O O . PRO A 1 364 ? 24.844 11.992 -8.234 1 97.44 364 PRO A O 1
ATOM 2788 N N . LEU A 1 365 ? 26.859 12.82 -7.676 1 97.75 365 LEU A N 1
ATOM 2789 C CA . LEU A 1 365 ? 26.438 14.211 -7.605 1 97.75 365 LEU A CA 1
ATOM 2790 C C . LEU A 1 365 ? 27.25 15.07 -8.57 1 97.75 365 LEU A C 1
ATOM 2792 O O . LEU A 1 365 ? 28.453 14.891 -8.711 1 97.75 365 LEU A O 1
ATOM 2796 N N . THR A 1 366 ? 26.578 15.883 -9.297 1 98.06 366 THR A N 1
ATOM 2797 C CA . THR A 1 366 ? 27.266 16.922 -10.047 1 98.06 366 THR A CA 1
ATOM 2798 C C . THR A 1 366 ? 27.328 18.219 -9.242 1 98.06 366 THR A C 1
ATOM 2800 O O . THR A 1 366 ? 26.281 18.75 -8.844 1 98.06 366 THR A O 1
ATOM 2803 N N . VAL A 1 367 ? 28.562 18.703 -9.086 1 98.12 367 VAL A N 1
ATOM 2804 C CA . VAL A 1 367 ? 28.781 19.844 -8.195 1 98.12 367 VAL A CA 1
ATOM 2805 C C . VAL A 1 367 ? 29.484 20.969 -8.953 1 98.12 367 VAL A C 1
ATOM 2807 O O . VAL A 1 367 ? 30.422 20.719 -9.711 1 98.12 367 VAL A O 1
ATOM 2810 N N . LEU A 1 368 ? 28.922 22.156 -8.844 1 97.56 368 LEU A N 1
ATOM 2811 C CA . LEU A 1 368 ? 29.625 23.375 -9.281 1 97.56 368 LEU A CA 1
ATOM 2812 C C . LEU A 1 368 ? 30.406 23.984 -8.133 1 97.56 368 LEU A C 1
ATOM 2814 O O . LEU A 1 368 ? 29.828 24.438 -7.141 1 97.56 368 LEU A O 1
ATOM 2818 N N . ARG A 1 369 ? 31.781 23.969 -8.242 1 96.06 369 ARG A N 1
ATOM 2819 C CA . ARG A 1 369 ? 32.688 24.594 -7.273 1 96.06 369 ARG A CA 1
ATOM 2820 C C . ARG A 1 369 ? 33.625 25.562 -7.953 1 96.06 369 ARG A C 1
ATOM 2822 O O . ARG A 1 369 ? 34.375 25.188 -8.867 1 96.06 369 ARG A O 1
ATOM 2829 N N . ASP A 1 370 ? 33.562 26.812 -7.527 1 93.06 370 ASP A N 1
ATOM 2830 C CA . ASP A 1 370 ? 34.406 27.844 -8.133 1 93.06 370 ASP A CA 1
ATOM 2831 C C . ASP A 1 370 ? 34.188 27.922 -9.641 1 93.06 370 ASP A C 1
ATOM 2833 O O . ASP A 1 370 ? 35.125 28.031 -10.414 1 93.06 370 ASP A O 1
ATOM 2837 N N . GLY A 1 371 ? 32.969 27.688 -10.031 1 92.31 371 GLY A N 1
ATOM 2838 C CA . GLY A 1 371 ? 32.594 27.844 -11.422 1 92.31 371 GLY A CA 1
ATOM 2839 C C . GLY A 1 371 ? 32.906 26.625 -12.266 1 92.31 371 GLY A C 1
ATOM 2840 O O . GLY A 1 371 ? 32.594 26.594 -13.461 1 92.31 371 GLY A O 1
ATOM 2841 N N . GLU A 1 372 ? 33.438 25.578 -11.68 1 95.88 372 GLU A N 1
ATOM 2842 C CA . GLU A 1 372 ? 33.781 24.375 -12.414 1 95.88 372 GLU A CA 1
ATOM 2843 C C . GLU A 1 372 ? 32.938 23.188 -11.969 1 95.88 372 GLU A C 1
ATOM 2845 O O . GLU A 1 372 ? 32.75 22.953 -10.766 1 95.88 372 GLU A O 1
ATOM 2850 N N . ALA A 1 373 ? 32.469 22.469 -12.992 1 96.69 373 ALA A N 1
ATOM 2851 C CA . ALA A 1 373 ? 31.641 21.297 -12.711 1 96.69 373 ALA A CA 1
ATOM 2852 C C . ALA A 1 373 ? 32.5 20.078 -12.422 1 96.69 373 ALA A C 1
ATOM 2854 O O . ALA A 1 373 ? 33.531 19.859 -13.086 1 96.69 373 ALA A O 1
ATOM 2855 N N . ARG A 1 374 ? 32.156 19.281 -11.422 1 96.62 374 ARG A N 1
ATOM 2856 C CA . ARG A 1 374 ? 32.844 18.047 -11.094 1 96.62 374 ARG A CA 1
ATOM 2857 C C . ARG A 1 374 ? 31.859 17 -10.57 1 96.62 374 ARG A C 1
ATOM 2859 O O . ARG A 1 374 ? 30.781 17.344 -10.086 1 96.62 374 ARG A O 1
ATOM 2866 N N . GLU A 1 375 ? 32.156 15.742 -10.688 1 97.06 375 GLU A N 1
ATOM 2867 C CA . GLU A 1 375 ? 31.359 14.656 -10.117 1 97.06 375 GLU A CA 1
ATOM 2868 C C . GLU A 1 375 ? 31.859 14.281 -8.727 1 97.06 375 GLU A C 1
ATOM 2870 O O . GLU A 1 375 ? 33.062 14.102 -8.523 1 97.06 375 GLU A O 1
ATOM 2875 N N . VAL A 1 376 ? 31 14.258 -7.844 1 97.31 376 VAL A N 1
ATOM 2876 C CA . VAL A 1 376 ? 31.25 13.781 -6.488 1 97.31 376 VAL A CA 1
ATOM 2877 C C . VAL A 1 376 ? 30.453 12.5 -6.238 1 97.31 376 VAL A C 1
ATOM 2879 O O . VAL A 1 376 ? 29.266 12.445 -6.523 1 97.31 376 VAL A O 1
ATOM 2882 N N . LEU A 1 377 ? 31.141 11.492 -5.742 1 97.31 377 LEU A N 1
ATOM 2883 C CA . LEU A 1 377 ? 30.484 10.219 -5.465 1 97.31 377 LEU A CA 1
ATOM 2884 C C . LEU A 1 377 ? 30.188 10.07 -3.973 1 97.31 377 LEU A C 1
ATOM 2886 O O . LEU A 1 377 ? 31.125 9.922 -3.172 1 97.31 377 LEU A O 1
ATOM 2890 N N . ALA A 1 378 ? 28.938 10.094 -3.635 1 97.31 378 ALA A N 1
ATOM 2891 C CA . ALA A 1 378 ? 28.531 9.922 -2.244 1 97.31 378 ALA A CA 1
ATOM 2892 C C . ALA A 1 378 ? 28.25 8.453 -1.933 1 97.31 378 ALA A C 1
ATOM 2894 O O . ALA A 1 378 ? 27.25 7.898 -2.379 1 97.31 378 ALA A O 1
ATOM 2895 N N . ARG A 1 379 ? 29.125 7.863 -1.15 1 95.81 379 ARG A N 1
ATOM 2896 C CA . ARG A 1 379 ? 28.969 6.457 -0.787 1 95.81 379 ARG A CA 1
ATOM 2897 C C . ARG A 1 379 ? 28.203 6.309 0.521 1 95.81 379 ARG A C 1
ATOM 2899 O O . ARG A 1 379 ? 28.672 6.734 1.578 1 95.81 379 ARG A O 1
ATOM 2906 N N . PHE A 1 380 ? 27.047 5.676 0.388 1 94.25 380 PHE A N 1
ATOM 2907 C CA . PHE A 1 380 ? 26.234 5.434 1.574 1 94.25 380 PHE A CA 1
ATOM 2908 C C . PHE A 1 380 ? 26.578 4.09 2.205 1 94.25 380 PHE A C 1
ATOM 2910 O O . PHE A 1 380 ? 26.844 3.119 1.497 1 94.25 380 PHE A O 1
ATOM 2917 N N . PRO A 1 381 ? 26.578 4.055 3.525 1 91.38 381 PRO A N 1
ATOM 2918 C CA . PRO A 1 381 ? 26.922 2.799 4.191 1 91.38 381 PRO A CA 1
ATOM 2919 C C . PRO A 1 381 ? 25.844 1.724 4.02 1 91.38 381 PRO A C 1
ATOM 2921 O O . PRO A 1 381 ? 24.672 2.043 3.824 1 91.38 381 PRO A O 1
ATOM 2924 N N . ALA A 1 382 ? 26.359 0.485 3.99 1 88.44 382 ALA A N 1
ATOM 2925 C CA . ALA A 1 382 ? 25.422 -0.63 4.027 1 88.44 382 ALA A CA 1
ATOM 2926 C C . ALA A 1 382 ? 24.688 -0.692 5.371 1 88.44 382 ALA A C 1
ATOM 2928 O O . ALA A 1 382 ? 25.172 -0.129 6.363 1 88.44 382 ALA A O 1
ATOM 2929 N N . ARG A 1 383 ? 23.406 -1.121 5.266 1 73.69 383 ARG A N 1
ATOM 2930 C CA . ARG A 1 383 ? 22.719 -1.296 6.535 1 73.69 383 ARG A CA 1
ATOM 2931 C C . ARG A 1 383 ? 23.109 -2.619 7.191 1 73.69 383 ARG A C 1
ATOM 2933 O O . ARG A 1 383 ? 23.172 -3.652 6.523 1 73.69 383 ARG A O 1
ATOM 2940 N N . THR A 1 384 ? 24.078 -2.604 8.141 1 56.78 384 THR A N 1
ATOM 2941 C CA . THR A 1 384 ? 24.453 -3.807 8.883 1 56.78 384 THR A CA 1
ATOM 2942 C C . THR A 1 384 ? 23.312 -4.234 9.805 1 56.78 384 THR A C 1
ATOM 2944 O O . THR A 1 384 ? 22.656 -3.395 10.43 1 56.78 384 THR A O 1
ATOM 2947 N N . ASP A 1 385 ? 22.406 -5.27 9.312 1 45.16 385 ASP A N 1
ATOM 2948 C CA . ASP A 1 385 ? 21.531 -5.848 10.336 1 45.16 385 ASP A CA 1
ATOM 2949 C C . ASP A 1 385 ? 22.219 -5.883 11.695 1 45.16 385 ASP A C 1
ATOM 2951 O O . ASP A 1 385 ? 23.438 -6.043 11.773 1 45.16 385 ASP A O 1
ATOM 2955 N N . MET B 1 1 ? -89.938 6.586 -45.562 1 28.39 1 MET B N 1
ATOM 2956 C CA . MET B 1 1 ? -88.625 6.32 -46.062 1 28.39 1 MET B CA 1
ATOM 2957 C C . MET B 1 1 ? -87.562 6.543 -44.938 1 28.39 1 MET B C 1
ATOM 2959 O O . MET B 1 1 ? -87.375 7.68 -44.531 1 28.39 1 MET B O 1
ATOM 2963 N N . THR B 1 2 ? -87.562 5.602 -43.969 1 28.17 2 THR B N 1
ATOM 2964 C CA . THR B 1 2 ? -86.812 5.445 -42.688 1 28.17 2 THR B CA 1
ATOM 2965 C C . THR B 1 2 ? -85.312 5.277 -42.938 1 28.17 2 THR B C 1
ATOM 2967 O O . THR B 1 2 ? -84.875 4.34 -43.625 1 28.17 2 THR B O 1
ATOM 2970 N N . ARG B 1 3 ? -84.562 6.43 -43.062 1 26.97 3 ARG B N 1
ATOM 2971 C CA . ARG B 1 3 ? -83.188 6.57 -43.312 1 26.97 3 ARG B CA 1
ATOM 2972 C C . ARG B 1 3 ? -82.312 5.855 -42.25 1 26.97 3 ARG B C 1
ATOM 2974 O O . ARG B 1 3 ? -82.438 6.195 -41.062 1 26.97 3 ARG B O 1
ATOM 2981 N N . ARG B 1 4 ? -82.062 4.586 -42.406 1 25.97 4 ARG B N 1
ATOM 2982 C CA . ARG B 1 4 ? -81.312 3.746 -41.5 1 25.97 4 ARG B CA 1
ATOM 2983 C C . ARG B 1 4 ? -79.875 4.25 -41.375 1 25.97 4 ARG B C 1
ATOM 2985 O O . ARG B 1 4 ? -79.125 4.32 -42.344 1 25.97 4 ARG B O 1
ATOM 2992 N N . ILE B 1 5 ? -79.625 5.254 -40.562 1 32.28 5 ILE B N 1
ATOM 2993 C CA . ILE B 1 5 ? -78.312 5.793 -40.312 1 32.28 5 ILE B CA 1
ATOM 2994 C C . ILE B 1 5 ? -77.375 4.68 -39.844 1 32.28 5 ILE B C 1
ATOM 2996 O O . ILE B 1 5 ? -77.688 3.998 -38.844 1 32.28 5 ILE B O 1
ATOM 3000 N N . ARG B 1 6 ? -76.562 4.113 -40.75 1 29.17 6 ARG B N 1
ATOM 3001 C CA . ARG B 1 6 ? -75.5 3.113 -40.562 1 29.17 6 ARG B CA 1
ATOM 3002 C C . ARG B 1 6 ? -74.5 3.543 -39.5 1 29.17 6 ARG B C 1
ATOM 3004 O O . ARG B 1 6 ? -73.938 4.66 -39.562 1 29.17 6 ARG B O 1
ATOM 3011 N N . ARG B 1 7 ? -74.5 2.984 -38.312 1 26.39 7 ARG B N 1
ATOM 3012 C CA . ARG B 1 7 ? -73.625 3.135 -37.156 1 26.39 7 ARG B CA 1
ATOM 3013 C C . ARG B 1 7 ? -72.188 2.818 -37.5 1 26.39 7 ARG B C 1
ATOM 3015 O O . ARG B 1 7 ? -71.875 1.715 -37.969 1 26.39 7 ARG B O 1
ATOM 3022 N N . ALA B 1 8 ? -71.438 3.779 -38.062 1 33.03 8 ALA B N 1
ATOM 3023 C CA . ALA B 1 8 ? -70 3.566 -38.312 1 33.03 8 ALA B CA 1
ATOM 3024 C C . ALA B 1 8 ? -69.312 3.107 -37.062 1 33.03 8 ALA B C 1
ATOM 3026 O O . ALA B 1 8 ? -69.5 3.682 -35.969 1 33.03 8 ALA B O 1
ATOM 3027 N N . GLY B 1 9 ? -69 1.798 -36.969 1 32.16 9 GLY B N 1
ATOM 3028 C CA . GLY B 1 9 ? -68.25 1.163 -35.875 1 32.16 9 GLY B CA 1
ATOM 3029 C C . GLY B 1 9 ? -66.938 1.842 -35.562 1 32.16 9 GLY B C 1
ATOM 3030 O O . GLY B 1 9 ? -66.375 2.531 -36.438 1 32.16 9 GLY B O 1
ATOM 3031 N N . PRO B 1 10 ? -66.688 2.232 -34.281 1 36.66 10 PRO B N 1
ATOM 3032 C CA . PRO B 1 10 ? -65.5 2.916 -33.844 1 36.66 10 PRO B CA 1
ATOM 3033 C C . PRO B 1 10 ? -64.188 2.189 -34.281 1 36.66 10 PRO B C 1
ATOM 3035 O O . PRO B 1 10 ? -64.25 0.968 -34.469 1 36.66 10 PRO B O 1
ATOM 3038 N N . LEU B 1 11 ? -63.406 2.77 -35.219 1 36.19 11 LEU B N 1
ATOM 3039 C CA . LEU B 1 11 ? -62.062 2.355 -35.594 1 36.19 11 LEU B CA 1
ATOM 3040 C C . LEU B 1 11 ? -61.188 2.176 -34.344 1 36.19 11 LEU B C 1
ATOM 3042 O O . LEU B 1 11 ? -61.031 3.111 -33.562 1 36.19 11 LEU B O 1
ATOM 3046 N N . SER B 1 12 ? -61.156 1.01 -33.812 1 34.84 12 SER B N 1
ATOM 3047 C CA . SER B 1 12 ? -60.188 0.689 -32.75 1 34.84 12 SER B CA 1
ATOM 3048 C C . SER B 1 12 ? -58.781 0.983 -33.188 1 34.84 12 SER B C 1
ATOM 3050 O O . SER B 1 12 ? -58.312 0.462 -34.219 1 34.84 12 SER B O 1
ATOM 3052 N N . ALA B 1 13 ? -58.156 2.17 -32.875 1 34.34 13 ALA B N 1
ATOM 3053 C CA . ALA B 1 13 ? -56.75 2.482 -33.031 1 34.34 13 ALA B CA 1
ATOM 3054 C C . ALA B 1 13 ? -55.875 1.431 -32.375 1 34.34 13 ALA B C 1
ATOM 3056 O O . ALA B 1 13 ? -55.969 1.197 -31.156 1 34.34 13 ALA B O 1
ATOM 3057 N N . LEU B 1 14 ? -55.438 0.453 -33.156 1 39.06 14 LEU B N 1
ATOM 3058 C CA . LEU B 1 14 ? -54.406 -0.463 -32.719 1 39.06 14 LEU B CA 1
ATOM 3059 C C . LEU B 1 14 ? -53.156 0.302 -32.281 1 39.06 14 LEU B C 1
ATOM 3061 O O . LEU B 1 14 ? -52.531 0.979 -33.125 1 39.06 14 LEU B O 1
ATOM 3065 N N . VAL B 1 15 ? -53.094 0.699 -31.031 1 40.66 15 VAL B N 1
ATOM 3066 C CA . VAL B 1 15 ? -51.875 1.224 -30.469 1 40.66 15 VAL B CA 1
ATOM 3067 C C . VAL B 1 15 ? -50.75 0.186 -30.609 1 40.66 15 VAL B C 1
ATOM 3069 O O . VAL B 1 15 ? -50.844 -0.898 -30.016 1 40.66 15 VAL B O 1
ATOM 3072 N N . VAL B 1 16 ? -49.969 0.287 -31.656 1 41.88 16 VAL B N 1
ATOM 3073 C CA . VAL B 1 16 ? -48.75 -0.469 -31.781 1 41.88 16 VAL B CA 1
ATOM 3074 C C . VAL B 1 16 ? -47.781 -0.066 -30.672 1 41.88 16 VAL B C 1
ATOM 3076 O O . VAL B 1 16 ? -47.281 1.072 -30.641 1 41.88 16 VAL B O 1
ATOM 3079 N N . PHE B 1 17 ? -47.781 -0.732 -29.578 1 40.16 17 PHE B N 1
ATOM 3080 C CA . PHE B 1 17 ? -46.688 -0.634 -28.609 1 40.16 17 PHE B CA 1
ATOM 3081 C C . PHE B 1 17 ? -45.375 -1.113 -29.219 1 40.16 17 PHE B C 1
ATOM 3083 O O . PHE B 1 17 ? -45.188 -2.311 -29.453 1 40.16 17 PHE B O 1
ATOM 3090 N N . ALA B 1 18 ? -44.656 -0.165 -29.891 1 38.38 18 ALA B N 1
ATOM 3091 C CA . ALA B 1 18 ? -43.25 -0.493 -30.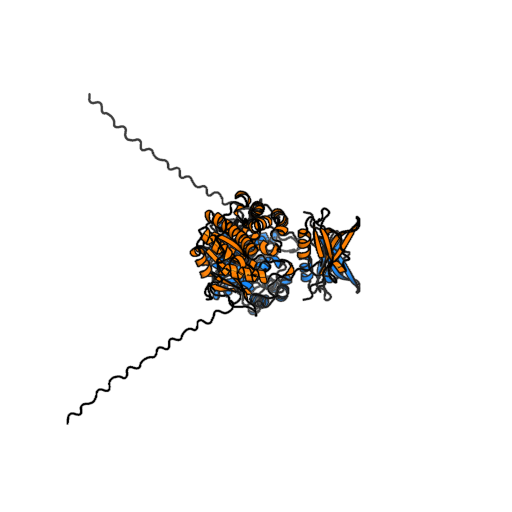203 1 38.38 18 ALA B CA 1
ATOM 3092 C C . ALA B 1 18 ? -42.5 -0.849 -28.922 1 38.38 18 ALA B C 1
ATOM 3094 O O . ALA B 1 18 ? -42.281 0.005 -28.062 1 38.38 18 ALA B O 1
ATOM 3095 N N . LEU B 1 19 ? -42.344 -2.105 -28.656 1 37.5 19 LEU B N 1
ATOM 3096 C CA . LEU B 1 19 ? -41.344 -2.553 -27.688 1 37.5 19 LEU B CA 1
ATOM 3097 C C . LEU B 1 19 ? -39.969 -2.074 -28.078 1 37.5 19 LEU B C 1
ATOM 3099 O O . LEU B 1 19 ? -39.406 -2.514 -29.094 1 37.5 19 LEU B O 1
ATOM 3103 N N . LEU B 1 20 ? -39.594 -0.848 -27.719 1 40.41 20 LEU B N 1
ATOM 3104 C CA . LEU B 1 20 ? -38.156 -0.555 -27.75 1 40.41 20 LEU B CA 1
ATOM 3105 C C . LEU B 1 20 ? -37.375 -1.686 -27.109 1 40.41 20 LEU B C 1
ATOM 3107 O O . LEU B 1 20 ? -37.438 -1.899 -25.891 1 40.41 20 LEU B O 1
ATOM 3111 N N . ALA B 1 21 ? -36.938 -2.637 -27.938 1 38.41 21 ALA B N 1
ATOM 3112 C CA . ALA B 1 21 ? -35.875 -3.521 -27.516 1 38.41 21 ALA B CA 1
ATOM 3113 C C . ALA B 1 21 ? -34.688 -2.723 -26.953 1 38.41 21 ALA B C 1
ATOM 3115 O O . ALA B 1 21 ? -34.062 -1.942 -27.672 1 38.41 21 ALA B O 1
ATOM 3116 N N . ALA B 1 22 ? -34.656 -2.473 -25.688 1 38.97 22 ALA B N 1
ATOM 3117 C CA . ALA B 1 22 ? -33.406 -2.07 -25.094 1 38.97 22 ALA B CA 1
ATOM 3118 C C . ALA B 1 22 ? -32.25 -2.93 -25.609 1 38.97 22 ALA B C 1
ATOM 3120 O O . ALA B 1 22 ? -32.156 -4.109 -25.266 1 38.97 22 ALA B O 1
ATOM 3121 N N . GLY B 1 23 ? -31.844 -2.682 -26.797 1 38.03 23 GLY B N 1
ATOM 3122 C CA . GLY B 1 23 ? -30.594 -3.328 -27.156 1 38.03 23 GLY B CA 1
ATOM 3123 C C . GLY B 1 23 ? -29.625 -3.408 -25.984 1 38.03 23 GLY B C 1
ATOM 3124 O O . GLY B 1 23 ? -29.328 -2.396 -25.344 1 38.03 23 GLY B O 1
ATOM 3125 N N . HIS B 1 24 ? -29.547 -4.539 -25.406 1 40.75 24 HIS B N 1
ATOM 3126 C CA . HIS B 1 24 ? -28.438 -4.777 -24.5 1 40.75 24 HIS B CA 1
ATOM 3127 C C . HIS B 1 24 ? -27.125 -4.285 -25.094 1 40.75 24 HIS B C 1
ATOM 3129 O O . HIS B 1 24 ? -26.672 -4.793 -26.125 1 40.75 24 HIS B O 1
ATOM 3135 N N . ALA B 1 25 ? -26.938 -3.014 -25.141 1 43.56 25 ALA B N 1
ATOM 3136 C CA . ALA B 1 25 ? -25.578 -2.605 -25.531 1 43.56 25 ALA B CA 1
ATOM 3137 C C . ALA B 1 25 ? -24.547 -3.646 -25.109 1 43.56 25 ALA B C 1
ATOM 3139 O O . ALA B 1 25 ? -24.516 -4.055 -23.953 1 43.56 25 ALA B O 1
ATOM 3140 N N . ALA B 1 26 ? -24.172 -4.512 -25.938 1 50.12 26 ALA B N 1
ATOM 3141 C CA . ALA B 1 26 ? -23.031 -5.402 -25.734 1 50.12 26 ALA B CA 1
ATOM 3142 C C . ALA B 1 26 ? -22.016 -4.781 -24.797 1 50.12 26 ALA B C 1
ATOM 3144 O O . ALA B 1 26 ? -21.562 -3.648 -25 1 50.12 26 ALA B O 1
ATOM 3145 N N . ALA B 1 27 ? -21.922 -5.285 -23.531 1 60.41 27 ALA B N 1
ATOM 3146 C CA . ALA B 1 27 ? -21.141 -4.734 -22.438 1 60.41 27 ALA B CA 1
ATOM 3147 C C . ALA B 1 27 ? -19.672 -4.641 -22.797 1 60.41 27 ALA B C 1
ATOM 3149 O O . ALA B 1 27 ? -19.062 -5.617 -23.25 1 60.41 27 ALA B O 1
ATOM 3150 N N . GLY B 1 28 ? -19.156 -3.572 -23.297 1 81.06 28 GLY B N 1
ATOM 3151 C CA . GLY B 1 28 ? -17.781 -3.223 -23.625 1 81.06 28 GLY B CA 1
ATOM 3152 C C . GLY B 1 28 ? -16.828 -3.439 -22.469 1 81.06 28 GLY B C 1
ATOM 3153 O O . GLY B 1 28 ? -17.141 -4.164 -21.516 1 81.06 28 GLY B O 1
ATOM 3154 N N . CYS B 1 29 ? -15.602 -3.129 -22.656 1 90.56 29 CYS B N 1
ATOM 3155 C CA . CYS B 1 29 ? -14.555 -3.178 -21.641 1 90.56 29 CYS B CA 1
ATOM 3156 C C . CYS B 1 29 ? -14.938 -2.338 -20.422 1 90.56 29 CYS B C 1
ATOM 3158 O O . CYS B 1 29 ? -15.492 -1.246 -20.562 1 90.56 29 CYS B O 1
ATOM 3160 N N . PRO B 1 30 ? -14.875 -2.969 -19.25 1 94.31 30 PRO B N 1
ATOM 3161 C CA . PRO B 1 30 ? -15.156 -2.145 -18.078 1 94.31 30 PRO B CA 1
ATOM 3162 C C . PRO B 1 30 ? -14.242 -0.924 -17.984 1 94.31 30 PRO B C 1
ATOM 3164 O O . PRO B 1 30 ? -13.039 -1.022 -18.266 1 94.31 30 PRO B O 1
ATOM 3167 N N . ALA B 1 31 ? -14.828 0.233 -17.641 1 93.38 31 ALA B N 1
ATOM 3168 C CA . ALA B 1 31 ? -14.023 1.424 -17.375 1 93.38 31 ALA B CA 1
ATOM 3169 C C . ALA B 1 31 ? -13.219 1.267 -16.078 1 93.38 31 ALA B C 1
ATOM 3171 O O . ALA B 1 31 ? -13.586 0.479 -15.211 1 93.38 31 ALA B O 1
ATOM 3172 N N . PRO B 1 32 ? -12.102 1.987 -15.984 1 93.75 32 PRO B N 1
ATOM 3173 C CA . PRO B 1 32 ? -11.406 1.967 -14.695 1 93.75 32 PRO B CA 1
ATOM 3174 C C . PRO B 1 32 ? -12.32 2.305 -13.523 1 93.75 32 PRO B C 1
ATOM 3176 O O . PRO B 1 32 ? -13.07 3.283 -13.578 1 93.75 32 PRO B O 1
ATOM 3179 N N . GLY B 1 33 ? -12.258 1.425 -12.516 1 95.69 33 GLY B N 1
ATOM 3180 C CA . GLY B 1 33 ? -13.047 1.667 -11.32 1 95.69 33 GLY B CA 1
ATOM 3181 C C . GLY B 1 33 ? -14.43 1.035 -11.375 1 95.69 33 GLY B C 1
ATOM 3182 O O . GLY B 1 33 ? -15.164 1.044 -10.391 1 95.69 33 GLY B O 1
ATOM 3183 N N . GLN B 1 34 ? -14.727 0.476 -12.5 1 96.12 34 GLN B N 1
ATOM 3184 C CA . GLN B 1 34 ? -16.062 -0.062 -12.703 1 96.12 34 GLN B CA 1
ATOM 3185 C C . GLN B 1 34 ? -16.109 -1.562 -12.43 1 96.12 34 GLN B C 1
ATOM 3187 O O . GLN B 1 34 ? -15.195 -2.295 -12.82 1 96.12 34 GLN B O 1
ATOM 3192 N N . TRP B 1 35 ? -17.172 -2.01 -11.719 1 97.75 35 TRP B N 1
ATOM 3193 C CA . TRP B 1 35 ? -17.469 -3.43 -11.57 1 97.75 35 TRP B CA 1
ATOM 3194 C C . TRP B 1 35 ? -18.5 -3.879 -12.609 1 97.75 35 TRP B C 1
ATOM 3196 O O . TRP B 1 35 ? -19.484 -3.172 -12.867 1 97.75 35 TRP B O 1
ATOM 3206 N N . LEU B 1 36 ? -18.219 -5.008 -13.188 1 97.56 36 LEU B N 1
ATOM 3207 C CA . LEU B 1 36 ? -19.219 -5.734 -13.977 1 97.56 36 LEU B CA 1
ATOM 3208 C C . LEU B 1 36 ? -19.562 -7.062 -13.312 1 97.56 36 LEU B C 1
ATOM 3210 O O . LEU B 1 36 ? -18.719 -7.695 -12.688 1 97.56 36 LEU B O 1
ATOM 3214 N N . ASN B 1 37 ? -20.844 -7.473 -13.438 1 97 37 ASN B N 1
ATOM 3215 C CA . ASN B 1 37 ? -21.188 -8.82 -13 1 97 37 ASN B CA 1
ATOM 3216 C C . ASN B 1 37 ? -20.828 -9.859 -14.062 1 97 37 ASN B C 1
ATOM 3218 O O . ASN B 1 37 ? -20.266 -9.523 -15.102 1 97 37 ASN B O 1
ATOM 3222 N N . GLY B 1 38 ? -21.078 -11.102 -13.797 1 95.25 38 GLY B N 1
ATOM 3223 C CA . GLY B 1 38 ? -20.688 -12.203 -14.656 1 95.25 38 GLY B CA 1
ATOM 3224 C C . GLY B 1 38 ? -21.297 -12.125 -16.047 1 95.25 38 GLY B C 1
ATOM 3225 O O . GLY B 1 38 ? -20.812 -12.75 -16.984 1 95.25 38 GLY B O 1
ATOM 3226 N N . GLU B 1 39 ? -22.344 -11.359 -16.172 1 94.81 39 GLU B N 1
ATOM 3227 C CA . GLU B 1 39 ? -23.031 -11.219 -17.453 1 94.81 39 GLU B CA 1
ATOM 3228 C C . GLU B 1 39 ? -22.547 -9.977 -18.203 1 94.81 39 GLU B C 1
ATOM 3230 O O . GLU B 1 39 ? -22.938 -9.742 -19.344 1 94.81 39 GLU B O 1
ATOM 3235 N N . GLY B 1 40 ? -21.75 -9.234 -17.562 1 94.25 40 GLY B N 1
ATOM 3236 C CA . GLY B 1 40 ? -21.188 -8.062 -18.219 1 94.25 40 GLY B CA 1
ATOM 3237 C C . GLY B 1 40 ? -21.953 -6.789 -17.906 1 94.25 40 GLY B C 1
ATOM 3238 O O . GLY B 1 40 ? -21.734 -5.75 -18.531 1 94.25 40 GLY B O 1
ATOM 3239 N N . ALA B 1 41 ? -22.891 -6.867 -17.016 1 96 41 ALA B N 1
ATOM 3240 C CA . ALA B 1 41 ? -23.656 -5.688 -16.641 1 96 41 ALA B CA 1
ATOM 3241 C C . ALA B 1 41 ? -22.984 -4.945 -15.484 1 96 41 ALA B C 1
ATOM 3243 O O . ALA B 1 41 ? -22.359 -5.559 -14.617 1 96 41 ALA B O 1
ATOM 3244 N N . PRO B 1 42 ? -23.156 -3.6 -15.5 1 96.44 42 PRO B N 1
ATOM 3245 C CA . PRO B 1 42 ? -22.609 -2.828 -14.391 1 96.44 42 PRO B CA 1
ATOM 3246 C C . PRO B 1 42 ? -23.125 -3.293 -13.031 1 96.44 42 PRO B C 1
ATOM 3248 O O . PRO B 1 42 ? -24.297 -3.654 -12.906 1 96.44 42 PRO B O 1
ATOM 3251 N N . LEU B 1 43 ? -22.281 -3.342 -12.078 1 97.44 43 LEU B N 1
ATOM 3252 C CA . LEU B 1 43 ? -22.547 -3.771 -10.711 1 97.44 43 LEU B CA 1
ATOM 3253 C C . LEU B 1 43 ? -22.016 -2.75 -9.703 1 97.44 43 LEU B C 1
ATOM 3255 O O . LEU B 1 43 ? -20.844 -2.402 -9.727 1 97.44 43 LEU B O 1
ATOM 3259 N N . ALA B 1 44 ? -22.953 -2.217 -8.82 1 97.94 44 ALA B N 1
ATOM 3260 C CA . ALA B 1 44 ? -22.531 -1.247 -7.812 1 97.94 44 ALA B CA 1
ATOM 3261 C C . ALA B 1 44 ? -21.625 -1.892 -6.773 1 97.94 44 ALA B C 1
ATOM 3263 O O . ALA B 1 44 ? -21.844 -3.039 -6.375 1 97.94 44 ALA B O 1
ATOM 3264 N N . THR B 1 45 ? -20.656 -1.113 -6.305 1 98.19 45 THR B N 1
ATOM 3265 C CA . THR B 1 45 ? -19.641 -1.622 -5.383 1 98.19 45 THR B CA 1
ATOM 3266 C C . THR B 1 45 ? -20.297 -2.129 -4.098 1 98.19 45 THR B C 1
ATOM 3268 O O . THR B 1 45 ? -19.984 -3.23 -3.637 1 98.19 45 THR B O 1
ATOM 3271 N N . ASP B 1 46 ? -21.188 -1.341 -3.518 1 96.94 46 ASP B N 1
ATOM 3272 C CA . ASP B 1 46 ? -21.812 -1.732 -2.258 1 96.94 46 ASP B CA 1
ATOM 3273 C C . ASP B 1 46 ? -22.656 -3.004 -2.43 1 96.94 46 ASP B C 1
ATOM 3275 O O . ASP B 1 46 ? -22.656 -3.869 -1.552 1 96.94 46 ASP B O 1
ATOM 3279 N N . ARG B 1 47 ? -23.281 -3.15 -3.58 1 97.81 47 ARG B N 1
ATOM 3280 C CA . ARG B 1 47 ? -24.078 -4.336 -3.855 1 97.81 47 ARG B CA 1
ATOM 3281 C C . ARG B 1 47 ? -23.203 -5.57 -4.02 1 97.81 47 ARG B C 1
ATOM 3283 O O . ARG B 1 47 ? -23.547 -6.656 -3.555 1 97.81 47 ARG B O 1
ATOM 3290 N N . LEU B 1 48 ? -22.094 -5.402 -4.707 1 98.38 48 LEU B N 1
ATOM 3291 C CA . LEU B 1 48 ? -21.156 -6.512 -4.828 1 98.38 48 LEU B CA 1
ATOM 3292 C C . LEU B 1 48 ? -20.734 -7.02 -3.455 1 98.38 48 LEU B C 1
ATOM 3294 O O . LEU B 1 48 ? -20.828 -8.219 -3.174 1 98.38 48 LEU B O 1
ATOM 3298 N N . PHE B 1 49 ? -20.312 -6.141 -2.596 1 98.25 49 PHE B N 1
ATOM 3299 C CA . PHE B 1 49 ? -19.797 -6.551 -1.3 1 98.25 49 PHE B CA 1
ATOM 3300 C C . PHE B 1 49 ? -20.891 -7.113 -0.416 1 98.25 49 PHE B C 1
ATOM 3302 O O . PHE B 1 49 ? -20.656 -8.008 0.399 1 98.25 49 PHE B O 1
ATOM 3309 N N . GLN B 1 50 ? -22.109 -6.625 -0.61 1 96.62 50 GLN B N 1
ATOM 3310 C CA . GLN B 1 50 ? -23.234 -7.23 0.071 1 96.62 50 GLN B CA 1
ATOM 3311 C C . GLN B 1 50 ? -23.453 -8.672 -0.386 1 96.62 50 GLN B C 1
ATOM 3313 O O . GLN B 1 50 ? -23.656 -9.562 0.437 1 96.62 50 GLN B O 1
ATOM 3318 N N . ASN B 1 51 ? -23.297 -8.875 -1.652 1 96.81 51 ASN B N 1
ATOM 3319 C CA . ASN B 1 51 ? -23.469 -10.211 -2.215 1 96.81 51 ASN B CA 1
ATOM 3320 C C . ASN B 1 51 ? -22.391 -11.164 -1.715 1 96.81 51 ASN B C 1
ATOM 3322 O O . ASN B 1 51 ? -22.656 -12.359 -1.521 1 96.81 51 ASN B O 1
ATOM 3326 N N . LEU B 1 52 ? -21.219 -10.672 -1.447 1 97.88 52 LEU B N 1
ATOM 3327 C CA . LEU B 1 52 ? -20.078 -11.5 -1.067 1 97.88 52 LEU B CA 1
ATOM 3328 C C . LEU B 1 52 ? -20.188 -11.953 0.384 1 97.88 52 LEU B C 1
ATOM 3330 O O . LEU B 1 52 ? -19.438 -12.82 0.83 1 97.88 52 LEU B O 1
ATOM 3334 N N . GLU B 1 53 ? -21.141 -11.391 1.124 1 93.81 53 GLU B N 1
ATOM 3335 C CA . GLU B 1 53 ? -21.312 -11.742 2.527 1 93.81 53 GLU B CA 1
ATOM 3336 C C . GLU B 1 53 ? -21.734 -13.203 2.678 1 93.81 53 GLU B C 1
ATOM 3338 O O . GLU B 1 53 ? -21.531 -13.812 3.732 1 93.81 53 GLU B O 1
ATOM 3343 N N . ARG B 1 54 ? -22.203 -13.789 1.645 1 91.5 54 ARG B N 1
ATOM 3344 C CA . ARG B 1 54 ? -22.703 -15.156 1.712 1 91.5 54 ARG B CA 1
ATOM 3345 C C . ARG B 1 54 ? -21.625 -16.156 1.271 1 91.5 54 ARG B C 1
ATOM 3347 O O . ARG B 1 54 ? -21.844 -17.359 1.339 1 91.5 54 ARG B O 1
ATOM 3354 N N . SER B 1 55 ? -20.562 -15.695 0.85 1 97.75 55 SER B N 1
ATOM 3355 C CA . SER B 1 55 ? -19.531 -16.562 0.295 1 97.75 55 SER B CA 1
ATOM 3356 C C . SER B 1 55 ? -18.734 -17.25 1.398 1 97.75 55 SER B C 1
ATOM 3358 O O . SER B 1 55 ? -18.438 -16.641 2.426 1 97.75 55 SER B O 1
ATOM 3360 N N . ARG B 1 56 ? -18.438 -18.516 1.185 1 98.69 56 ARG B N 1
ATOM 3361 C CA . ARG B 1 56 ? -17.469 -19.219 2.027 1 98.69 56 ARG B CA 1
ATOM 3362 C C . ARG B 1 56 ? -16.047 -18.984 1.543 1 98.69 56 ARG B C 1
ATOM 3364 O O . ARG B 1 56 ? -15.109 -18.969 2.344 1 98.69 56 ARG B O 1
ATOM 3371 N N . VAL B 1 57 ? -15.93 -18.906 0.218 1 98.94 57 VAL B N 1
ATOM 3372 C CA . VAL B 1 57 ? -14.633 -18.672 -0.411 1 98.94 57 VAL B CA 1
ATOM 3373 C C . VAL B 1 57 ? -14.766 -17.578 -1.462 1 98.94 57 VAL B C 1
ATOM 3375 O O . VAL B 1 57 ? -15.695 -17.578 -2.27 1 98.94 57 VAL B O 1
ATOM 3378 N N . VAL B 1 58 ? -13.945 -16.562 -1.406 1 99 58 VAL B N 1
ATOM 3379 C CA . VAL B 1 58 ? -13.797 -15.555 -2.459 1 99 58 VAL B CA 1
ATOM 3380 C C . VAL B 1 58 ? -12.422 -15.688 -3.104 1 99 58 VAL B C 1
ATOM 3382 O O . VAL B 1 58 ? -11.406 -15.781 -2.404 1 99 58 VAL B O 1
ATOM 3385 N N . LEU B 1 59 ? -12.367 -15.82 -4.406 1 99 59 LEU B N 1
ATOM 3386 C CA . LEU B 1 59 ? -11.125 -15.977 -5.156 1 99 59 LEU B CA 1
ATOM 3387 C C . LEU B 1 59 ? -10.805 -14.711 -5.938 1 99 59 LEU B C 1
ATOM 3389 O O . LEU B 1 59 ? -11.633 -14.219 -6.707 1 99 59 LEU B O 1
ATOM 3393 N N . LEU B 1 60 ? -9.648 -14.125 -5.723 1 98.94 60 LEU B N 1
ATOM 3394 C CA . LEU B 1 60 ? -9.195 -12.922 -6.402 1 98.94 60 LEU B CA 1
ATOM 3395 C C . LEU B 1 60 ? -8.078 -13.242 -7.395 1 98.94 60 LEU B C 1
ATOM 3397 O O . LEU B 1 60 ? -7.008 -13.711 -7 1 98.94 60 LEU B O 1
ATOM 3401 N N . GLY B 1 61 ? -8.305 -12.938 -8.688 1 98.88 61 GLY B N 1
ATOM 3402 C CA . GLY B 1 61 ? -7.336 -13.211 -9.734 1 98.88 61 GLY B CA 1
ATOM 3403 C C . GLY B 1 61 ? -6.297 -12.117 -9.891 1 98.88 61 GLY B C 1
ATOM 3404 O O . GLY B 1 61 ? -6.469 -11.016 -9.367 1 98.88 61 GLY B O 1
ATOM 3405 N N . GLU B 1 62 ? -5.176 -12.5 -10.625 1 98.62 62 GLU B N 1
ATOM 3406 C CA . GLU B 1 62 ? -4.109 -11.531 -10.867 1 98.62 62 GLU B CA 1
ATOM 3407 C C . GLU B 1 62 ? -3.316 -11.898 -12.117 1 98.62 62 GLU B C 1
ATOM 3409 O O . GLU B 1 62 ? -3.357 -13.039 -12.578 1 98.62 62 GLU B O 1
ATOM 3414 N N . THR B 1 63 ? -2.727 -10.898 -12.734 1 96.56 63 THR B N 1
ATOM 3415 C CA . THR B 1 63 ? -1.468 -11.062 -13.453 1 96.56 63 THR B CA 1
ATOM 3416 C C . THR B 1 63 ? -0.281 -10.82 -12.523 1 96.56 63 THR B C 1
ATOM 3418 O O . THR B 1 63 ? -0.202 -9.789 -11.859 1 96.56 63 THR B O 1
ATOM 3421 N N . HIS B 1 64 ? 0.646 -11.734 -12.438 1 96.69 64 HIS B N 1
ATOM 3422 C CA . HIS B 1 64 ? 1.577 -11.844 -11.32 1 96.69 64 HIS B CA 1
ATOM 3423 C C . HIS B 1 64 ? 2.432 -10.594 -11.18 1 96.69 64 HIS B C 1
ATOM 3425 O O . HIS B 1 64 ? 2.842 -10.234 -10.078 1 96.69 64 HIS B O 1
ATOM 3431 N N . ASP B 1 65 ? 2.73 -9.953 -12.258 1 92.19 65 ASP B N 1
ATOM 3432 C CA . ASP B 1 65 ? 3.682 -8.852 -12.18 1 92.19 65 ASP B CA 1
ATOM 3433 C C . ASP B 1 65 ? 2.982 -7.508 -12.375 1 92.19 65 ASP B C 1
ATOM 3435 O O . ASP B 1 65 ? 3.625 -6.512 -12.719 1 92.19 65 ASP B O 1
ATOM 3439 N N . ARG B 1 66 ? 1.63 -7.512 -12.258 1 93.69 66 ARG B N 1
ATOM 3440 C CA . ARG B 1 66 ? 0.857 -6.285 -12.43 1 93.69 66 ARG B CA 1
ATOM 3441 C C . ARG B 1 66 ? 0.529 -5.648 -11.086 1 93.69 66 ARG B C 1
ATOM 3443 O O . ARG B 1 66 ? -0.369 -6.109 -10.375 1 93.69 66 ARG B O 1
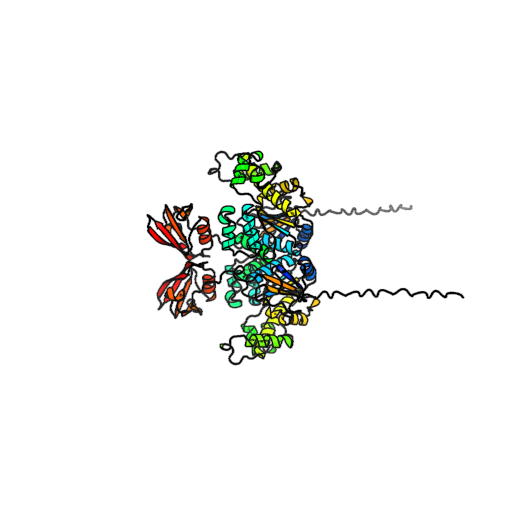ATOM 3450 N N . MET B 1 67 ? 1.205 -4.52 -10.805 1 94.81 67 MET B N 1
ATOM 3451 C CA . MET B 1 67 ? 1.067 -3.854 -9.508 1 94.81 67 MET B CA 1
ATOM 3452 C C . MET B 1 67 ? -0.387 -3.477 -9.242 1 94.81 67 MET B C 1
ATOM 3454 O O . MET B 1 67 ? -0.882 -3.645 -8.133 1 94.81 67 MET B O 1
ATOM 3458 N N . GLU B 1 68 ? -1.099 -3.014 -10.242 1 96.25 68 GLU B N 1
ATOM 3459 C CA . GLU B 1 68 ? -2.473 -2.557 -10.062 1 96.25 68 GLU B CA 1
ATOM 3460 C C . GLU B 1 68 ? -3.385 -3.703 -9.633 1 96.25 68 GLU B C 1
ATOM 3462 O O . GLU B 1 68 ? -4.348 -3.496 -8.891 1 96.25 68 GLU B O 1
ATOM 3467 N N . HIS B 1 69 ? -3.047 -4.902 -10.07 1 98 69 HIS B N 1
ATOM 3468 C CA . HIS B 1 69 ? -3.842 -6.047 -9.648 1 98 69 HIS B CA 1
ATOM 3469 C C . HIS B 1 69 ? -3.695 -6.297 -8.148 1 98 69 HIS B C 1
ATOM 3471 O O . HIS B 1 69 ? -4.676 -6.602 -7.469 1 98 69 HIS B O 1
ATOM 3477 N N . HIS B 1 70 ? -2.543 -6.141 -7.664 1 98.38 70 HIS B N 1
ATOM 3478 C CA . HIS B 1 70 ? -2.293 -6.391 -6.25 1 98.38 70 HIS B CA 1
ATOM 3479 C C . HIS B 1 70 ? -2.855 -5.27 -5.387 1 98.38 70 HIS B C 1
ATOM 3481 O O . HIS B 1 70 ? -3.338 -5.512 -4.277 1 98.38 70 HIS B O 1
ATOM 3487 N N . ARG B 1 71 ? -2.779 -4.02 -5.859 1 98.25 71 ARG B N 1
ATOM 3488 C CA . ARG B 1 71 ? -3.471 -2.932 -5.176 1 98.25 71 ARG B CA 1
ATOM 3489 C C . ARG B 1 71 ? -4.969 -3.209 -5.082 1 98.25 71 ARG B C 1
ATOM 3491 O O . ARG B 1 71 ? -5.566 -3.047 -4.016 1 98.25 71 ARG B O 1
ATOM 3498 N N . TRP B 1 72 ? -5.508 -3.648 -6.203 1 98.62 72 TRP B N 1
ATOM 3499 C CA . TRP B 1 72 ? -6.926 -3.998 -6.238 1 98.62 72 TRP B CA 1
ATOM 3500 C C . TRP B 1 72 ? -7.238 -5.113 -5.246 1 98.62 72 TRP B C 1
ATOM 3502 O O . TRP B 1 72 ? -8.234 -5.051 -4.527 1 98.62 72 TRP B O 1
ATOM 3512 N N . GLN B 1 73 ? -6.398 -6.121 -5.191 1 98.94 73 GLN B N 1
ATOM 3513 C CA . GLN B 1 73 ? -6.582 -7.215 -4.242 1 98.94 73 GLN B CA 1
ATOM 3514 C C . GLN B 1 73 ? -6.598 -6.699 -2.805 1 98.94 73 GLN B C 1
ATOM 3516 O O . GLN B 1 73 ? -7.453 -7.094 -2.01 1 98.94 73 GLN B O 1
ATOM 3521 N N . LEU B 1 74 ? -5.672 -5.812 -2.488 1 98.94 74 LEU B N 1
ATOM 3522 C CA . LEU B 1 74 ? -5.613 -5.238 -1.147 1 98.94 74 LEU B CA 1
ATOM 3523 C C . LEU B 1 74 ? -6.902 -4.492 -0.82 1 98.94 74 LEU B C 1
ATOM 3525 O O . LEU B 1 74 ? -7.469 -4.668 0.261 1 98.94 74 LEU B O 1
ATOM 3529 N N . HIS B 1 75 ? -7.34 -3.65 -1.77 1 98.88 75 HIS B N 1
ATOM 3530 C CA . HIS B 1 75 ? -8.562 -2.881 -1.557 1 98.88 75 HIS B CA 1
ATOM 3531 C C . HIS B 1 75 ? -9.758 -3.797 -1.343 1 98.88 75 HIS B C 1
ATOM 3533 O O . HIS B 1 75 ? -10.578 -3.557 -0.454 1 98.88 75 HIS B O 1
ATOM 3539 N N . THR B 1 76 ? -9.82 -4.844 -2.121 1 98.94 76 THR B N 1
ATOM 3540 C CA . THR B 1 76 ? -10.914 -5.801 -2.02 1 98.94 76 THR B CA 1
ATOM 3541 C C . THR B 1 76 ? -10.867 -6.547 -0.69 1 98.94 76 THR B C 1
ATOM 3543 O O . THR B 1 76 ? -11.891 -6.699 -0.018 1 98.94 76 THR B O 1
ATOM 3546 N N . LEU B 1 77 ? -9.68 -6.988 -0.275 1 98.94 77 LEU B N 1
ATOM 3547 C CA . LEU B 1 77 ? -9.5 -7.668 1.002 1 98.94 77 LEU B CA 1
ATOM 3548 C C . LEU B 1 77 ? -9.953 -6.785 2.158 1 98.94 77 LEU B C 1
ATOM 3550 O O . LEU B 1 77 ? -10.664 -7.25 3.055 1 98.94 77 LEU B O 1
ATOM 3554 N N . ALA B 1 78 ? -9.57 -5.52 2.117 1 98.88 78 ALA B N 1
ATOM 3555 C CA . ALA B 1 78 ? -9.945 -4.598 3.186 1 98.88 78 ALA B CA 1
ATOM 3556 C C . ALA B 1 78 ? -11.453 -4.375 3.215 1 98.88 78 ALA B C 1
ATOM 3558 O O . ALA B 1 78 ? -12.055 -4.293 4.289 1 98.88 78 ALA B O 1
ATOM 3559 N N . GLY B 1 79 ? -12.07 -4.246 2.031 1 98.75 79 GLY B N 1
ATOM 3560 C CA . GLY B 1 79 ? -13.523 -4.145 1.948 1 98.75 79 GLY B CA 1
ATOM 3561 C C . GLY B 1 79 ? -14.242 -5.348 2.525 1 98.75 79 GLY B C 1
ATOM 3562 O O . GLY B 1 79 ? -15.234 -5.199 3.246 1 98.75 79 GLY B O 1
ATOM 3563 N N . LEU B 1 80 ? -13.727 -6.562 2.197 1 98.88 80 LEU B N 1
ATOM 3564 C CA . LEU B 1 80 ? -14.289 -7.789 2.744 1 98.88 80 LEU B CA 1
ATOM 3565 C C . LEU B 1 80 ? -14.109 -7.848 4.258 1 98.88 80 LEU B C 1
ATOM 3567 O O . LEU B 1 80 ? -15.047 -8.18 4.988 1 98.88 80 LEU B O 1
ATOM 3571 N N . HIS B 1 81 ? -12.953 -7.477 4.754 1 98.75 81 HIS B N 1
ATOM 3572 C CA . HIS B 1 81 ? -12.617 -7.547 6.168 1 98.75 81 HIS B CA 1
ATOM 3573 C C . HIS B 1 81 ? -13.516 -6.633 6.996 1 98.75 81 HIS B C 1
ATOM 3575 O O . HIS B 1 81 ? -13.875 -6.973 8.125 1 98.75 81 HIS B O 1
ATOM 3581 N N . ALA B 1 82 ? -13.891 -5.48 6.398 1 98 82 ALA B N 1
ATOM 3582 C CA . ALA B 1 82 ? -14.734 -4.508 7.09 1 98 82 ALA B CA 1
ATOM 3583 C C . ALA B 1 82 ? -16.125 -5.082 7.355 1 98 82 ALA B C 1
ATOM 3585 O O . ALA B 1 82 ? -16.844 -4.594 8.234 1 98 82 ALA B O 1
ATOM 3586 N N . ARG B 1 83 ? -16.469 -6.133 6.637 1 97.44 83 ARG B N 1
ATOM 3587 C CA . ARG B 1 83 ? -17.781 -6.758 6.773 1 97.44 83 ARG B CA 1
ATOM 3588 C C . ARG B 1 83 ? -17.672 -8.102 7.48 1 97.44 83 ARG B C 1
ATOM 3590 O O . ARG B 1 83 ? -18.547 -8.469 8.266 1 97.44 83 ARG B O 1
ATOM 3597 N N . ARG B 1 84 ? -16.578 -8.758 7.195 1 97.62 84 ARG B N 1
ATOM 3598 C CA . ARG B 1 84 ? -16.359 -10.117 7.668 1 97.62 84 ARG B CA 1
ATOM 3599 C C . ARG B 1 84 ? -14.945 -10.289 8.219 1 97.62 84 ARG B C 1
ATOM 3601 O O . ARG B 1 84 ? -14.109 -10.945 7.602 1 97.62 84 ARG B O 1
ATOM 3608 N N . PRO B 1 85 ? -14.781 -9.844 9.461 1 97.31 85 PRO B N 1
ATOM 3609 C CA . PRO B 1 85 ? -13.414 -9.82 9.984 1 97.31 85 PRO B CA 1
ATOM 3610 C C . PRO B 1 85 ? -12.875 -11.211 10.297 1 97.31 85 PRO B C 1
ATOM 3612 O O . PRO B 1 85 ? -11.664 -11.391 10.445 1 97.31 85 PRO B O 1
ATOM 3615 N N . GLY B 1 86 ? -13.75 -12.195 10.5 1 97.62 86 GLY B N 1
ATOM 3616 C CA . GLY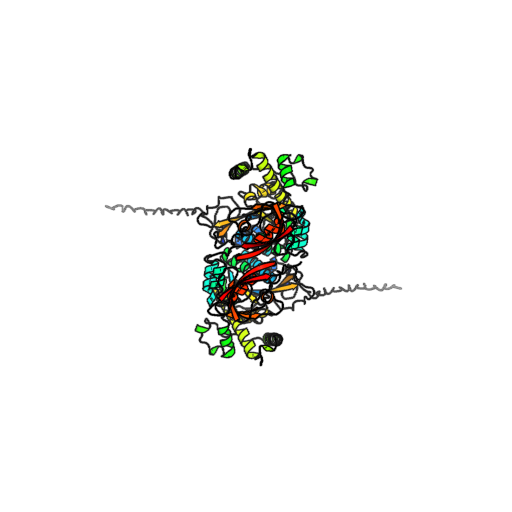 B 1 86 ? -13.297 -13.562 10.695 1 97.62 86 GLY B CA 1
ATOM 3617 C C . GLY B 1 86 ? -12.875 -14.234 9.406 1 97.62 86 GLY B C 1
ATOM 3618 O O . GLY B 1 86 ? -13.469 -15.234 8.992 1 97.62 86 GLY B O 1
ATOM 3619 N N . MET B 1 87 ? -11.852 -13.766 8.789 1 98.5 87 MET B N 1
ATOM 3620 C CA . MET B 1 87 ? -11.43 -14.289 7.5 1 98.5 87 MET B CA 1
ATOM 3621 C C . MET B 1 87 ? -9.984 -14.766 7.551 1 98.5 87 MET B C 1
ATOM 3623 O O . MET B 1 87 ? -9.266 -14.469 8.508 1 98.5 87 MET B O 1
ATOM 3627 N N . ALA B 1 88 ? -9.578 -15.555 6.574 1 98.94 88 ALA B N 1
ATOM 3628 C CA . ALA B 1 88 ? -8.203 -15.969 6.301 1 98.94 88 ALA B CA 1
ATOM 3629 C C . ALA B 1 88 ? -7.859 -15.766 4.828 1 98.94 88 ALA B C 1
ATOM 3631 O O . ALA B 1 88 ? -8.75 -15.641 3.984 1 98.94 88 ALA B O 1
ATOM 3632 N N . ILE B 1 89 ? -6.57 -15.609 4.535 1 99 89 ILE B N 1
ATOM 3633 C CA . ILE B 1 89 ? -6.109 -15.367 3.17 1 99 89 ILE B CA 1
ATOM 3634 C C . ILE B 1 89 ? -5.184 -16.5 2.732 1 99 89 ILE B C 1
ATOM 3636 O O . ILE B 1 89 ? -4.18 -16.781 3.395 1 99 89 ILE B O 1
ATOM 3640 N N . GLY B 1 90 ? -5.547 -17.188 1.675 1 98.94 90 GLY B N 1
ATOM 3641 C CA . GLY B 1 90 ? -4.695 -18.203 1.071 1 98.94 90 GLY B CA 1
ATOM 3642 C C . GLY B 1 90 ? -3.865 -17.672 -0.083 1 98.94 90 GLY B C 1
ATOM 3643 O O . GLY B 1 90 ? -4.375 -16.953 -0.941 1 98.94 90 GLY B O 1
ATOM 3644 N N . LEU B 1 91 ? -2.578 -18.062 -0.149 1 98.94 91 LEU B N 1
ATOM 3645 C CA . LEU B 1 91 ? -1.629 -17.531 -1.119 1 98.94 91 LEU B CA 1
ATOM 3646 C C . LEU B 1 91 ? -1.136 -18.625 -2.059 1 98.94 91 LEU B C 1
ATOM 3648 O O . LEU B 1 91 ? -0.576 -19.625 -1.609 1 98.94 91 LEU B O 1
ATOM 3652 N N . GLU B 1 92 ? -1.328 -18.391 -3.387 1 98.88 92 GLU B N 1
ATOM 3653 C CA . GLU B 1 92 ? -0.696 -19.234 -4.395 1 98.88 92 GLU B CA 1
ATOM 3654 C C . GLU B 1 92 ? 0.825 -19.156 -4.305 1 98.88 92 GLU B C 1
ATOM 3656 O O . GLU B 1 92 ? 1.521 -20.109 -4.66 1 98.88 92 GLU B O 1
ATOM 3661 N N . MET B 1 93 ? 1.415 -18.125 -3.828 1 98.44 93 MET B N 1
ATOM 3662 C CA . MET B 1 93 ? 2.812 -17.719 -3.941 1 98.44 93 MET B CA 1
ATOM 3663 C C . MET B 1 93 ? 3.721 -18.672 -3.164 1 98.44 93 MET B C 1
ATOM 3665 O O . MET B 1 93 ? 4.902 -18.812 -3.488 1 98.44 93 MET B O 1
ATOM 3669 N N . LEU B 1 94 ? 3.084 -19.312 -2.117 1 98.69 94 LEU B N 1
ATOM 3670 C CA . LEU B 1 94 ? 3.986 -20.016 -1.207 1 98.69 94 LEU B CA 1
ATOM 3671 C C . LEU B 1 94 ? 3.523 -21.438 -0.977 1 98.69 94 LEU B C 1
ATOM 3673 O O . LEU B 1 94 ? 2.328 -21.688 -0.806 1 98.69 94 LEU B O 1
ATOM 3677 N N . PRO B 1 95 ? 4.504 -22.391 -0.953 1 98.56 95 PRO B N 1
ATOM 3678 C CA . PRO B 1 95 ? 4.18 -23.781 -0.61 1 98.56 95 PRO B CA 1
ATOM 3679 C C . PRO B 1 95 ? 3.912 -23.969 0.881 1 98.56 95 PRO B C 1
ATOM 3681 O O . PRO B 1 95 ? 4.25 -23.109 1.689 1 98.56 95 PRO B O 1
ATOM 3684 N N . ARG B 1 96 ? 3.346 -25.094 1.24 1 98.56 96 ARG B N 1
ATOM 3685 C CA . ARG B 1 96 ? 2.904 -25.391 2.6 1 98.56 96 ARG B CA 1
ATOM 3686 C C . ARG B 1 96 ? 4.055 -25.25 3.592 1 98.56 96 ARG B C 1
ATOM 3688 O O . ARG B 1 96 ? 3.84 -24.875 4.746 1 98.56 96 ARG B O 1
ATOM 3695 N N . GLU B 1 97 ? 5.25 -25.453 3.125 1 98.12 97 GLU B N 1
ATOM 3696 C CA . GLU B 1 97 ? 6.449 -25.406 3.959 1 98.12 97 GLU B CA 1
ATOM 3697 C C . GLU B 1 97 ? 6.699 -24 4.484 1 98.12 97 GLU B C 1
ATOM 3699 O O . GLU B 1 97 ? 7.426 -23.812 5.465 1 98.12 97 GLU B O 1
ATOM 3704 N N . ALA B 1 98 ? 6.09 -23 3.92 1 98.62 98 ALA B N 1
ATOM 3705 C CA . ALA B 1 98 ? 6.32 -21.609 4.297 1 98.62 98 ALA B CA 1
ATOM 3706 C C . ALA B 1 98 ? 5.395 -21.188 5.43 1 98.62 98 ALA B C 1
ATOM 3708 O O . ALA B 1 98 ? 5.484 -20.062 5.93 1 98.62 98 ALA B O 1
ATOM 3709 N N . GLN B 1 99 ? 4.477 -22.047 5.898 1 98.88 99 GLN B N 1
ATOM 3710 C CA . GLN B 1 99 ? 3.422 -21.672 6.832 1 98.88 99 GLN B CA 1
ATOM 3711 C C . GLN B 1 99 ? 4.004 -21.094 8.117 1 98.88 99 GLN B C 1
ATOM 3713 O O . GLN B 1 99 ? 3.508 -20.094 8.633 1 98.88 99 GLN B O 1
ATOM 3718 N N . PRO B 1 100 ? 5.098 -21.672 8.641 1 98.88 100 PRO B N 1
ATOM 3719 C CA . PRO B 1 100 ? 5.633 -21.094 9.875 1 98.88 100 PRO B CA 1
ATOM 3720 C C . PRO B 1 100 ? 6.078 -19.641 9.695 1 98.88 100 PRO B C 1
ATOM 3722 O O . PRO B 1 100 ? 5.906 -18.828 10.609 1 98.88 100 PRO B O 1
ATOM 3725 N N . ALA B 1 101 ? 6.652 -19.312 8.523 1 98.81 101 ALA B N 1
ATOM 3726 C CA . ALA B 1 101 ? 7.062 -17.938 8.258 1 98.81 101 ALA B CA 1
ATOM 3727 C C . ALA B 1 101 ? 5.855 -17 8.188 1 98.81 101 ALA B C 1
ATOM 3729 O O . ALA B 1 101 ? 5.902 -15.875 8.695 1 98.81 101 ALA B O 1
ATOM 3730 N N . LEU B 1 102 ? 4.773 -17.5 7.59 1 98.94 102 LEU B N 1
ATOM 3731 C CA . LEU B 1 102 ? 3.549 -16.703 7.508 1 98.94 102 LEU B CA 1
ATOM 3732 C C . LEU B 1 102 ? 2.961 -16.469 8.898 1 98.94 102 LEU B C 1
ATOM 3734 O O . LEU B 1 102 ? 2.516 -15.367 9.203 1 98.94 102 LEU B O 1
ATOM 3738 N N . ASP B 1 103 ? 2.992 -17.531 9.719 1 98.94 103 ASP B N 1
ATOM 3739 C CA . ASP B 1 103 ? 2.504 -17.422 11.086 1 98.94 103 ASP B CA 1
ATOM 3740 C C . ASP B 1 103 ? 3.314 -16.391 11.867 1 98.94 103 ASP B C 1
ATOM 3742 O O . ASP B 1 103 ? 2.746 -15.516 12.539 1 98.94 103 ASP B O 1
ATOM 3746 N N . ALA B 1 104 ? 4.59 -16.453 11.758 1 98.75 104 ALA B N 1
ATOM 3747 C CA . ALA B 1 104 ? 5.477 -15.539 12.469 1 98.75 104 ALA B CA 1
ATOM 3748 C C . ALA B 1 104 ? 5.297 -14.109 11.977 1 98.75 104 ALA B C 1
ATOM 3750 O O . ALA B 1 104 ? 5.379 -13.156 12.758 1 98.75 104 ALA B O 1
ATOM 3751 N N . TRP B 1 105 ? 5.082 -13.953 10.688 1 98.31 105 TRP B N 1
ATOM 3752 C CA . TRP B 1 105 ? 4.84 -12.633 10.117 1 98.31 105 TRP B CA 1
ATOM 3753 C C . TRP B 1 105 ? 3.6 -11.992 10.727 1 98.31 105 TRP B C 1
ATOM 3755 O O . TRP B 1 105 ? 3.658 -10.867 11.234 1 98.31 105 TRP B O 1
ATOM 3765 N N . VAL B 1 106 ? 2.5 -12.703 10.781 1 98.25 106 VAL B N 1
ATOM 3766 C CA . VAL B 1 106 ? 1.239 -12.172 11.281 1 98.25 106 VAL B CA 1
ATOM 3767 C C . VAL B 1 106 ? 1.358 -11.891 12.781 1 98.25 106 VAL B C 1
ATOM 3769 O O . VAL B 1 106 ? 0.79 -10.922 13.281 1 98.25 106 VAL B O 1
ATOM 3772 N N . ALA B 1 107 ? 2.205 -12.664 13.422 1 96.94 107 ALA B N 1
ATOM 3773 C CA . ALA B 1 107 ? 2.408 -12.5 14.859 1 96.94 107 ALA B CA 1
ATOM 3774 C C . ALA B 1 107 ? 3.301 -11.297 15.148 1 96.94 107 ALA B C 1
ATOM 3776 O O . ALA B 1 107 ? 3.496 -10.93 16.312 1 96.94 107 ALA B O 1
ATOM 3777 N N . GLY B 1 108 ? 3.852 -10.664 14.164 1 94.69 108 GLY B N 1
ATOM 3778 C CA . GLY B 1 108 ? 4.695 -9.5 14.359 1 94.69 108 GLY B CA 1
ATOM 3779 C C . GLY B 1 108 ? 6.109 -9.852 14.789 1 94.69 108 GLY B C 1
ATOM 3780 O O . GLY B 1 108 ? 6.793 -9.039 15.406 1 94.69 108 GLY B O 1
ATOM 3781 N N . GLU B 1 109 ? 6.578 -11.023 14.406 1 95.88 109 GLU B N 1
ATOM 3782 C CA . GLU B 1 109 ? 7.852 -11.516 14.922 1 95.88 109 GLU B CA 1
ATOM 3783 C C . GLU B 1 109 ? 8.969 -11.328 13.898 1 95.88 109 GLU B C 1
ATOM 3785 O O . GLU B 1 109 ? 10.141 -11.547 14.211 1 95.88 109 GLU B O 1
ATOM 3790 N N . LEU B 1 110 ? 8.609 -10.914 12.703 1 95.5 110 LEU B N 1
ATOM 3791 C CA . LEU B 1 110 ? 9.609 -10.812 11.641 1 95.5 110 LEU B CA 1
ATOM 3792 C C . LEU B 1 110 ? 9.586 -9.43 11 1 95.5 110 LEU B C 1
ATOM 3794 O O . LEU B 1 110 ? 8.516 -8.852 10.805 1 95.5 110 LEU B O 1
ATOM 3798 N N . ASP B 1 111 ? 10.75 -8.945 10.68 1 91.56 111 ASP B N 1
ATOM 3799 C CA . ASP B 1 111 ? 10.812 -7.832 9.734 1 91.56 111 ASP B CA 1
ATOM 3800 C C . ASP B 1 111 ? 10.742 -8.328 8.289 1 91.56 111 ASP B C 1
ATOM 3802 O O . ASP B 1 111 ? 10.672 -9.531 8.047 1 91.56 111 ASP B O 1
ATOM 3806 N N . GLU B 1 112 ? 10.75 -7.434 7.328 1 90.81 112 GLU B N 1
ATOM 3807 C CA . GLU B 1 112 ? 10.539 -7.805 5.934 1 90.81 112 GLU B CA 1
ATOM 3808 C C . GLU B 1 112 ? 11.672 -8.695 5.426 1 90.81 112 GLU B C 1
ATOM 3810 O O . GLU B 1 112 ? 11.414 -9.758 4.852 1 90.81 112 GLU B O 1
ATOM 3815 N N . PRO B 1 113 ? 12.938 -8.352 5.668 1 84.12 113 PRO B N 1
ATOM 3816 C CA . PRO B 1 113 ? 14.008 -9.211 5.172 1 84.12 113 PRO B CA 1
ATOM 3817 C C . PRO B 1 113 ? 13.969 -10.617 5.773 1 84.12 113 PRO B C 1
ATOM 3819 O O . PRO B 1 113 ? 14.156 -11.602 5.059 1 84.12 113 PRO B O 1
ATOM 3822 N N . SER B 1 114 ? 13.68 -10.703 7.043 1 90.31 114 SER B N 1
ATOM 3823 C CA . SER B 1 114 ? 13.617 -12 7.707 1 90.31 114 SER B CA 1
ATOM 3824 C C . SER B 1 114 ? 12.445 -12.828 7.184 1 90.31 114 SER B C 1
ATOM 3826 O O . SER B 1 114 ? 12.57 -14.047 7.012 1 90.31 114 SER B O 1
ATOM 3828 N N . PHE B 1 115 ? 11.375 -12.219 6.969 1 96 115 PHE B N 1
ATOM 3829 C CA . PHE B 1 115 ? 10.219 -12.914 6.422 1 96 115 PHE B CA 1
ATOM 3830 C C . PHE B 1 115 ? 10.539 -13.5 5.055 1 96 115 PHE B C 1
ATOM 3832 O O . PHE B 1 115 ? 10.234 -14.664 4.781 1 96 115 PHE B O 1
ATOM 3839 N N . LEU B 1 116 ? 11.141 -12.672 4.207 1 91 116 LEU B N 1
ATOM 3840 C CA . LEU B 1 116 ? 11.453 -13.117 2.852 1 91 116 LEU B CA 1
ATOM 3841 C C . LEU B 1 116 ? 12.438 -14.281 2.877 1 91 116 LEU B C 1
ATOM 3843 O O . LEU B 1 116 ? 12.32 -15.219 2.086 1 91 116 LEU B O 1
ATOM 3847 N N . GLU B 1 117 ? 13.336 -14.203 3.779 1 87.75 117 GLU B N 1
ATOM 3848 C CA . GLU B 1 117 ? 14.305 -15.281 3.934 1 87.75 117 GLU B CA 1
ATOM 3849 C C . GLU B 1 117 ? 13.641 -16.547 4.441 1 87.75 117 GLU B C 1
ATOM 3851 O O . GLU B 1 117 ? 13.766 -17.609 3.828 1 87.75 117 GLU B O 1
ATOM 3856 N N . GLN B 1 118 ? 12.812 -16.438 5.465 1 95.38 118 GLN B N 1
ATOM 3857 C CA . GLN B 1 118 ? 12.25 -17.609 6.133 1 95.38 118 GLN B CA 1
ATOM 3858 C C . GLN B 1 118 ? 11.141 -18.234 5.297 1 95.38 118 GLN B C 1
ATOM 3860 O O . GLN B 1 118 ? 10.867 -19.438 5.422 1 95.38 118 GLN B O 1
ATOM 3865 N N . SER B 1 119 ? 10.531 -17.484 4.441 1 96.94 119 SER B N 1
ATOM 3866 C CA . SER B 1 119 ? 9.508 -18.016 3.551 1 96.94 119 SER B CA 1
ATOM 3867 C C . SER B 1 119 ? 10.117 -18.547 2.256 1 96.94 119 SER B C 1
ATOM 3869 O O . SER B 1 119 ? 9.422 -19.141 1.43 1 96.94 119 SER B O 1
ATOM 3871 N N . ASN B 1 120 ? 11.406 -18.266 2.076 1 92.19 120 ASN B N 1
ATOM 3872 C CA . ASN B 1 120 ? 12.086 -18.609 0.831 1 92.19 120 ASN B CA 1
ATOM 3873 C C . ASN B 1 120 ? 11.383 -18 -0.376 1 92.19 120 ASN B C 1
ATOM 3875 O O . ASN B 1 120 ? 11.203 -18.656 -1.401 1 92.19 120 ASN B O 1
ATOM 3879 N N . TRP B 1 121 ? 10.969 -16.766 -0.222 1 92.81 121 TRP B N 1
ATOM 3880 C CA . TRP B 1 121 ? 10.125 -16.062 -1.193 1 92.81 121 TRP B CA 1
ATOM 3881 C C . TRP B 1 121 ? 10.75 -16.109 -2.584 1 92.81 121 TRP B C 1
ATOM 3883 O O . TRP B 1 121 ? 10.086 -16.438 -3.562 1 92.81 121 TRP B O 1
ATOM 3893 N N . HIS B 1 122 ? 11.984 -15.805 -2.705 1 84.75 122 HIS B N 1
ATOM 3894 C CA . HIS B 1 122 ? 12.617 -15.625 -4.008 1 84.75 122 HIS B CA 1
ATOM 3895 C C . HIS B 1 122 ? 12.734 -16.953 -4.754 1 84.75 122 HIS B C 1
ATOM 3897 O O . HIS B 1 122 ? 12.586 -16.984 -5.977 1 84.75 122 HIS B O 1
ATOM 3903 N N . GLN B 1 123 ? 12.984 -17.969 -4.09 1 83.94 123 GLN B N 1
ATOM 3904 C CA . GLN B 1 123 ? 13.047 -19.281 -4.738 1 83.94 123 GLN B CA 1
ATOM 3905 C C . GLN B 1 123 ? 11.648 -19.828 -5.004 1 83.94 123 GLN B C 1
ATOM 3907 O O . GLN B 1 123 ? 11.391 -20.391 -6.066 1 83.94 123 GLN B O 1
ATOM 3912 N N . ALA B 1 124 ? 10.789 -19.609 -4.059 1 91.69 124 ALA B N 1
ATOM 3913 C CA . ALA B 1 124 ? 9.453 -20.203 -4.145 1 91.69 124 ALA B CA 1
ATOM 3914 C C . ALA B 1 124 ? 8.594 -19.453 -5.164 1 91.69 124 ALA B C 1
ATOM 3916 O O . ALA B 1 124 ? 7.844 -20.078 -5.926 1 91.69 124 ALA B O 1
ATOM 3917 N N . TRP B 1 125 ? 8.664 -18.172 -5.223 1 93.19 125 TRP B N 1
ATOM 3918 C CA . TRP B 1 125 ? 7.742 -17.375 -6.016 1 93.19 125 TRP B CA 1
ATOM 3919 C C . TRP B 1 125 ? 8.492 -16.594 -7.102 1 93.19 125 TRP B C 1
ATOM 3921 O O . TRP B 1 125 ? 8.086 -16.609 -8.266 1 93.19 125 TRP B O 1
ATOM 3931 N N . GLY B 1 126 ? 9.508 -16.016 -6.738 1 85 126 GLY B N 1
ATOM 3932 C CA . GLY B 1 126 ? 10.406 -15.391 -7.691 1 85 126 GLY B CA 1
ATOM 3933 C C . GLY B 1 126 ? 9.953 -14 -8.109 1 85 126 GLY B C 1
ATOM 3934 O O . GLY B 1 126 ? 10.766 -13.188 -8.57 1 85 126 GLY B O 1
ATOM 3935 N N . PHE B 1 127 ? 8.688 -13.609 -7.992 1 91.19 127 PHE B N 1
ATOM 3936 C CA . PHE B 1 127 ? 8.227 -12.273 -8.336 1 91.19 127 PHE B CA 1
ATOM 3937 C C . PHE B 1 127 ? 8.609 -11.273 -7.246 1 91.19 127 PHE B C 1
ATOM 3939 O O . PHE B 1 127 ? 8.906 -11.664 -6.113 1 91.19 127 PHE B O 1
ATOM 3946 N N . ASP B 1 128 ? 8.688 -9.977 -7.57 1 90 128 ASP B N 1
ATOM 3947 C CA . ASP B 1 128 ? 9.031 -8.891 -6.664 1 90 128 ASP B CA 1
ATOM 3948 C C . ASP B 1 128 ? 8.133 -8.891 -5.43 1 90 128 ASP B C 1
ATOM 3950 O O . ASP B 1 128 ? 6.914 -8.742 -5.543 1 90 128 ASP B O 1
ATOM 3954 N N . PRO B 1 129 ? 8.766 -9.047 -4.207 1 92.56 129 PRO B N 1
ATOM 3955 C CA . PRO B 1 129 ? 7.949 -9.062 -2.996 1 92.56 129 PRO B CA 1
ATOM 3956 C C . PRO B 1 129 ? 7.152 -7.773 -2.801 1 92.56 129 PRO B C 1
ATOM 3958 O O . PRO B 1 129 ? 6.109 -7.781 -2.141 1 92.56 129 PRO B O 1
ATOM 3961 N N . GLN B 1 130 ? 7.609 -6.625 -3.389 1 91.19 130 GLN B N 1
ATOM 3962 C CA . GLN B 1 130 ? 6.934 -5.344 -3.229 1 91.19 130 GLN B CA 1
ATOM 3963 C C . GLN B 1 130 ? 5.508 -5.402 -3.77 1 91.19 130 GLN B C 1
ATOM 3965 O O . GLN B 1 130 ? 4.648 -4.621 -3.357 1 91.19 130 GLN B O 1
ATOM 3970 N N . LEU B 1 131 ? 5.27 -6.328 -4.656 1 95.12 131 LEU B N 1
ATOM 3971 C CA . LEU B 1 131 ? 3.941 -6.512 -5.234 1 95.12 131 LEU B CA 1
ATOM 3972 C C . LEU B 1 131 ? 2.957 -7.016 -4.184 1 95.12 131 LEU B C 1
ATOM 3974 O O . LEU B 1 131 ? 1.76 -6.727 -4.262 1 95.12 131 LEU B O 1
ATOM 3978 N N . TYR B 1 132 ? 3.434 -7.727 -3.143 1 98 132 TYR B N 1
ATOM 3979 C CA . TYR B 1 132 ? 2.553 -8.445 -2.23 1 98 132 TYR B CA 1
ATOM 3980 C C . TYR B 1 132 ? 2.703 -7.926 -0.804 1 98 132 TYR B C 1
ATOM 3982 O O . TYR B 1 132 ? 1.859 -8.195 0.054 1 98 132 TYR B O 1
ATOM 3990 N N . LEU B 1 133 ? 3.791 -7.176 -0.552 1 96.69 133 LEU B N 1
ATOM 3991 C CA . LEU B 1 133 ? 4.078 -6.73 0.808 1 96.69 133 LEU B CA 1
ATOM 3992 C C . LEU B 1 133 ? 2.918 -5.918 1.371 1 96.69 133 LEU B C 1
ATOM 3994 O O . LEU B 1 133 ? 2.553 -6.078 2.539 1 96.69 133 LEU B O 1
ATOM 3998 N N . PRO B 1 134 ? 2.234 -5.039 0.563 1 98.25 134 PRO B N 1
ATOM 3999 C CA . PRO B 1 134 ? 1.097 -4.312 1.133 1 98.25 134 PRO B CA 1
ATOM 4000 C C . PRO B 1 134 ? -0.008 -5.242 1.63 1 98.25 134 PRO B C 1
ATOM 4002 O O . PRO B 1 134 ? -0.639 -4.965 2.652 1 98.25 134 PRO B O 1
ATOM 4005 N N . ILE B 1 135 ? -0.225 -6.34 0.944 1 98.94 135 ILE B N 1
ATOM 4006 C CA . ILE B 1 135 ? -1.217 -7.324 1.362 1 98.94 135 ILE B CA 1
ATOM 4007 C C . ILE B 1 135 ? -0.736 -8.039 2.623 1 98.94 135 ILE B C 1
ATOM 4009 O O . ILE B 1 135 ? -1.517 -8.266 3.551 1 98.94 135 ILE B O 1
ATOM 4013 N N . LEU B 1 136 ? 0.552 -8.367 2.68 1 98.81 136 LEU B N 1
ATOM 4014 C CA . LEU B 1 136 ? 1.126 -9.016 3.854 1 98.81 136 LEU B CA 1
ATOM 4015 C C . LEU B 1 136 ? 1.038 -8.102 5.074 1 98.81 136 LEU B C 1
ATOM 4017 O O . LEU B 1 136 ? 0.73 -8.562 6.176 1 98.81 136 LEU B O 1
ATOM 4021 N N . HIS B 1 137 ? 1.292 -6.824 4.898 1 98.25 137 HIS B N 1
ATOM 4022 C CA . HIS B 1 137 ? 1.174 -5.859 5.988 1 98.25 137 HIS B CA 1
ATOM 4023 C C . HIS B 1 137 ? -0.271 -5.734 6.457 1 98.25 137 HIS B C 1
ATOM 4025 O O . HIS B 1 137 ? -0.529 -5.59 7.656 1 98.25 137 HIS B O 1
ATOM 4031 N N . PHE B 1 138 ? -1.204 -5.762 5.516 1 98.75 138 PHE B N 1
ATOM 4032 C CA . PHE B 1 138 ? -2.617 -5.754 5.871 1 98.75 138 PHE B CA 1
ATOM 4033 C C . PHE B 1 138 ? -2.947 -6.922 6.793 1 98.75 138 PHE B C 1
ATOM 4035 O O . PHE B 1 138 ? -3.562 -6.734 7.848 1 98.75 138 PHE B O 1
ATOM 4042 N N . ALA B 1 139 ? -2.486 -8.094 6.391 1 98.88 139 ALA B N 1
ATOM 4043 C CA . ALA B 1 139 ? -2.76 -9.297 7.18 1 98.88 139 ALA B CA 1
ATOM 4044 C C . ALA B 1 139 ? -2.17 -9.172 8.578 1 98.88 139 ALA B C 1
ATOM 4046 O O . ALA B 1 139 ? -2.836 -9.484 9.57 1 98.88 139 ALA B O 1
ATOM 4047 N N . ARG B 1 140 ? -1 -8.695 8.617 1 98.19 140 ARG B N 1
ATOM 4048 C CA . ARG B 1 140 ? -0.321 -8.531 9.898 1 98.19 140 ARG B CA 1
ATOM 4049 C C . ARG B 1 140 ? -1.039 -7.516 10.781 1 98.19 140 ARG B C 1
ATOM 4051 O O . ARG B 1 140 ? -1.33 -7.793 11.945 1 98.19 140 ARG B O 1
ATOM 4058 N N . MET B 1 141 ? -1.366 -6.406 10.242 1 97.69 141 MET B N 1
ATOM 4059 C CA . MET B 1 141 ? -1.969 -5.324 11.016 1 97.69 141 MET B CA 1
ATOM 4060 C C . MET B 1 141 ? -3.305 -5.762 11.609 1 97.69 141 MET B C 1
ATOM 4062 O O . MET B 1 141 ? -3.6 -5.469 12.766 1 97.69 141 MET B O 1
ATOM 4066 N N . HIS B 1 142 ? -4.078 -6.492 10.844 1 98.38 142 HIS B N 1
ATOM 4067 C CA . HIS B 1 142 ? -5.434 -6.848 11.25 1 98.38 142 HIS B CA 1
ATOM 4068 C C . HIS B 1 142 ? -5.492 -8.266 11.805 1 98.38 142 HIS B C 1
ATOM 4070 O O . HIS B 1 142 ? -6.574 -8.797 12.055 1 98.38 142 HIS B O 1
ATOM 4076 N N . GLN B 1 143 ? -4.336 -8.906 11.93 1 97.69 143 GLN B N 1
ATOM 4077 C CA . GLN B 1 143 ? -4.223 -10.25 12.484 1 97.69 143 GLN B CA 1
ATOM 4078 C C . GLN B 1 143 ? -5.055 -11.25 11.688 1 97.69 143 GLN B C 1
ATOM 4080 O O . GLN B 1 143 ? -5.758 -12.078 12.266 1 97.69 143 GLN B O 1
ATOM 4085 N N . VAL B 1 144 ? -5.055 -11.062 10.406 1 98.88 144 VAL B N 1
ATOM 4086 C CA . VAL B 1 144 ? -5.703 -12 9.5 1 98.88 144 VAL B CA 1
ATOM 4087 C C . VAL B 1 144 ? -4.75 -13.148 9.172 1 98.88 144 VAL B C 1
ATOM 4089 O O . VAL B 1 144 ? -3.66 -12.922 8.633 1 98.88 144 VAL B O 1
ATOM 4092 N N . PRO B 1 145 ? -5.113 -14.398 9.438 1 98.88 145 PRO B N 1
ATOM 4093 C CA . PRO B 1 145 ? -4.223 -15.516 9.109 1 98.88 145 PRO B CA 1
ATOM 4094 C C . PRO B 1 145 ? -3.896 -15.594 7.621 1 98.88 145 PRO B C 1
ATOM 4096 O O . PRO B 1 145 ? -4.766 -15.352 6.781 1 98.88 145 PRO B O 1
ATOM 4099 N N . LEU B 1 146 ? -2.633 -15.836 7.363 1 98.94 146 LEU B N 1
ATOM 4100 C CA . LEU B 1 146 ? -2.139 -16.125 6.023 1 98.94 146 LEU B CA 1
ATOM 4101 C C . LEU B 1 146 ? -1.845 -17.625 5.859 1 98.94 146 LEU B C 1
ATOM 4103 O O . LEU B 1 146 ? -1.262 -18.234 6.75 1 98.94 146 LEU B O 1
ATOM 4107 N N . LEU B 1 147 ? -2.27 -18.125 4.715 1 98.94 147 LEU B N 1
ATOM 4108 C CA . LEU B 1 147 ? -2.145 -19.562 4.5 1 98.94 147 LEU B CA 1
ATOM 4109 C C . LEU B 1 147 ? -1.317 -19.859 3.252 1 98.94 147 LEU B C 1
ATOM 4111 O O . LEU B 1 147 ? -1.593 -19.328 2.178 1 98.94 147 LEU B O 1
ATOM 4115 N N . ALA B 1 148 ? -0.294 -20.672 3.438 1 98.88 148 ALA B N 1
ATOM 4116 C CA . ALA B 1 148 ? 0.442 -21.234 2.305 1 98.88 148 ALA B CA 1
ATOM 4117 C C . ALA B 1 148 ? -0.309 -22.406 1.691 1 98.88 148 ALA B C 1
ATOM 4119 O O . ALA B 1 148 ? -0.293 -23.516 2.236 1 98.88 148 ALA B O 1
ATOM 4120 N N . ILE B 1 149 ? -0.886 -22.156 0.51 1 98.88 149 ILE B N 1
ATOM 4121 C CA . ILE B 1 149 ? -1.836 -23.172 0.068 1 98.88 149 ILE B CA 1
ATOM 4122 C C . ILE B 1 149 ? -1.301 -23.875 -1.179 1 98.88 149 ILE B C 1
ATOM 4124 O O . ILE B 1 149 ? -1.991 -24.703 -1.778 1 98.88 149 ILE B O 1
ATOM 4128 N N . ASN B 1 150 ? -0.087 -23.562 -1.575 1 98.62 150 ASN B N 1
ATOM 4129 C CA . ASN B 1 150 ? 0.493 -24.156 -2.77 1 98.62 150 ASN B CA 1
ATOM 4130 C C . ASN B 1 150 ? 1.432 -25.312 -2.414 1 98.62 150 ASN B C 1
ATOM 4132 O O . ASN B 1 150 ? 1.542 -25.688 -1.248 1 98.62 150 ASN B O 1
ATOM 4136 N N . LEU B 1 151 ? 1.978 -26.031 -3.451 1 98.25 151 LEU B N 1
ATOM 4137 C CA . LEU B 1 151 ? 2.959 -27.094 -3.307 1 98.25 151 LEU B CA 1
ATOM 4138 C C . LEU B 1 151 ? 4.324 -26.656 -3.82 1 98.25 151 LEU B C 1
ATOM 4140 O O . LEU B 1 151 ? 4.414 -25.75 -4.664 1 98.25 151 LEU B O 1
ATOM 4144 N N . GLU B 1 152 ? 5.305 -27.328 -3.283 1 96.94 152 GLU B N 1
ATOM 4145 C CA . GLU B 1 152 ? 6.621 -27.156 -3.885 1 96.94 152 GLU B CA 1
ATOM 4146 C C . GLU B 1 152 ? 6.633 -27.625 -5.336 1 96.94 152 GLU B C 1
ATOM 4148 O O . GLU B 1 152 ? 5.996 -28.625 -5.676 1 96.94 152 GLU B O 1
ATOM 4153 N N . ARG B 1 153 ? 7.387 -26.984 -6.125 1 95.06 153 ARG B N 1
ATOM 4154 C CA . ARG B 1 153 ? 7.445 -27.281 -7.551 1 95.06 153 ARG B CA 1
ATOM 4155 C C . ARG B 1 153 ? 7.914 -28.719 -7.785 1 95.06 153 ARG B C 1
ATOM 4157 O O . ARG B 1 153 ? 7.438 -29.391 -8.703 1 95.06 153 ARG B O 1
ATOM 4164 N N . SER B 1 154 ? 8.844 -29.172 -7 1 95 154 SER B N 1
ATOM 4165 C CA . SER B 1 154 ? 9.359 -30.531 -7.148 1 95 154 SER B CA 1
ATOM 4166 C C . SER B 1 154 ? 8.266 -31.562 -6.914 1 95 154 SER B C 1
ATOM 4168 O O . SER B 1 154 ? 8.219 -32.594 -7.605 1 95 154 SER B O 1
ATOM 4170 N N . LEU B 1 155 ? 7.426 -31.297 -5.957 1 97.06 155 LEU B N 1
ATOM 4171 C CA . LEU B 1 155 ? 6.32 -32.219 -5.691 1 97.06 155 LEU B CA 1
ATOM 4172 C C . LEU B 1 155 ? 5.324 -32.219 -6.848 1 97.06 155 LEU B C 1
ATOM 4174 O O . LEU B 1 155 ? 4.852 -33.281 -7.266 1 97.06 155 LEU B O 1
ATOM 4178 N N . VAL B 1 156 ? 5 -31.078 -7.414 1 97.06 156 VAL B N 1
ATOM 4179 C CA . VAL B 1 156 ? 4.078 -30.984 -8.539 1 97.06 156 VAL B CA 1
ATOM 4180 C C . VAL B 1 156 ? 4.633 -31.766 -9.734 1 97.06 156 VAL B C 1
ATOM 4182 O O . VAL B 1 156 ? 3.902 -32.5 -10.391 1 97.06 156 VAL B O 1
ATOM 4185 N N . ARG B 1 157 ? 5.895 -31.625 -9.953 1 94.81 157 ARG B N 1
ATOM 4186 C CA . ARG B 1 157 ? 6.543 -32.344 -11.047 1 94.81 157 ARG B CA 1
ATOM 4187 C C . ARG B 1 157 ? 6.434 -33.844 -10.852 1 94.81 157 ARG B C 1
ATOM 4189 O O . ARG B 1 157 ? 6.148 -34.594 -11.797 1 94.81 157 ARG B O 1
ATOM 4196 N N . ARG B 1 158 ? 6.676 -34.219 -9.695 1 95.62 158 ARG B N 1
ATOM 4197 C CA . ARG B 1 158 ? 6.594 -35.656 -9.375 1 95.62 158 ARG B CA 1
ATOM 4198 C C . ARG B 1 158 ? 5.172 -36.188 -9.57 1 95.62 158 ARG B C 1
ATOM 4200 O O . ARG B 1 158 ? 4.973 -37.219 -10.18 1 95.62 158 ARG B O 1
ATOM 4207 N N . LEU B 1 159 ? 4.203 -35.438 -9.102 1 95.62 159 LEU B N 1
ATOM 4208 C CA . LEU B 1 159 ? 2.805 -35.812 -9.234 1 95.62 159 LEU B CA 1
ATOM 4209 C C . LEU B 1 159 ? 2.393 -35.875 -10.695 1 95.62 159 LEU B C 1
ATOM 4211 O O . LEU B 1 159 ? 1.643 -36.781 -11.102 1 95.62 159 LEU B O 1
ATOM 4215 N N . ALA B 1 160 ? 2.9 -34.969 -11.445 1 93.75 160 ALA B N 1
ATOM 4216 C CA . ALA B 1 160 ? 2.541 -34.875 -12.852 1 93.75 160 ALA B CA 1
ATOM 4217 C C . ALA B 1 160 ? 3.221 -35.969 -13.664 1 93.75 160 ALA B C 1
ATOM 4219 O O . ALA B 1 160 ? 2.633 -36.531 -14.609 1 93.75 160 ALA B O 1
ATOM 4220 N N . SER B 1 161 ? 4.43 -36.344 -13.344 1 91.88 161 SER B N 1
ATOM 4221 C CA . SER B 1 161 ? 5.223 -37.281 -14.125 1 91.88 161 SER B CA 1
ATOM 4222 C C . SER B 1 161 ? 4.934 -38.719 -13.719 1 91.88 161 SER B C 1
ATOM 4224 O O . SER B 1 161 ? 4.777 -39.594 -14.578 1 91.88 161 SER B O 1
ATOM 4226 N N . ASP B 1 162 ? 4.832 -38.938 -12.406 1 91.94 162 ASP B N 1
ATOM 4227 C CA . ASP B 1 162 ? 4.758 -40.312 -11.898 1 91.94 162 ASP B CA 1
ATOM 4228 C C . ASP B 1 162 ? 3.318 -40.719 -11.594 1 91.94 162 ASP B C 1
ATOM 4230 O O . ASP B 1 162 ? 3.016 -41.906 -11.43 1 91.94 162 ASP B O 1
ATOM 4234 N N . GLY B 1 163 ? 2.484 -39.75 -11.555 1 91.5 163 GLY B N 1
ATOM 4235 C CA . GLY B 1 163 ? 1.098 -40.031 -11.211 1 91.5 163 GLY B CA 1
ATOM 4236 C C . GLY B 1 163 ? 0.798 -39.812 -9.734 1 91.5 163 GLY B C 1
ATOM 4237 O O . GLY B 1 163 ? 1.672 -40.031 -8.891 1 91.5 163 GLY B O 1
ATOM 4238 N N . TRP B 1 164 ? -0.38 -39.469 -9.398 1 91.12 164 TRP B N 1
ATOM 4239 C CA . TRP B 1 164 ? -0.825 -39.094 -8.062 1 91.12 164 TRP B CA 1
ATOM 4240 C C . TRP B 1 164 ? -0.623 -40.25 -7.074 1 91.12 164 TRP B C 1
ATOM 4242 O O . TRP B 1 164 ? -0.179 -40 -5.945 1 91.12 164 TRP B O 1
ATOM 4252 N N . ASP B 1 165 ? -0.849 -41.5 -7.469 1 89.75 165 ASP B N 1
ATOM 4253 C CA . ASP B 1 165 ? -0.82 -42.656 -6.598 1 89.75 165 ASP B CA 1
ATOM 4254 C C . ASP B 1 165 ? 0.616 -43.062 -6.266 1 89.75 165 ASP B C 1
ATOM 4256 O O . ASP B 1 165 ? 0.851 -43.844 -5.336 1 89.75 165 ASP B O 1
ATOM 4260 N N . SER B 1 166 ? 1.489 -42.531 -7.078 1 92.38 166 SER B N 1
ATOM 4261 C CA . SER B 1 166 ? 2.889 -42.875 -6.867 1 92.38 166 SER B CA 1
ATOM 4262 C C . SER B 1 166 ? 3.465 -42.156 -5.652 1 92.38 166 SER B C 1
ATOM 4264 O O . SER B 1 166 ? 4.516 -42.531 -5.137 1 92.38 166 SER B O 1
ATOM 4266 N N . VAL B 1 167 ? 2.834 -41.094 -5.215 1 95.19 167 VAL B N 1
ATOM 4267 C CA . VAL B 1 167 ? 3.299 -40.312 -4.074 1 95.19 167 VAL B CA 1
ATOM 4268 C C . VAL B 1 167 ? 2.455 -40.625 -2.846 1 95.19 167 VAL B C 1
ATOM 4270 O O . VAL B 1 167 ? 1.235 -40.438 -2.855 1 95.19 167 VAL B O 1
ATOM 4273 N N . PRO B 1 168 ? 3.104 -41.156 -1.773 1 95.38 168 PRO B N 1
ATOM 4274 C CA . PRO B 1 168 ? 2.342 -41.438 -0.554 1 95.38 168 PRO B CA 1
ATOM 4275 C C . PRO B 1 168 ? 1.587 -40.219 -0.036 1 95.38 168 PRO B C 1
ATOM 4277 O O . PRO B 1 168 ? 2.068 -39.094 -0.163 1 95.38 168 PRO B O 1
ATOM 4280 N N . THR B 1 169 ? 0.447 -40.406 0.596 1 94.75 169 THR B N 1
ATOM 4281 C CA . THR B 1 169 ? -0.479 -39.375 1.049 1 94.75 169 THR B CA 1
ATOM 4282 C C . THR B 1 169 ? 0.228 -38.375 1.958 1 94.75 169 THR B C 1
ATOM 4284 O O . THR B 1 169 ? 0.013 -37.188 1.846 1 94.75 169 THR B O 1
ATOM 4287 N N . GLU B 1 170 ? 1.166 -38.812 2.775 1 94.25 170 GLU B N 1
ATOM 4288 C CA . GLU B 1 170 ? 1.842 -37.969 3.748 1 94.25 170 GLU B CA 1
ATOM 4289 C C . GLU B 1 170 ? 2.842 -37.031 3.064 1 94.25 170 GLU B C 1
ATOM 4291 O O . GLU B 1 170 ? 3.104 -35.938 3.551 1 94.25 170 GLU B O 1
ATOM 4296 N N . GLU B 1 171 ? 3.254 -37.469 1.888 1 94.75 171 GLU B N 1
ATOM 4297 C CA . GLU B 1 171 ? 4.266 -36.719 1.177 1 94.75 171 GLU B CA 1
ATOM 4298 C C . GLU B 1 171 ? 3.625 -35.656 0.276 1 94.75 171 GLU B C 1
ATOM 4300 O O . GLU B 1 171 ? 4.312 -34.781 -0.254 1 94.75 171 GLU B O 1
ATOM 4305 N N . ARG B 1 172 ? 2.391 -35.75 0.151 1 96.12 172 ARG B N 1
ATOM 4306 C CA . ARG B 1 172 ? 1.69 -34.75 -0.66 1 96.12 172 ARG B CA 1
ATOM 4307 C C . ARG B 1 172 ? 0.71 -33.938 0.186 1 96.12 172 ARG B C 1
ATOM 4309 O O . ARG B 1 172 ? -0.37 -33.594 -0.284 1 96.12 172 ARG B O 1
ATOM 4316 N N . HIS B 1 173 ? 1.017 -33.781 1.498 1 96.62 173 HIS B N 1
ATOM 4317 C CA . HIS B 1 173 ? 0.293 -32.938 2.439 1 96.62 173 HIS B CA 1
ATOM 4318 C C . HIS B 1 173 ? -1.165 -33.344 2.561 1 96.62 173 HIS B C 1
ATOM 4320 O O . HIS B 1 173 ? -2.051 -32.531 2.748 1 96.62 173 HIS B O 1
ATOM 4326 N N . ARG B 1 174 ? -1.493 -34.656 2.264 1 96.31 174 ARG B N 1
ATOM 4327 C CA . ARG B 1 174 ? -2.803 -35.281 2.387 1 96.31 174 ARG B CA 1
ATOM 4328 C C . ARG B 1 174 ? -3.789 -34.688 1.383 1 96.31 174 ARG B C 1
ATOM 4330 O O . ARG B 1 174 ? -5.004 -34.781 1.581 1 96.31 174 ARG B O 1
ATOM 4337 N N . VAL B 1 175 ? -3.277 -34.094 0.322 1 97.62 175 VAL B N 1
ATOM 4338 C CA . VAL B 1 175 ? -4.121 -33.594 -0.753 1 97.62 175 VAL B CA 1
ATOM 4339 C C . VAL B 1 175 ? -4.684 -34.75 -1.564 1 97.62 175 VAL B C 1
ATOM 4341 O O . VAL B 1 175 ? -3.943 -35.656 -1.963 1 97.62 175 VAL B O 1
ATOM 4344 N N . SER B 1 176 ? -5.98 -34.812 -1.757 1 97.38 176 SER B N 1
ATOM 4345 C CA . SER B 1 176 ? -6.625 -35.844 -2.555 1 97.38 176 SER B CA 1
ATOM 4346 C C . SER B 1 176 ? -6.371 -35.656 -4.043 1 97.38 176 SER B C 1
ATOM 4348 O O . SER B 1 176 ? -5.98 -34.562 -4.465 1 97.38 176 SER B O 1
ATOM 4350 N N . PRO B 1 177 ? -6.527 -36.719 -4.852 1 97.31 177 PRO B N 1
ATOM 4351 C CA . PRO B 1 177 ? -6.383 -36.531 -6.297 1 97.31 177 PRO B CA 1
ATOM 4352 C C . PRO B 1 177 ? -7.375 -35.5 -6.867 1 97.31 177 PRO B C 1
ATOM 4354 O O . PRO B 1 177 ? -8.5 -35.406 -6.375 1 97.31 177 PRO B O 1
ATOM 4357 N N . PRO B 1 178 ? -6.965 -34.812 -7.867 1 98 178 PRO B N 1
ATOM 4358 C CA . PRO B 1 178 ? -7.852 -33.812 -8.453 1 98 178 PRO B CA 1
ATOM 4359 C C . PRO B 1 178 ? -9.016 -34.406 -9.227 1 98 178 PRO B C 1
ATOM 4361 O O . PRO B 1 178 ? -8.891 -35.5 -9.773 1 98 178 PRO B O 1
ATOM 4364 N N . ALA B 1 179 ? -10.125 -33.688 -9.188 1 98.38 179 ALA B N 1
ATOM 4365 C CA . ALA B 1 179 ? -11.172 -33.969 -10.172 1 98.38 179 ALA B CA 1
ATOM 4366 C C . ALA B 1 179 ? -10.672 -33.719 -11.594 1 98.38 179 ALA B C 1
ATOM 4368 O O . ALA B 1 179 ? -9.852 -32.812 -11.828 1 98.38 179 ALA B O 1
ATOM 4369 N N . PRO B 1 180 ? -11.156 -34.531 -12.539 1 97.38 180 PRO B N 1
ATOM 4370 C CA . PRO B 1 180 ? -10.703 -34.344 -13.922 1 97.38 180 PRO B CA 1
ATOM 4371 C C . PRO B 1 180 ? -11.039 -32.969 -14.469 1 97.38 180 PRO B C 1
ATOM 4373 O O . PRO B 1 180 ? -12.062 -32.375 -14.102 1 97.38 180 PRO B O 1
ATOM 4376 N N . ALA B 1 181 ? -10.203 -32.5 -15.32 1 97.31 181 ALA B N 1
ATOM 4377 C CA . ALA B 1 181 ? -10.438 -31.203 -15.961 1 97.31 181 ALA B CA 1
ATOM 4378 C C . ALA B 1 181 ? -11.664 -31.25 -16.875 1 97.31 181 ALA B C 1
ATOM 4380 O O . ALA B 1 181 ? -11.797 -32.188 -17.672 1 97.31 181 ALA B O 1
ATOM 4381 N N . PRO B 1 182 ? -12.531 -30.25 -16.781 1 97 182 PRO B N 1
ATOM 4382 C CA . PRO B 1 182 ? -13.531 -30.141 -17.844 1 97 182 PRO B CA 1
ATOM 4383 C C . PRO B 1 182 ? -12.898 -29.984 -19.234 1 97 182 PRO B C 1
ATOM 4385 O O . PRO B 1 182 ? -11.766 -29.516 -19.344 1 97 182 PRO B O 1
ATOM 4388 N N . GLU B 1 183 ? -13.664 -30.422 -20.234 1 96.94 183 GLU B N 1
ATOM 4389 C CA . GLU B 1 183 ? -13.141 -30.375 -21.609 1 96.94 183 GLU B CA 1
ATOM 4390 C C . GLU B 1 183 ? -12.727 -28.953 -21.984 1 96.94 183 GLU B C 1
ATOM 4392 O O . GLU B 1 183 ? -11.672 -28.75 -22.594 1 96.94 183 GLU B O 1
ATOM 4397 N N . ALA B 1 184 ? -13.5 -28 -21.625 1 96.69 184 ALA B N 1
ATOM 4398 C CA . ALA B 1 184 ? -13.203 -26.609 -21.953 1 96.69 184 ALA B CA 1
ATOM 4399 C C . ALA B 1 184 ? -11.891 -26.156 -21.297 1 96.69 184 ALA B C 1
ATOM 4401 O O . ALA B 1 184 ? -11.148 -25.359 -21.875 1 96.69 184 ALA B O 1
ATOM 4402 N N . TYR B 1 185 ? -11.602 -26.641 -20.109 1 97.06 185 TYR B N 1
ATOM 4403 C CA . TYR B 1 185 ? -10.359 -26.312 -19.422 1 97.06 185 TYR B CA 1
ATOM 4404 C C . TYR B 1 185 ? -9.164 -26.938 -20.125 1 97.06 185 TYR B C 1
ATOM 4406 O O . TYR B 1 185 ? -8.133 -26.281 -20.328 1 97.06 185 TYR B O 1
ATOM 4414 N N . ARG B 1 186 ? -9.312 -28.141 -20.516 1 95.75 186 ARG B N 1
ATOM 4415 C CA . ARG B 1 186 ? -8.25 -28.828 -21.25 1 95.75 186 ARG B CA 1
ATOM 4416 C C . ARG B 1 186 ? -7.918 -28.094 -22.531 1 95.75 186 ARG B C 1
ATOM 4418 O O . ARG B 1 186 ? -6.746 -27.938 -22.891 1 95.75 186 ARG B O 1
ATOM 4425 N N . ASP B 1 187 ? -8.953 -27.656 -23.266 1 94.75 187 ASP B N 1
ATOM 4426 C CA . ASP B 1 187 ? -8.758 -26.891 -24.484 1 94.75 187 ASP B CA 1
ATOM 4427 C C . ASP B 1 187 ? -7.98 -25.594 -24.219 1 94.75 187 ASP B C 1
ATOM 4429 O O . ASP B 1 187 ? -7.07 -25.25 -24.969 1 94.75 187 ASP B O 1
ATOM 4433 N N . TYR B 1 188 ? -8.383 -24.938 -23.188 1 93.5 188 TYR B N 1
ATOM 4434 C CA . TYR B 1 188 ? -7.691 -23.703 -22.781 1 93.5 188 TYR B CA 1
ATOM 4435 C C . TYR B 1 188 ? -6.223 -23.984 -22.484 1 93.5 188 TYR B C 1
ATOM 4437 O O . TYR B 1 188 ? -5.34 -23.266 -22.953 1 93.5 188 TYR B O 1
ATOM 4445 N N . LEU B 1 189 ? -5.922 -25.031 -21.75 1 94.38 189 LEU B N 1
ATOM 4446 C CA . LEU B 1 189 ? -4.562 -25.375 -21.359 1 94.38 189 LEU B CA 1
ATOM 4447 C C . LEU B 1 189 ? -3.727 -25.766 -22.578 1 94.38 189 LEU B C 1
ATOM 4449 O O . LEU B 1 189 ? -2.525 -25.484 -22.625 1 94.38 189 LEU B O 1
ATOM 4453 N N . ASP B 1 190 ? -4.395 -26.375 -23.516 1 92.69 190 ASP B N 1
ATOM 4454 C CA . ASP B 1 190 ? -3.719 -26.703 -24.766 1 92.69 190 ASP B CA 1
ATOM 4455 C C . ASP B 1 190 ? -3.246 -25.438 -25.469 1 92.69 190 ASP B C 1
ATOM 4457 O O . ASP B 1 190 ? -2.117 -25.375 -25.969 1 92.69 190 ASP B O 1
ATOM 4461 N N . THR B 1 191 ? -4.109 -24.438 -25.469 1 91 191 THR B N 1
ATOM 4462 C CA . THR B 1 191 ? -3.766 -23.156 -26.078 1 91 191 THR B CA 1
ATOM 4463 C C . THR B 1 191 ? -2.607 -22.5 -25.328 1 91 191 THR B C 1
ATOM 4465 O O . THR B 1 191 ? -1.688 -21.969 -25.953 1 91 191 THR B O 1
ATOM 4468 N N . VAL B 1 192 ? -2.664 -22.562 -24.031 1 90.5 192 VAL B N 1
ATOM 4469 C CA . VAL B 1 192 ? -1.619 -21.969 -23.203 1 90.5 192 VAL B CA 1
ATOM 4470 C C . VAL B 1 192 ? -0.286 -22.656 -23.469 1 90.5 192 VAL B C 1
ATOM 4472 O O . VAL B 1 192 ? 0.747 -22 -23.609 1 90.5 192 VAL B O 1
ATOM 4475 N N . LEU B 1 193 ? -0.299 -23.938 -23.547 1 88.31 193 LEU B N 1
ATOM 4476 C CA . LEU B 1 193 ? 0.909 -24.719 -23.781 1 88.31 193 LEU B CA 1
ATOM 4477 C C . LEU B 1 193 ? 1.522 -24.359 -25.141 1 88.31 193 LEU B C 1
ATOM 4479 O O . LEU B 1 193 ? 2.742 -24.219 -25.25 1 88.31 193 LEU B O 1
ATOM 4483 N N . LYS B 1 194 ? 0.723 -24.172 -26.141 1 86.06 194 LYS B N 1
ATOM 4484 C CA . LYS B 1 194 ? 1.173 -23.875 -27.5 1 86.06 194 LYS B CA 1
ATOM 4485 C C . LYS B 1 194 ? 1.79 -22.484 -27.562 1 86.06 194 LYS B C 1
ATOM 4487 O O . LYS B 1 194 ? 2.678 -22.219 -28.391 1 86.06 194 LYS B O 1
ATOM 4492 N N . ASP B 1 195 ? 1.316 -21.578 -26.75 1 81.31 195 ASP B N 1
ATOM 4493 C CA . ASP B 1 195 ? 1.826 -20.203 -26.734 1 81.31 195 ASP B CA 1
ATOM 4494 C C . ASP B 1 195 ? 3.131 -20.125 -25.938 1 81.31 195 ASP B C 1
ATOM 4496 O O . ASP B 1 195 ? 3.795 -19.078 -25.953 1 81.31 195 ASP B O 1
ATOM 4500 N N . HIS B 1 196 ? 3.475 -21.094 -25.188 1 71.38 196 HIS B N 1
ATOM 4501 C CA . HIS B 1 196 ? 4.746 -21.172 -24.484 1 71.38 196 HIS B CA 1
ATOM 4502 C C . HIS B 1 196 ? 5.906 -21.406 -25.438 1 71.38 196 HIS B C 1
ATOM 4504 O O . HIS B 1 196 ? 5.781 -22.156 -26.406 1 71.38 196 HIS B O 1
ATOM 4510 N N . PRO B 1 197 ? 6.969 -20.547 -25.594 1 57.5 197 PRO B N 1
ATOM 4511 C CA . PRO B 1 197 ? 8.047 -20.672 -26.578 1 57.5 197 PRO B CA 1
ATOM 4512 C C . PRO B 1 197 ? 8.562 -22.094 -26.719 1 57.5 197 PRO B C 1
ATOM 4514 O O . PRO B 1 197 ? 8.633 -22.844 -25.734 1 57.5 197 PRO B O 1
ATOM 4517 N N . ALA B 1 198 ? 8.555 -22.781 -27.922 1 53.66 198 ALA B N 1
ATOM 4518 C CA . ALA B 1 198 ? 8.914 -24.094 -28.453 1 53.66 198 ALA B CA 1
ATOM 4519 C C . ALA B 1 198 ? 10.148 -24.656 -27.734 1 53.66 198 ALA B C 1
ATOM 4521 O O . ALA B 1 198 ? 10.281 -25.875 -27.594 1 53.66 198 ALA B O 1
ATOM 4522 N N . GLY B 1 199 ? 11.086 -23.828 -27.562 1 46.56 199 GLY B N 1
ATOM 4523 C CA . GLY B 1 199 ? 12.391 -24.359 -27.203 1 46.56 199 GLY B CA 1
ATOM 4524 C C . GLY B 1 199 ? 12.391 -25.125 -25.891 1 46.56 199 GLY B C 1
ATOM 4525 O O . GLY B 1 199 ? 13.375 -25.781 -25.547 1 46.56 199 GLY B O 1
ATOM 4526 N N . VAL B 1 200 ? 11.539 -24.828 -25.078 1 48.34 200 VAL B N 1
ATOM 4527 C CA . VAL B 1 200 ? 11.75 -25.375 -23.75 1 48.34 200 VAL B CA 1
ATOM 4528 C C . VAL B 1 200 ? 11.133 -26.766 -23.656 1 48.34 200 VAL B C 1
ATOM 4530 O O . VAL B 1 200 ? 11.609 -27.609 -22.891 1 48.34 200 VAL B O 1
ATOM 4533 N N . LEU B 1 201 ? 9.922 -26.922 -24.438 1 51.53 201 LEU B N 1
ATOM 4534 C CA . LEU B 1 201 ? 9.398 -28.266 -24.25 1 51.53 201 LEU B CA 1
ATOM 4535 C C . LEU B 1 201 ? 9.516 -29.078 -25.531 1 51.53 201 LEU B C 1
ATOM 4537 O O . LEU B 1 201 ? 8.906 -28.75 -26.547 1 51.53 201 LEU B O 1
ATOM 4541 N N . ASP B 1 202 ? 10.523 -29.641 -26.016 1 48.91 202 ASP B N 1
ATOM 4542 C CA . ASP B 1 202 ? 10.789 -30.438 -27.203 1 48.91 202 ASP B CA 1
ATOM 4543 C C . ASP B 1 202 ? 9.562 -31.266 -27.594 1 48.91 202 ASP B C 1
ATOM 4545 O O . ASP B 1 202 ? 9.266 -31.438 -28.781 1 48.91 202 ASP B O 1
ATOM 4549 N N . ASP B 1 203 ? 9.008 -32.031 -26.766 1 53.97 203 ASP B N 1
ATOM 4550 C CA . ASP B 1 203 ? 7.812 -32.844 -26.984 1 53.97 203 ASP B CA 1
ATOM 4551 C C . ASP B 1 203 ? 6.719 -32.469 -25.969 1 53.97 203 ASP B C 1
ATOM 4553 O O . ASP B 1 203 ? 6.648 -33.062 -24.891 1 53.97 203 ASP B O 1
ATOM 4557 N N . PRO B 1 204 ? 6.016 -31.25 -26.234 1 61.56 204 PRO B N 1
ATOM 4558 C CA . PRO B 1 204 ? 5.074 -30.781 -25.219 1 61.56 204 PRO B CA 1
ATOM 4559 C C . PRO B 1 204 ? 4.008 -31.828 -24.875 1 61.56 204 PRO B C 1
ATOM 4561 O O . PRO B 1 204 ? 3.355 -32.375 -25.781 1 61.56 204 PRO B O 1
ATOM 4564 N N . ASP B 1 205 ? 4.152 -32.594 -23.812 1 85.06 205 ASP B N 1
ATOM 4565 C CA . ASP B 1 205 ? 3.189 -33.594 -23.312 1 85.06 205 ASP B CA 1
ATOM 4566 C C . ASP B 1 205 ? 2.02 -32.875 -22.625 1 85.06 205 ASP B C 1
ATOM 4568 O O . ASP B 1 205 ? 2.125 -32.469 -21.453 1 85.06 205 ASP B O 1
ATOM 4572 N N . LEU B 1 206 ? 0.911 -32.562 -23.484 1 89.38 206 LEU B N 1
ATOM 4573 C CA . LEU B 1 206 ? -0.286 -31.906 -22.984 1 89.38 206 LEU B CA 1
ATOM 4574 C C . LEU B 1 206 ? -0.795 -32.594 -21.703 1 89.38 206 LEU B C 1
ATOM 4576 O O . LEU B 1 206 ? -1.196 -31.922 -20.766 1 89.38 206 LEU B O 1
ATOM 4580 N N . ASP B 1 207 ? -0.742 -33.875 -21.703 1 92.06 207 ASP B N 1
ATOM 4581 C CA . ASP B 1 207 ? -1.257 -34.625 -20.547 1 92.06 207 ASP B CA 1
ATOM 4582 C C . ASP B 1 207 ? -0.459 -34.281 -19.281 1 92.06 207 ASP B C 1
ATOM 4584 O O . ASP B 1 207 ? -1.032 -34.125 -18.203 1 92.06 207 ASP B O 1
ATOM 4588 N N . ARG B 1 208 ? 0.789 -34.219 -19.453 1 92.5 208 ARG B N 1
ATOM 4589 C CA . ARG B 1 208 ? 1.642 -33.906 -18.312 1 92.5 208 ARG B CA 1
ATOM 4590 C C . ARG B 1 208 ? 1.408 -32.469 -17.859 1 92.5 208 ARG B C 1
ATOM 4592 O O . ARG B 1 208 ? 1.396 -32.156 -16.672 1 92.5 208 ARG B O 1
ATOM 4599 N N . PHE B 1 209 ? 1.261 -31.578 -18.828 1 94.06 209 PHE B N 1
ATOM 4600 C CA . PHE B 1 209 ? 0.982 -30.172 -18.531 1 94.06 209 PHE B CA 1
ATOM 4601 C C . PHE B 1 209 ? -0.341 -30.031 -17.781 1 94.06 209 PHE B C 1
ATOM 4603 O O . PHE B 1 209 ? -0.42 -29.328 -16.781 1 94.06 209 PHE B O 1
ATOM 4610 N N . VAL B 1 210 ? -1.323 -30.719 -18.266 1 95.56 210 VAL B N 1
ATOM 4611 C CA . VAL B 1 210 ? -2.637 -30.703 -17.641 1 95.56 210 VAL B CA 1
ATOM 4612 C C . VAL B 1 210 ? -2.543 -31.281 -16.234 1 95.56 210 VAL B C 1
ATOM 4614 O O . VAL B 1 210 ? -3.115 -30.734 -15.281 1 95.56 210 VAL B O 1
ATOM 4617 N N . ALA B 1 211 ? -1.79 -32.375 -16.094 1 95.5 211 ALA B N 1
ATOM 4618 C CA . ALA B 1 211 ? -1.63 -33 -14.797 1 95.5 211 ALA B CA 1
ATOM 4619 C C . ALA B 1 211 ? -0.979 -32.062 -13.797 1 95.5 211 ALA B C 1
ATOM 4621 O O . ALA B 1 211 ? -1.384 -32 -12.633 1 95.5 211 ALA B O 1
ATOM 4622 N N . ALA B 1 212 ? 0.007 -31.344 -14.203 1 96.38 212 ALA B N 1
ATOM 4623 C CA . ALA B 1 212 ? 0.672 -30.375 -13.336 1 96.38 212 ALA B CA 1
ATOM 4624 C C . ALA B 1 212 ? -0.286 -29.266 -12.914 1 96.38 212 ALA B C 1
ATOM 4626 O O . ALA B 1 212 ? -0.358 -28.906 -11.734 1 96.38 212 ALA B O 1
ATOM 4627 N N . GLN B 1 213 ? -1.027 -28.75 -13.898 1 97.38 213 GLN B N 1
ATOM 4628 C CA . GLN B 1 213 ? -1.996 -27.703 -13.609 1 97.38 213 GLN B CA 1
ATOM 4629 C C . GLN B 1 213 ? -3.047 -28.172 -12.609 1 97.38 213 GLN B C 1
ATOM 4631 O O . GLN B 1 213 ? -3.389 -27.453 -11.672 1 97.38 213 GLN B O 1
ATOM 4636 N N . LEU B 1 214 ? -3.49 -29.375 -12.789 1 97.81 214 LEU B N 1
ATOM 4637 C CA . LEU B 1 214 ? -4.516 -29.906 -11.906 1 97.81 214 LEU B CA 1
ATOM 4638 C C . LEU B 1 214 ? -3.957 -30.156 -10.508 1 97.81 214 LEU B C 1
ATOM 4640 O O . LEU B 1 214 ? -4.672 -30.016 -9.516 1 97.81 214 LEU B O 1
ATOM 4644 N N . ALA B 1 215 ? -2.688 -30.516 -10.453 1 97.94 215 ALA B N 1
ATOM 4645 C CA . ALA B 1 215 ? -2.053 -30.672 -9.148 1 97.94 215 ALA B CA 1
ATOM 4646 C C . ALA B 1 215 ? -2.041 -29.359 -8.375 1 97.94 215 ALA B C 1
ATOM 4648 O O . ALA B 1 215 ? -2.377 -29.312 -7.191 1 97.94 215 ALA B O 1
ATOM 4649 N N . TRP B 1 216 ? -1.714 -28.281 -9.008 1 98.5 216 TRP B N 1
ATOM 4650 C CA . TRP B 1 216 ? -1.739 -26.953 -8.383 1 98.5 216 TRP B CA 1
ATOM 4651 C C . TRP B 1 216 ? -3.156 -26.578 -7.973 1 98.5 216 TRP B C 1
ATOM 4653 O O . TRP B 1 216 ? -3.393 -26.188 -6.828 1 98.5 216 TRP B O 1
ATOM 4663 N N . ASP B 1 217 ? -4.07 -26.719 -8.875 1 98.81 217 ASP B N 1
ATOM 4664 C CA . ASP B 1 217 ? -5.465 -26.359 -8.617 1 98.81 217 ASP B CA 1
ATOM 4665 C C . ASP B 1 217 ? -6.004 -27.109 -7.398 1 98.81 217 ASP B C 1
ATOM 4667 O O . ASP B 1 217 ? -6.629 -26.5 -6.523 1 98.81 217 ASP B O 1
ATOM 4671 N N . ARG B 1 218 ? -5.738 -28.406 -7.402 1 98.75 218 ARG B N 1
ATOM 4672 C CA . ARG B 1 218 ? -6.254 -29.234 -6.324 1 98.75 218 ARG B CA 1
ATOM 4673 C C . ARG B 1 218 ? -5.613 -28.859 -4.988 1 98.75 218 ARG B C 1
ATOM 4675 O O . ARG B 1 218 ? -6.297 -28.812 -3.963 1 98.75 218 ARG B O 1
ATOM 4682 N N . ALA B 1 219 ? -4.34 -28.656 -5.027 1 98.75 219 ALA B N 1
ATOM 4683 C CA . ALA B 1 219 ? -3.637 -28.281 -3.803 1 98.75 219 ALA B CA 1
ATOM 4684 C C . ALA B 1 219 ? -4.191 -26.984 -3.223 1 98.75 219 ALA B C 1
ATOM 4686 O O . ALA B 1 219 ? -4.512 -26.922 -2.033 1 98.75 219 ALA B O 1
ATOM 4687 N N . MET B 1 220 ? -4.297 -25.984 -4.023 1 98.94 220 MET B N 1
ATOM 4688 C CA . MET B 1 220 ? -4.797 -24.688 -3.564 1 98.94 220 MET B CA 1
ATOM 4689 C C . MET B 1 220 ? -6.246 -24.797 -3.107 1 98.94 220 MET B C 1
ATOM 4691 O O . MET B 1 220 ? -6.613 -24.266 -2.059 1 98.94 220 MET B O 1
ATOM 4695 N N . ALA B 1 221 ? -7.055 -25.531 -3.855 1 98.94 221 ALA B N 1
ATOM 4696 C CA . ALA B 1 221 ? -8.445 -25.75 -3.459 1 98.94 221 ALA B CA 1
ATOM 4697 C C . ALA B 1 221 ? -8.523 -26.453 -2.109 1 98.94 221 ALA B C 1
ATOM 4699 O O . ALA B 1 221 ? -9.344 -26.109 -1.261 1 98.94 221 ALA B O 1
ATOM 4700 N N . SER B 1 222 ? -7.695 -27.469 -1.935 1 98.88 222 SER B N 1
ATOM 4701 C CA . SER B 1 222 ? -7.688 -28.219 -0.683 1 98.88 222 SER B CA 1
ATOM 4702 C C . SER B 1 222 ? -7.324 -27.328 0.497 1 98.88 222 SER B C 1
ATOM 4704 O O . SER B 1 222 ? -7.941 -27.422 1.562 1 98.88 222 SER B O 1
ATOM 4706 N N . GLY B 1 223 ? -6.309 -26.484 0.27 1 98.81 223 GLY B N 1
ATOM 4707 C CA . GLY B 1 223 ? -5.945 -25.547 1.317 1 98.81 223 GLY B CA 1
ATOM 4708 C C . GLY B 1 223 ? -7.074 -24.594 1.693 1 98.81 223 GLY B C 1
ATOM 4709 O O . GLY B 1 223 ? -7.32 -24.359 2.877 1 98.81 223 GLY B O 1
ATOM 4710 N N . LEU B 1 224 ? -7.766 -24.125 0.754 1 98.94 224 LEU B N 1
ATOM 4711 C CA . LEU B 1 224 ? -8.883 -23.219 0.98 1 98.94 224 LEU B CA 1
ATOM 4712 C C . LEU B 1 224 ? -10.047 -23.938 1.645 1 98.94 224 LEU B C 1
ATOM 4714 O O . LEU B 1 224 ? -10.664 -23.422 2.576 1 98.94 224 LEU B O 1
ATOM 4718 N N . ALA B 1 225 ? -10.367 -25.109 1.156 1 98.88 225 ALA B N 1
ATOM 4719 C CA . ALA B 1 225 ? -11.461 -25.891 1.717 1 98.88 225 ALA B CA 1
ATOM 4720 C C . ALA B 1 225 ? -11.195 -26.25 3.18 1 98.88 225 ALA B C 1
ATOM 4722 O O . ALA B 1 225 ? -12.094 -26.141 4.02 1 98.88 225 ALA B O 1
ATOM 4723 N N . ASP B 1 226 ? -9.969 -26.688 3.484 1 98.69 226 ASP B N 1
ATOM 4724 C CA . ASP B 1 226 ? -9.594 -26.984 4.867 1 98.69 226 ASP B CA 1
ATOM 4725 C C . ASP B 1 226 ? -9.789 -25.75 5.754 1 98.69 226 ASP B C 1
ATOM 4727 O O . ASP B 1 226 ? -10.352 -25.844 6.844 1 98.69 226 ASP B O 1
ATOM 4731 N N . ALA B 1 227 ? -9.336 -24.594 5.254 1 98.75 227 ALA B N 1
ATOM 4732 C CA . ALA B 1 227 ? -9.438 -23.359 6.02 1 98.75 227 ALA B CA 1
ATOM 4733 C C . ALA B 1 227 ? -10.898 -22.969 6.238 1 98.75 227 ALA B C 1
ATOM 4735 O O . ALA B 1 227 ? -11.25 -22.406 7.285 1 98.75 227 ALA B O 1
ATOM 4736 N N . ALA B 1 228 ? -11.719 -23.266 5.266 1 98.69 228 ALA B N 1
ATOM 4737 C CA . ALA B 1 228 ? -13.125 -22.875 5.312 1 98.69 228 ALA B CA 1
ATOM 4738 C C . ALA B 1 228 ? -13.867 -23.625 6.422 1 98.69 228 ALA B C 1
ATOM 4740 O O . ALA B 1 228 ? -14.984 -23.266 6.785 1 98.69 228 ALA B O 1
ATOM 4741 N N . GLU B 1 229 ? -13.266 -24.656 6.965 1 98.12 229 GLU B N 1
ATOM 4742 C CA . GLU B 1 229 ? -13.844 -25.344 8.117 1 98.12 229 GLU B CA 1
ATOM 4743 C C . GLU B 1 229 ? -13.68 -24.531 9.391 1 98.12 229 GLU B C 1
ATOM 4745 O O . GLU B 1 229 ? -14.445 -24.703 10.344 1 98.12 229 GLU B O 1
ATOM 4750 N N . TYR B 1 230 ? -12.734 -23.609 9.391 1 98 230 TYR B N 1
ATOM 4751 C CA . TYR B 1 230 ? -12.391 -22.891 10.617 1 98 230 TYR B CA 1
ATOM 4752 C C . TYR B 1 230 ? -12.719 -21.406 10.5 1 98 230 TYR B C 1
ATOM 4754 O O . TYR B 1 230 ? -12.906 -20.734 11.516 1 98 230 TYR B O 1
ATOM 4762 N N . TYR B 1 231 ? -12.797 -20.906 9.328 1 98.12 231 TYR B N 1
ATOM 4763 C CA . TYR B 1 231 ? -13.039 -19.484 9.117 1 98.12 231 TYR B CA 1
ATOM 4764 C C . TYR B 1 231 ? -14.305 -19.266 8.297 1 98.12 231 TYR B C 1
ATOM 4766 O O . TYR B 1 231 ? -14.523 -19.938 7.289 1 98.12 231 TYR B O 1
ATOM 4774 N N . PRO B 1 232 ? -15.07 -18.281 8.711 1 97.81 232 PRO B N 1
ATOM 4775 C CA . PRO B 1 232 ? -16.312 -18 7.98 1 97.81 232 PRO B CA 1
ATOM 4776 C C . PRO B 1 232 ? -16.062 -17.562 6.539 1 97.81 232 PRO B C 1
ATOM 4778 O O . PRO B 1 232 ? -16.906 -17.766 5.668 1 97.81 232 PRO B O 1
ATOM 4781 N N . LEU B 1 233 ? -14.961 -16.922 6.281 1 98.75 233 LEU B N 1
ATOM 4782 C CA . LEU B 1 233 ? -14.562 -16.5 4.941 1 98.75 233 LEU B CA 1
ATOM 4783 C C . LEU B 1 233 ? -13.094 -16.781 4.688 1 98.75 233 LEU B C 1
ATOM 4785 O O . LEU B 1 233 ? -12.242 -16.484 5.527 1 98.75 233 LEU B O 1
ATOM 4789 N N . VAL B 1 234 ? -12.844 -17.469 3.584 1 98.94 234 VAL B N 1
ATOM 4790 C CA . VAL B 1 234 ? -11.477 -17.641 3.121 1 98.94 234 VAL B CA 1
ATOM 4791 C C . VAL B 1 234 ? -11.297 -16.984 1.757 1 98.94 234 VAL B C 1
ATOM 4793 O O . VAL B 1 234 ? -12.133 -17.156 0.863 1 98.94 234 VAL B O 1
ATOM 4796 N N . VAL B 1 235 ? -10.281 -16.141 1.608 1 99 235 VAL B N 1
ATOM 4797 C CA . VAL B 1 235 ? -9.992 -15.453 0.353 1 99 235 VAL B CA 1
ATOM 4798 C C . VAL B 1 235 ? -8.703 -16 -0.257 1 99 235 VAL B C 1
ATOM 4800 O O . VAL B 1 235 ? -7.672 -16.062 0.412 1 99 235 VAL B O 1
ATOM 4803 N N . GLY B 1 236 ? -8.773 -16.469 -1.475 1 98.94 236 GLY B N 1
ATOM 4804 C CA . GLY B 1 236 ? -7.602 -16.969 -2.178 1 98.94 236 GLY B CA 1
ATOM 4805 C C . GLY B 1 236 ? -7.07 -15.992 -3.211 1 98.94 236 GLY B C 1
ATOM 4806 O O . GLY B 1 236 ? -7.836 -15.43 -3.998 1 98.94 236 GLY B O 1
ATOM 4807 N N . LEU B 1 237 ? -5.809 -15.727 -3.189 1 98.94 237 LEU B N 1
ATOM 4808 C CA . LEU B 1 237 ? -5.121 -14.93 -4.199 1 98.94 237 LEU B CA 1
ATOM 4809 C C . LEU B 1 237 ? -4.324 -15.82 -5.145 1 98.94 237 LEU B C 1
ATOM 4811 O O . LEU B 1 237 ? -3.479 -16.609 -4.703 1 98.94 237 LEU B O 1
ATOM 4815 N N . MET B 1 238 ? -4.531 -15.703 -6.445 1 98.88 238 MET B N 1
ATOM 4816 C CA . MET B 1 238 ? -3.844 -16.578 -7.387 1 98.88 238 MET B CA 1
ATOM 4817 C C . MET B 1 238 ? -3.924 -16.016 -8.805 1 98.88 238 MET B C 1
ATOM 4819 O O . MET B 1 238 ? -4.629 -15.039 -9.055 1 98.88 238 MET B O 1
ATOM 4823 N N . GLY B 1 239 ? -3.162 -16.547 -9.664 1 98.69 239 GLY B N 1
ATOM 4824 C CA . GLY B 1 239 ? -3.234 -16.172 -11.07 1 98.69 239 GLY B CA 1
ATOM 4825 C C . GLY B 1 239 ? -4.598 -16.422 -11.688 1 98.69 239 GLY B C 1
ATOM 4826 O O . GLY B 1 239 ? -5.234 -17.438 -11.406 1 98.69 239 GLY B O 1
ATOM 4827 N N . SER B 1 240 ? -4.98 -15.531 -12.586 1 98.06 240 SER B N 1
ATOM 4828 C CA . SER B 1 240 ? -6.309 -15.578 -13.188 1 98.06 240 SER B CA 1
ATOM 4829 C C . SER B 1 240 ? -6.516 -16.875 -13.961 1 98.06 240 SER B C 1
ATOM 4831 O O . SER B 1 240 ? -7.645 -17.344 -14.102 1 98.06 240 SER B O 1
ATOM 4833 N N . GLY B 1 241 ? -5.449 -17.438 -14.445 1 96.88 241 GLY B N 1
ATOM 4834 C CA . GLY B 1 241 ? -5.551 -18.688 -15.188 1 96.88 241 GLY B CA 1
ATOM 4835 C C . GLY B 1 241 ? -6.145 -19.828 -14.383 1 96.88 241 GLY B C 1
ATOM 4836 O O . GLY B 1 241 ? -6.777 -20.719 -14.938 1 96.88 241 GLY B O 1
ATOM 4837 N N . HIS B 1 242 ? -6.02 -19.797 -13.062 1 98.44 242 HIS B N 1
ATOM 4838 C CA . HIS B 1 242 ? -6.57 -20.812 -12.18 1 98.44 242 HIS B CA 1
ATOM 4839 C C . HIS B 1 242 ? -8.062 -20.594 -11.945 1 98.44 242 HIS B C 1
ATOM 4841 O O . HIS B 1 242 ? -8.727 -21.422 -11.312 1 98.44 242 HIS B O 1
ATOM 4847 N N . LEU B 1 243 ? -8.602 -19.469 -12.453 1 98.75 243 LEU B N 1
ATOM 4848 C CA . LEU B 1 243 ? -9.906 -19.047 -11.969 1 98.75 243 LEU B CA 1
ATOM 4849 C C . LEU B 1 243 ? -10.898 -18.906 -13.117 1 98.75 243 LEU B C 1
ATOM 4851 O O . LEU B 1 243 ? -12.094 -19.156 -12.953 1 98.75 243 LEU B O 1
ATOM 4855 N N . GLN B 1 244 ? -10.438 -18.484 -14.266 1 97.94 244 GLN B N 1
ATOM 4856 C CA . GLN B 1 244 ? -11.297 -18.109 -15.383 1 97.94 244 GLN B CA 1
ATOM 4857 C C . GLN B 1 244 ? -12.273 -19.234 -15.734 1 97.94 244 GLN B C 1
ATOM 4859 O O . GLN B 1 244 ? -11.898 -20.406 -15.75 1 97.94 244 GLN B O 1
ATOM 4864 N N . PHE B 1 245 ? -13.547 -18.797 -15.914 1 97.81 245 PHE B N 1
ATOM 4865 C CA . PHE B 1 245 ? -14.664 -19.641 -16.312 1 97.81 245 PHE B CA 1
ATOM 4866 C C . PHE B 1 245 ? -14.922 -20.719 -15.266 1 97.81 245 PHE B C 1
ATOM 4868 O O . PHE B 1 245 ? -15.633 -21.703 -15.531 1 97.81 245 PHE B O 1
ATOM 4875 N N . HIS B 1 246 ? -14.305 -20.594 -14.086 1 98.31 246 HIS B N 1
ATOM 4876 C CA . HIS B 1 246 ? -14.469 -21.5 -12.938 1 98.31 246 HIS B CA 1
ATOM 4877 C C . HIS B 1 246 ? -13.875 -22.875 -13.227 1 98.31 246 HIS B C 1
ATOM 4879 O O . HIS B 1 246 ? -14.32 -23.875 -12.672 1 98.31 246 HIS B O 1
ATOM 4885 N N . HIS B 1 247 ? -12.812 -22.953 -14.078 1 97 247 HIS B N 1
ATOM 4886 C CA . HIS B 1 247 ? -12.336 -24.234 -14.57 1 97 247 HIS B CA 1
ATOM 4887 C C . HIS B 1 247 ? -11.305 -24.844 -13.625 1 97 247 HIS B C 1
ATOM 4889 O O . HIS B 1 247 ? -11.219 -26.062 -13.492 1 97 247 HIS B O 1
ATOM 4895 N N . GLY B 1 248 ? -10.508 -24.047 -12.992 1 98.44 248 GLY B N 1
ATOM 4896 C CA . GLY B 1 248 ? -9.391 -24.516 -12.195 1 98.44 248 GLY B CA 1
ATOM 4897 C C . GLY B 1 248 ? -9.742 -24.734 -10.734 1 98.44 248 GLY B C 1
ATOM 4898 O O . GLY B 1 248 ? -10.469 -25.672 -10.391 1 98.44 248 GLY B O 1
ATOM 4899 N N . VAL B 1 249 ? -9.352 -23.828 -9.906 1 98.94 249 VAL B N 1
ATOM 4900 C CA . VAL B 1 249 ? -9.508 -23.938 -8.461 1 98.94 249 VAL B CA 1
ATOM 4901 C C . VAL B 1 249 ? -10.992 -23.953 -8.109 1 98.94 249 VAL B C 1
ATOM 4903 O O . VAL B 1 249 ? -11.422 -24.75 -7.27 1 98.94 249 VAL B O 1
ATOM 4906 N N . PRO B 1 250 ? -11.875 -23.141 -8.758 1 98.94 250 PRO B N 1
ATOM 4907 C CA . PRO B 1 250 ? -13.297 -23.219 -8.422 1 98.94 250 PRO B CA 1
ATOM 4908 C C . PRO B 1 250 ? -13.891 -24.609 -8.672 1 98.94 250 PRO B C 1
ATOM 4910 O O . PRO B 1 250 ? -14.695 -25.094 -7.867 1 98.94 250 PRO B O 1
ATOM 4913 N N . HIS B 1 251 ? -13.516 -25.266 -9.789 1 98.88 251 HIS B N 1
ATOM 4914 C CA . HIS B 1 251 ? -13.984 -26.609 -10.094 1 98.88 251 HIS B CA 1
ATOM 4915 C C . HIS B 1 251 ? -13.531 -27.609 -9.031 1 98.88 251 HIS B C 1
ATOM 4917 O O . HIS B 1 251 ? -14.32 -28.453 -8.586 1 98.88 251 HIS B O 1
ATOM 4923 N N . GLN B 1 252 ? -12.281 -27.5 -8.633 1 98.94 252 GLN B N 1
ATOM 4924 C CA . GLN B 1 252 ? -11.75 -28.375 -7.598 1 98.94 252 GLN B CA 1
ATOM 4925 C C . GLN B 1 252 ? -12.43 -28.125 -6.258 1 98.94 252 GLN B C 1
ATOM 4927 O O . GLN B 1 252 ? -12.672 -29.062 -5.492 1 98.94 252 GLN B O 1
ATOM 4932 N N . LEU B 1 253 ? -12.703 -26.844 -5.871 1 98.94 253 LEU B N 1
ATOM 4933 C CA . LEU B 1 253 ? -13.43 -26.516 -4.652 1 98.94 253 LEU B CA 1
ATOM 4934 C C . LEU B 1 253 ? -14.812 -27.156 -4.652 1 98.94 253 LEU B C 1
ATOM 4936 O O . LEU B 1 253 ? -15.258 -27.688 -3.631 1 98.94 253 LEU B O 1
ATOM 4940 N N . ALA B 1 254 ? -15.508 -27.078 -5.82 1 98.81 254 ALA B N 1
ATOM 4941 C CA . ALA B 1 254 ? -16.812 -27.719 -5.93 1 98.81 254 ALA B CA 1
ATOM 4942 C C . ALA B 1 254 ? -16.734 -29.203 -5.656 1 98.81 254 ALA B C 1
ATOM 4944 O O . ALA B 1 254 ? -17.578 -29.766 -4.949 1 98.81 254 ALA B O 1
ATOM 4945 N N . ASP B 1 255 ? -15.695 -29.844 -6.219 1 98.75 255 ASP B N 1
ATOM 4946 C CA . ASP B 1 255 ? -15.477 -31.266 -6 1 98.75 255 ASP B CA 1
ATOM 4947 C C . ASP B 1 255 ? -15.211 -31.562 -4.523 1 98.75 255 ASP B C 1
ATOM 4949 O O . ASP B 1 255 ? -15.547 -32.656 -4.035 1 98.75 255 ASP B O 1
ATOM 4953 N N . LEU B 1 256 ? -14.656 -30.625 -3.805 1 98.69 256 LEU B N 1
ATOM 4954 C CA . LEU B 1 256 ? -14.32 -30.797 -2.395 1 98.69 256 LEU B CA 1
ATOM 4955 C C . LEU B 1 256 ? -15.492 -30.391 -1.507 1 98.69 256 LEU B C 1
ATOM 4957 O O . LEU B 1 256 ? -15.359 -30.359 -0.281 1 98.69 256 LEU B O 1
ATOM 4961 N N . GLY B 1 257 ? -16.594 -29.969 -2.123 1 98.25 257 GLY B N 1
ATOM 4962 C CA . GLY B 1 257 ? -17.812 -29.781 -1.35 1 98.25 257 GLY B CA 1
ATOM 4963 C C . GLY B 1 257 ? -18.188 -28.328 -1.2 1 98.25 257 GLY B C 1
ATOM 4964 O O . GLY B 1 257 ? -19.172 -28 -0.533 1 98.25 257 GLY B O 1
ATOM 4965 N N . ILE B 1 258 ? -17.453 -27.438 -1.711 1 98.56 258 ILE B N 1
ATOM 4966 C CA . ILE B 1 258 ? -17.828 -26.031 -1.708 1 98.56 258 ILE B CA 1
ATOM 4967 C C . ILE B 1 258 ? -18.359 -25.625 -3.084 1 98.56 258 ILE B C 1
ATOM 4969 O O . ILE B 1 258 ? -17.594 -25.219 -3.957 1 98.56 258 ILE B O 1
ATOM 4973 N N . GLY B 1 259 ? -19.641 -25.734 -3.221 1 97.88 259 GLY B N 1
ATOM 4974 C CA . GLY B 1 259 ? -20.297 -25.516 -4.496 1 97.88 259 GLY B CA 1
ATOM 4975 C C . GLY B 1 259 ? -20.141 -24.094 -5.008 1 97.88 259 GLY B C 1
ATOM 4976 O O . GLY B 1 259 ? -19.766 -23.203 -4.258 1 97.88 259 GLY B O 1
ATOM 4977 N N . LEU B 1 260 ? -20.406 -23.969 -6.254 1 96.44 260 LEU B N 1
ATOM 4978 C CA . LEU B 1 260 ? -20.219 -22.672 -6.91 1 96.44 260 LEU B CA 1
ATOM 4979 C C . LEU B 1 260 ? -21.094 -21.594 -6.262 1 96.44 260 LEU B C 1
ATOM 4981 O O . LEU B 1 260 ? -20.766 -20.406 -6.324 1 96.44 260 LEU B O 1
ATOM 4985 N N . GLU B 1 261 ? -22.172 -21.969 -5.59 1 96.12 261 GLU B N 1
ATOM 4986 C CA . GLU B 1 261 ? -23.062 -21.016 -4.938 1 96.12 261 GLU B CA 1
ATOM 4987 C C . GLU B 1 261 ? -22.422 -20.438 -3.67 1 96.12 261 GLU B C 1
ATOM 4989 O O . GLU B 1 261 ? -22.891 -19.438 -3.137 1 96.12 261 GLU B O 1
ATOM 4994 N N . HIS B 1 262 ? -21.375 -21.094 -3.201 1 97.88 262 HIS B N 1
ATOM 4995 C CA . HIS B 1 262 ? -20.734 -20.688 -1.963 1 97.88 262 HIS B CA 1
ATOM 4996 C C . HIS B 1 262 ? -19.359 -20.078 -2.234 1 97.88 262 HIS B C 1
ATOM 4998 O O . HIS B 1 262 ? -18.594 -19.828 -1.301 1 97.88 262 HIS B O 1
ATOM 5004 N N . GLN B 1 263 ? -19 -19.969 -3.445 1 98.31 263 GLN B N 1
ATOM 5005 C CA . GLN B 1 263 ? -17.734 -19.328 -3.822 1 98.31 263 GLN B CA 1
ATOM 5006 C C . GLN B 1 263 ? -17.984 -18.219 -4.848 1 98.31 263 GLN B C 1
ATOM 5008 O O . GLN B 1 263 ? -18.969 -18.25 -5.578 1 98.31 263 GLN B O 1
ATOM 5013 N N . HIS B 1 264 ? -17.141 -17.172 -4.867 1 98.81 264 HIS B N 1
ATOM 5014 C CA . HIS B 1 264 ? -17.172 -16.078 -5.84 1 98.81 264 HIS B CA 1
ATOM 5015 C C . HIS B 1 264 ? -15.781 -15.812 -6.402 1 98.81 264 HIS B C 1
ATOM 5017 O O . HIS B 1 264 ? -14.805 -15.695 -5.652 1 98.81 264 HIS B O 1
ATOM 5023 N N . THR B 1 265 ? -15.695 -15.781 -7.73 1 98.88 265 THR B N 1
ATOM 5024 C CA . THR B 1 265 ? -14.469 -15.43 -8.445 1 98.88 265 THR B CA 1
ATOM 5025 C C . THR B 1 265 ? -14.523 -13.977 -8.922 1 98.88 265 THR B C 1
ATOM 5027 O O . THR B 1 265 ? -15.438 -13.586 -9.641 1 98.88 265 THR B O 1
ATOM 5030 N N . LEU B 1 266 ? -13.617 -13.172 -8.492 1 98.94 266 LEU B N 1
ATOM 5031 C CA . LEU B 1 266 ? -13.453 -11.789 -8.938 1 98.94 266 LEU B CA 1
ATOM 5032 C C . LEU B 1 266 ? -12.148 -11.625 -9.711 1 98.94 266 LEU B C 1
ATOM 5034 O O . LEU B 1 266 ? -11.094 -12.094 -9.273 1 98.94 266 LEU B O 1
ATOM 5038 N N . LEU B 1 267 ? -12.227 -10.938 -10.898 1 98.62 267 LEU B N 1
ATOM 5039 C CA . LEU B 1 267 ? -11.039 -10.75 -11.727 1 98.62 267 LEU B CA 1
ATOM 5040 C C . LEU B 1 267 ? -10.812 -9.266 -12.016 1 98.62 267 LEU B C 1
ATOM 5042 O O . LEU B 1 267 ? -11.766 -8.523 -12.258 1 98.62 267 LEU B O 1
ATOM 5046 N N . PRO B 1 268 ? -9.547 -8.828 -11.914 1 97.69 268 PRO B N 1
ATOM 5047 C CA . PRO B 1 268 ? -9.211 -7.543 -12.523 1 97.69 268 PRO B CA 1
ATOM 5048 C C . PRO B 1 268 ? -9.094 -7.621 -14.047 1 97.69 268 PRO B C 1
ATOM 5050 O O . PRO B 1 268 ? -8.695 -8.656 -14.586 1 97.69 268 PRO B O 1
ATOM 5053 N N . TRP B 1 269 ? -9.516 -6.613 -14.664 1 95.81 269 TRP B N 1
ATOM 5054 C CA . TRP B 1 269 ? -9.516 -6.555 -16.125 1 95.81 269 TRP B CA 1
ATOM 5055 C C . TRP B 1 269 ? -8.898 -5.254 -16.609 1 95.81 269 TRP B C 1
ATOM 5057 O O . TRP B 1 269 ? -9.391 -4.168 -16.312 1 95.81 269 TRP B O 1
ATOM 5067 N N . ASP B 1 270 ? -7.797 -5.324 -17.359 1 91.69 270 ASP B N 1
ATOM 5068 C CA . ASP B 1 270 ? -7.09 -4.133 -17.812 1 91.69 270 ASP B CA 1
ATOM 5069 C C . ASP B 1 270 ? -7.906 -3.377 -18.859 1 91.69 270 ASP B C 1
ATOM 5071 O O . ASP B 1 270 ? -8.273 -3.945 -19.891 1 91.69 270 ASP B O 1
ATOM 5075 N N . SER B 1 271 ? -8.156 -2.148 -18.5 1 84.38 271 SER B N 1
ATOM 5076 C CA . SER B 1 271 ? -8.906 -1.254 -19.375 1 84.38 271 SER B CA 1
ATOM 5077 C C . SER B 1 271 ? -7.969 -0.407 -20.234 1 84.38 271 SER B C 1
ATOM 5079 O O . SER B 1 271 ? -7.297 0.494 -19.719 1 84.38 271 SER B O 1
ATOM 5081 N N . ASN B 1 272 ? -7.617 -0.897 -21.359 1 76.38 272 ASN B N 1
ATOM 5082 C CA . ASN B 1 272 ? -6.805 -0.124 -22.297 1 76.38 272 ASN B CA 1
ATOM 5083 C C . ASN B 1 272 ? -7.387 -0.158 -23.703 1 76.38 272 ASN B C 1
ATOM 5085 O O . ASN B 1 272 ? -8.492 -0.652 -23.922 1 76.38 272 ASN B O 1
ATOM 5089 N N . GLU B 1 273 ? -6.641 0.491 -24.562 1 69.88 273 GLU B N 1
ATOM 5090 C CA . GLU B 1 273 ? -7.105 0.607 -25.938 1 69.88 273 GLU B CA 1
ATOM 5091 C C . GLU B 1 273 ? -7.285 -0.767 -26.578 1 69.88 273 GLU B C 1
ATOM 5093 O O . GLU B 1 273 ? -8.141 -0.946 -27.453 1 69.88 273 GLU B O 1
ATOM 5098 N N . ASP B 1 274 ? -6.609 -1.696 -26 1 75.31 274 ASP B N 1
ATOM 5099 C CA . ASP B 1 274 ? -6.652 -3.025 -26.594 1 75.31 274 ASP B CA 1
ATOM 5100 C C . ASP B 1 274 ? -7.586 -3.951 -25.828 1 75.31 274 ASP B C 1
ATOM 5102 O O . ASP B 1 274 ? -7.621 -5.156 -26.078 1 75.31 274 ASP B O 1
ATOM 5106 N N . CYS B 1 275 ? -8.383 -3.318 -25.031 1 83.69 275 CYS B N 1
ATOM 5107 C CA . CYS B 1 275 ? -9.227 -4.121 -24.172 1 83.69 275 CYS B CA 1
ATOM 5108 C C . CYS B 1 275 ? -10.305 -4.844 -24.969 1 83.69 275 CYS B C 1
ATOM 5110 O O . CYS B 1 275 ? -10.953 -4.246 -25.828 1 83.69 275 CYS B O 1
ATOM 5112 N N . SER B 1 276 ? -10.328 -6.172 -24.719 1 85.5 276 SER B N 1
ATOM 5113 C CA . SER B 1 276 ? -11.469 -6.961 -25.172 1 85.5 276 SER B CA 1
ATOM 5114 C C . SER B 1 276 ? -12.469 -7.188 -24.047 1 85.5 276 SER B C 1
ATOM 5116 O O . SER B 1 276 ? -12.086 -7.449 -22.906 1 85.5 276 SER B O 1
ATOM 5118 N N . ALA B 1 277 ? -13.641 -7.059 -24.422 1 90.12 277 ALA B N 1
ATOM 5119 C CA . ALA B 1 277 ? -14.688 -7.285 -23.422 1 90.12 277 ALA B CA 1
ATOM 5120 C C . ALA B 1 277 ? -14.57 -8.68 -22.812 1 90.12 277 ALA B C 1
ATOM 5122 O O . ALA B 1 277 ? -14.305 -9.656 -23.531 1 90.12 277 ALA B O 1
ATOM 5123 N N . PRO B 1 278 ? -14.75 -8.68 -21.531 1 93.56 278 PRO B N 1
ATOM 5124 C CA . PRO B 1 278 ? -14.742 -10.016 -20.906 1 93.56 278 PRO B CA 1
ATOM 5125 C C . PRO B 1 278 ? -15.883 -10.898 -21.391 1 93.56 278 PRO B C 1
ATOM 5127 O O . PRO B 1 278 ? -17 -10.422 -21.578 1 93.56 278 PRO B O 1
ATOM 5130 N N . GLU B 1 279 ? -15.578 -12.133 -21.641 1 93.81 279 GLU B N 1
ATOM 5131 C CA . GLU B 1 279 ? -16.609 -13.086 -22.031 1 93.81 279 GLU B CA 1
ATOM 5132 C C . GLU B 1 279 ? -17.562 -13.375 -20.859 1 93.81 279 GLU B C 1
ATOM 5134 O O . GLU B 1 279 ? -17.125 -13.531 -19.719 1 93.81 279 GLU B O 1
ATOM 5139 N N . PRO B 1 280 ? -18.859 -13.461 -21.219 1 94.88 280 PRO B N 1
ATOM 5140 C CA . PRO B 1 280 ? -19.781 -13.836 -20.156 1 94.88 280 PRO B CA 1
ATOM 5141 C C . PRO B 1 280 ? -19.391 -15.141 -19.453 1 94.88 280 PRO B C 1
ATOM 5143 O O . PRO B 1 280 ? -18.969 -16.094 -20.125 1 94.88 280 PRO B O 1
ATOM 5146 N N . GLY B 1 281 ? -19.438 -15.102 -18.125 1 96 281 GLY B N 1
ATOM 5147 C CA . GLY B 1 281 ? -19.156 -16.297 -17.359 1 96 281 GLY B CA 1
ATOM 5148 C C . GLY B 1 281 ? -17.688 -16.453 -17 1 96 281 GLY B C 1
ATOM 5149 O O . GLY B 1 281 ? -17.312 -17.375 -16.281 1 96 281 GLY B O 1
ATOM 5150 N N . VAL B 1 282 ? -16.828 -15.492 -17.438 1 97.31 282 VAL B N 1
ATOM 5151 C CA . VAL B 1 282 ? -15.398 -15.594 -17.188 1 97.31 282 VAL B CA 1
ATOM 5152 C C . VAL B 1 282 ? -15.133 -15.492 -15.688 1 97.31 282 VAL B C 1
ATOM 5154 O O . VAL B 1 282 ? -14.18 -16.078 -15.172 1 97.31 282 VAL B O 1
ATOM 5157 N N . ALA B 1 283 ? -15.945 -14.766 -14.977 1 98.44 283 ALA B N 1
ATOM 5158 C CA . ALA B 1 283 ? -15.906 -14.586 -13.523 1 98.44 283 ALA B CA 1
ATOM 5159 C C . ALA B 1 283 ? -17.281 -14.18 -12.992 1 98.44 283 ALA B C 1
ATOM 5161 O O . ALA B 1 283 ? -18.219 -13.961 -13.758 1 98.44 283 ALA B O 1
ATOM 5162 N N . ASP B 1 284 ? -17.422 -14.211 -11.648 1 98.5 284 ASP B N 1
ATOM 5163 C CA . ASP B 1 284 ? -18.672 -13.734 -11.039 1 98.5 284 ASP B CA 1
ATOM 5164 C C . ASP B 1 284 ? -18.734 -12.211 -11.055 1 98.5 284 ASP B C 1
ATOM 5166 O O . ASP B 1 284 ? -19.828 -11.641 -11.117 1 98.5 284 ASP B O 1
ATOM 5170 N N . ALA B 1 285 ? -17.625 -11.539 -10.961 1 98.69 285 ALA B N 1
ATOM 5171 C CA . ALA B 1 285 ? -17.516 -10.086 -11.086 1 98.69 285 ALA B CA 1
ATOM 5172 C C . ALA B 1 285 ? -16.156 -9.695 -11.656 1 98.69 285 ALA B C 1
ATOM 5174 O O . ALA B 1 285 ? -15.164 -10.414 -11.461 1 98.69 285 ALA B O 1
ATOM 5175 N N . ILE B 1 286 ? -16.156 -8.641 -12.398 1 98.19 286 ILE B N 1
ATOM 5176 C CA . ILE B 1 286 ? -14.961 -8.133 -13.062 1 98.19 286 ILE B CA 1
ATOM 5177 C C . ILE B 1 286 ? -14.75 -6.668 -12.68 1 98.19 286 ILE B C 1
ATOM 5179 O O . ILE B 1 286 ? -15.703 -5.887 -12.625 1 98.19 286 ILE B O 1
ATOM 5183 N N . PHE B 1 287 ? -13.516 -6.336 -12.398 1 98.25 287 PHE B N 1
ATOM 5184 C CA . PHE B 1 287 ? -13.172 -4.961 -12.062 1 98.25 287 PHE B CA 1
ATOM 5185 C C . PHE B 1 287 ? -12.266 -4.348 -13.125 1 98.25 287 PHE B C 1
ATOM 5187 O O . PHE B 1 287 ? -11.211 -4.898 -13.438 1 98.25 287 PHE B O 1
ATOM 5194 N N . GLY B 1 288 ? -12.711 -3.201 -13.633 1 96.94 288 GLY B N 1
ATOM 5195 C CA . GLY B 1 288 ? -11.875 -2.49 -14.594 1 96.94 288 GLY B CA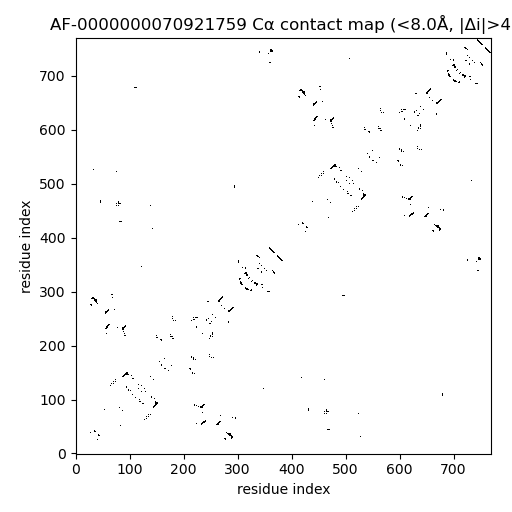 1
ATOM 5196 C C . GLY B 1 288 ? -10.695 -1.789 -13.945 1 96.94 288 GLY B C 1
ATOM 5197 O O . GLY B 1 288 ? -10.875 -0.946 -13.062 1 96.94 288 GLY B O 1
ATOM 5198 N N . VAL B 1 289 ? -9.453 -2.127 -14.414 1 95.81 289 VAL B N 1
ATOM 5199 C CA . VAL B 1 289 ? -8.227 -1.517 -13.922 1 95.81 289 VAL B CA 1
ATOM 5200 C C . VAL B 1 289 ? -7.562 -0.719 -15.047 1 95.81 289 VAL B C 1
ATOM 5202 O O . VAL B 1 289 ? -7.402 -1.219 -16.156 1 95.81 289 VAL B O 1
ATOM 5205 N N . ALA B 1 290 ? -7.203 0.505 -14.711 1 92.06 290 ALA B N 1
ATOM 5206 C CA . ALA B 1 290 ? -6.496 1.303 -15.711 1 92.06 290 ALA B CA 1
ATOM 5207 C C . ALA B 1 290 ? -5.168 0.651 -16.094 1 92.06 290 ALA B C 1
ATOM 5209 O O . ALA B 1 290 ? -4.473 0.099 -15.234 1 92.06 290 ALA B O 1
ATOM 5210 N N . ALA B 1 291 ? -4.898 0.725 -17.375 1 86.81 291 ALA B N 1
ATOM 5211 C CA . ALA B 1 291 ? -3.656 0.152 -17.891 1 86.81 291 ALA B CA 1
ATOM 5212 C C . ALA B 1 291 ? -2.807 1.214 -18.578 1 86.81 291 ALA B C 1
ATOM 5214 O O . ALA B 1 291 ? -3.299 2.297 -18.906 1 86.81 291 ALA B O 1
ATOM 5215 N N . GLY B 1 292 ? -1.499 0.864 -18.688 1 84.38 292 GLY B N 1
ATOM 5216 C CA . GLY B 1 292 ? -0.574 1.771 -19.344 1 84.38 292 GLY B CA 1
ATOM 5217 C C . GLY B 1 292 ? 0.552 2.236 -18.438 1 84.38 292 GLY B C 1
ATOM 5218 O O . GLY B 1 292 ? 0.542 1.968 -17.234 1 84.38 292 GLY B O 1
ATOM 5219 N N . PRO B 1 293 ? 1.453 2.898 -19 1 81.81 293 PRO B N 1
ATOM 5220 C CA . PRO B 1 293 ? 2.689 3.236 -18.297 1 81.81 293 PRO B CA 1
ATOM 5221 C C . PRO B 1 293 ? 2.461 4.195 -17.125 1 81.81 293 PRO B C 1
ATOM 5223 O O . PRO B 1 293 ? 3.246 4.219 -16.172 1 81.81 293 PRO B O 1
ATOM 5226 N N . LEU B 1 294 ? 1.385 4.938 -17.172 1 83.75 294 LEU B N 1
ATOM 5227 C CA . LEU B 1 294 ? 1.112 5.898 -16.094 1 83.75 294 LEU B CA 1
ATOM 5228 C C . LEU B 1 294 ? 0.714 5.184 -14.812 1 83.75 294 LEU B C 1
ATOM 5230 O O . LEU B 1 294 ? 0.772 5.77 -13.727 1 83.75 294 LEU B O 1
ATOM 5234 N N . HIS B 1 295 ? 0.352 3.875 -15 1 82.81 295 HIS B N 1
ATOM 5235 C CA . HIS B 1 295 ? -0.249 3.189 -13.859 1 82.81 295 HIS B CA 1
ATOM 5236 C C . HIS B 1 295 ? 0.659 2.076 -13.352 1 82.81 295 HIS B C 1
ATOM 5238 O O . HIS B 1 295 ? 0.271 1.314 -12.461 1 82.81 295 HIS B O 1
ATOM 5244 N N . GLU B 1 296 ? 1.807 1.97 -13.914 1 81.25 296 GLU B N 1
ATOM 5245 C CA . GLU B 1 296 ? 2.758 0.936 -13.523 1 81.25 296 GLU B CA 1
ATOM 5246 C C . GLU B 1 296 ? 4.078 1.547 -13.062 1 81.25 296 GLU B C 1
ATOM 5248 O O . GLU B 1 296 ? 4.496 2.592 -13.57 1 81.25 296 GLU B O 1
ATOM 5253 N N . PRO B 1 297 ? 4.57 0.791 -12.07 1 78.75 297 PRO B N 1
ATOM 5254 C CA . PRO B 1 297 ? 5.922 1.242 -11.734 1 78.75 297 PRO B CA 1
ATOM 5255 C C . PRO B 1 297 ? 6.902 1.087 -12.898 1 78.75 297 PRO B C 1
ATOM 5257 O O . PRO B 1 297 ? 6.688 0.255 -13.781 1 78.75 297 PRO B O 1
ATOM 5260 N N . GLN B 1 298 ? 7.867 1.913 -12.836 1 76.38 298 GLN B N 1
ATOM 5261 C CA . GLN B 1 298 ? 8.898 1.793 -13.859 1 76.38 298 GLN B CA 1
ATOM 5262 C C . GLN B 1 298 ? 9.586 0.432 -13.789 1 76.38 298 GLN B C 1
ATOM 5264 O O . GLN B 1 298 ? 9.836 -0.088 -12.703 1 76.38 298 GLN B O 1
ATOM 5269 N N . PRO B 1 299 ? 9.766 -0.135 -14.922 1 78.38 299 PRO B N 1
ATOM 5270 C CA . PRO B 1 299 ? 10.453 -1.43 -14.93 1 78.38 299 PRO B CA 1
ATOM 5271 C C . PRO B 1 299 ? 11.805 -1.388 -14.227 1 78.38 299 PRO B C 1
ATOM 5273 O O . PRO B 1 299 ? 12.492 -0.362 -14.258 1 78.38 299 PRO B O 1
ATOM 5276 N N . PRO B 1 300 ? 12.102 -2.488 -13.609 1 78.25 300 PRO B N 1
ATOM 5277 C CA . PRO B 1 300 ? 13.398 -2.514 -12.93 1 78.25 300 PRO B CA 1
ATOM 5278 C C . PRO B 1 300 ? 14.578 -2.438 -13.906 1 78.25 300 PRO B C 1
ATOM 5280 O O . PRO B 1 300 ? 14.438 -2.805 -15.078 1 78.25 300 PRO B O 1
ATOM 5283 N N . GLN B 1 301 ? 15.641 -1.912 -13.422 1 83.94 301 GLN B N 1
ATOM 5284 C CA . GLN B 1 301 ? 16.859 -1.906 -14.227 1 83.94 301 GLN B CA 1
ATOM 5285 C C . GLN B 1 301 ? 17.547 -3.27 -14.195 1 83.94 301 GLN B C 1
ATOM 5287 O O . GLN B 1 301 ? 17.406 -4.02 -13.227 1 83.94 301 GLN B O 1
ATOM 5292 N N . LEU B 1 302 ? 18.203 -3.539 -15.305 1 90.56 302 LEU B N 1
ATOM 5293 C CA . LEU B 1 302 ? 18.859 -4.836 -15.461 1 90.56 302 LEU B CA 1
ATOM 5294 C C . LEU B 1 302 ? 20.375 -4.691 -15.406 1 90.56 302 LEU B C 1
ATOM 5296 O O . LEU B 1 302 ? 20.922 -3.74 -15.961 1 90.56 302 LEU B O 1
ATOM 5300 N N . LEU B 1 303 ? 20.953 -5.613 -14.688 1 94.94 303 LEU B N 1
ATOM 5301 C CA . LEU B 1 303 ? 22.422 -5.664 -14.672 1 94.94 303 LEU B CA 1
ATOM 5302 C C . LEU B 1 303 ? 22.953 -6.242 -15.977 1 94.94 303 LEU B C 1
ATOM 5304 O O . LEU B 1 303 ? 23.984 -5.793 -16.484 1 94.94 303 LEU B O 1
ATOM 5308 N N . GLY B 1 304 ? 22.234 -7.105 -16.578 1 96.25 304 GLY B N 1
ATOM 5309 C CA . GLY B 1 304 ? 22.609 -7.707 -17.859 1 96.25 304 GLY B CA 1
ATOM 5310 C C . GLY B 1 304 ? 23.516 -8.914 -17.703 1 96.25 304 GLY B C 1
ATOM 5311 O O . GLY B 1 304 ? 24.5 -9.039 -18.438 1 96.25 304 GLY B O 1
ATOM 5312 N N . VAL B 1 305 ? 23.156 -9.836 -16.719 1 96.69 305 VAL B N 1
ATOM 5313 C CA . VAL B 1 305 ? 23.938 -11.047 -16.516 1 96.69 305 VAL B CA 1
ATOM 5314 C C . VAL B 1 305 ? 23.016 -12.25 -16.375 1 96.69 305 VAL B C 1
ATOM 5316 O O . VAL B 1 305 ? 21.859 -12.102 -15.984 1 96.69 305 VAL B O 1
ATOM 5319 N N . ARG B 1 306 ? 23.531 -13.398 -16.781 1 95.94 306 ARG B N 1
ATOM 5320 C CA . ARG B 1 306 ? 22.984 -14.672 -16.344 1 95.94 306 ARG B CA 1
ATOM 5321 C C . ARG B 1 306 ? 23.781 -15.242 -15.172 1 95.94 306 ARG B C 1
ATOM 5323 O O . ARG B 1 306 ? 25.016 -15.234 -15.195 1 95.94 306 ARG B O 1
ATOM 5330 N N . ILE B 1 307 ? 23.016 -15.703 -14.141 1 95.88 307 ILE B N 1
ATOM 5331 C CA . ILE B 1 307 ? 23.719 -16.031 -12.906 1 95.88 307 ILE B CA 1
ATOM 5332 C C . ILE B 1 307 ? 23.297 -17.422 -12.422 1 95.88 307 ILE B C 1
ATOM 5334 O O . ILE B 1 307 ? 22.266 -17.953 -12.852 1 95.88 307 ILE B O 1
ATOM 5338 N N . GLU B 1 308 ? 24.141 -18.062 -11.648 1 94 308 GLU B N 1
AT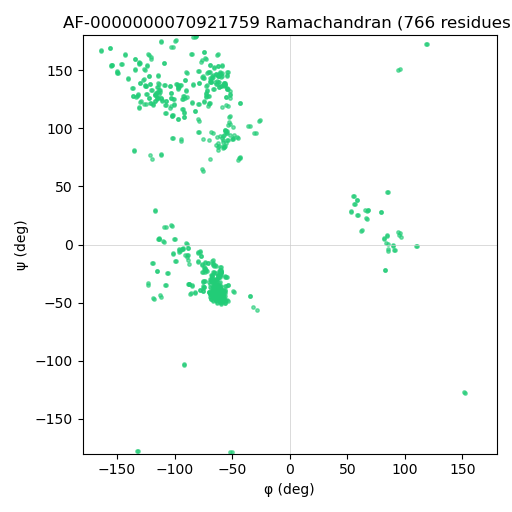OM 5339 C CA . GLU B 1 308 ? 23.844 -19.328 -10.984 1 94 308 GLU B CA 1
ATOM 5340 C C . GLU B 1 308 ? 24.469 -19.391 -9.594 1 94 308 GLU B C 1
ATOM 5342 O O . GLU B 1 308 ? 25.344 -18.562 -9.266 1 94 308 GLU B O 1
ATOM 5347 N N . SER B 1 309 ? 24.031 -20.281 -8.797 1 92.56 309 SER B N 1
ATOM 5348 C CA . SER B 1 309 ? 24.562 -20.453 -7.445 1 92.56 309 SER B CA 1
ATOM 5349 C C . SER B 1 309 ? 26 -20.984 -7.469 1 92.56 309 SER B C 1
ATOM 5351 O O . SER B 1 309 ? 26.359 -21.781 -8.344 1 92.56 309 SER B O 1
ATOM 5353 N N . ASP B 1 310 ? 26.781 -20.531 -6.602 1 94 310 ASP B N 1
ATOM 5354 C CA . ASP B 1 310 ? 28.141 -20.984 -6.328 1 94 310 ASP B CA 1
ATOM 5355 C C . ASP B 1 310 ? 28.422 -21 -4.828 1 94 310 ASP B C 1
ATOM 5357 O O . ASP B 1 310 ? 27.969 -20.125 -4.09 1 94 310 ASP B O 1
ATOM 5361 N N . PRO B 1 311 ? 29.172 -21.984 -4.312 1 92.69 311 PRO B N 1
ATOM 5362 C CA . PRO B 1 311 ? 29.469 -22.047 -2.879 1 92.69 311 PRO B CA 1
ATOM 5363 C C . PRO B 1 311 ? 30.094 -20.766 -2.348 1 92.69 311 PRO B C 1
ATOM 5365 O O . PRO B 1 311 ? 29.906 -20.422 -1.176 1 92.69 311 PRO B O 1
ATOM 5368 N N . ALA B 1 312 ? 30.797 -20.062 -3.234 1 94.06 312 ALA B N 1
ATOM 5369 C CA . ALA B 1 312 ? 31.484 -18.859 -2.791 1 94.06 312 ALA B CA 1
ATOM 5370 C C . ALA B 1 312 ? 30.609 -17.625 -3.006 1 94.06 312 ALA B C 1
ATOM 5372 O O . ALA B 1 312 ? 31 -16.516 -2.627 1 94.06 312 ALA B O 1
ATOM 5373 N N . GLY B 1 313 ? 29.438 -17.766 -3.602 1 95.75 313 GLY B N 1
ATOM 5374 C CA . GLY B 1 313 ? 28.562 -16.656 -3.9 1 95.75 313 GLY B CA 1
ATOM 5375 C C . GLY B 1 313 ? 27.672 -16.906 -5.105 1 95.75 313 GLY B C 1
ATOM 5376 O O . GLY B 1 313 ? 26.984 -17.922 -5.172 1 95.75 313 GLY B O 1
ATOM 5377 N N . ILE B 1 314 ? 27.703 -15.898 -6.086 1 96.56 314 ILE B N 1
ATOM 5378 C CA . ILE B 1 314 ? 26.906 -15.992 -7.297 1 96.56 314 ILE B CA 1
ATOM 5379 C C . ILE B 1 314 ? 27.812 -15.969 -8.523 1 96.56 314 ILE B C 1
ATOM 5381 O O . ILE B 1 314 ? 28.5 -14.977 -8.773 1 96.56 314 ILE B O 1
ATOM 5385 N N . ARG B 1 315 ? 27.734 -16.984 -9.32 1 97.56 315 ARG B N 1
ATOM 5386 C CA . ARG B 1 315 ? 28.594 -17.078 -10.492 1 97.56 315 ARG B CA 1
ATOM 5387 C C . ARG B 1 315 ? 27.938 -16.438 -11.711 1 97.56 315 ARG B C 1
ATOM 5389 O O . ARG B 1 315 ? 26.75 -16.672 -11.977 1 97.56 315 ARG B O 1
ATOM 5396 N N . VAL B 1 316 ? 28.719 -15.617 -12.391 1 98 316 VAL B N 1
ATOM 5397 C CA . VAL B 1 316 ? 28.266 -15.047 -13.664 1 98 316 VAL B CA 1
ATOM 5398 C C . VAL B 1 316 ? 28.5 -16.047 -14.789 1 98 316 VAL B C 1
ATOM 5400 O O . VAL B 1 316 ? 29.641 -16.359 -15.117 1 98 316 VAL B O 1
ATOM 5403 N N . ARG B 1 317 ? 27.422 -16.453 -15.32 1 97.69 317 ARG B N 1
ATOM 5404 C CA . ARG B 1 317 ? 27.531 -17.391 -16.422 1 97.69 317 ARG B CA 1
ATOM 5405 C C . ARG B 1 317 ? 27.797 -16.688 -17.734 1 97.69 317 ARG B C 1
ATOM 5407 O O . ARG B 1 317 ? 28.594 -17.141 -18.547 1 97.69 317 ARG B O 1
ATOM 5414 N N . SER B 1 318 ? 27.109 -15.57 -17.906 1 97.69 318 SER B N 1
ATOM 5415 C CA . SER B 1 318 ? 27.297 -14.773 -19.109 1 97.69 318 SER B CA 1
ATOM 5416 C C . SER B 1 318 ? 26.953 -13.305 -18.859 1 97.69 318 SER B C 1
ATOM 5418 O O . SER B 1 318 ? 26.234 -12.977 -17.922 1 97.69 318 SER B O 1
ATOM 5420 N N . VAL B 1 319 ? 27.594 -12.477 -19.688 1 98.12 319 VAL B N 1
ATOM 5421 C CA . VAL B 1 319 ? 27.359 -11.039 -19.656 1 98.12 319 VAL B CA 1
ATOM 5422 C C . VAL B 1 319 ? 26.734 -10.586 -20.969 1 98.12 319 VAL B C 1
ATOM 5424 O O . VAL B 1 319 ? 27.234 -10.914 -22.047 1 98.12 319 VAL B O 1
ATOM 5427 N N . GLN B 1 320 ? 25.625 -9.922 -20.891 1 97.5 320 GLN B N 1
ATOM 5428 C CA . GLN B 1 320 ? 24.969 -9.406 -22.094 1 97.5 320 GLN B CA 1
ATOM 5429 C C . GLN B 1 320 ? 25.75 -8.234 -22.672 1 97.5 320 GLN B C 1
ATOM 5431 O O . GLN B 1 320 ? 26.141 -7.32 -21.953 1 97.5 320 GLN B O 1
ATOM 5436 N N . PRO B 1 321 ? 25.906 -8.211 -24 1 96.38 321 PRO B N 1
ATOM 5437 C CA . PRO B 1 321 ? 26.594 -7.078 -24.625 1 96.38 321 PRO B CA 1
ATOM 5438 C C . PRO B 1 321 ? 25.844 -5.766 -24.453 1 96.38 321 PRO B C 1
ATOM 5440 O O . PRO B 1 321 ? 24.609 -5.75 -24.453 1 96.38 321 PRO B O 1
ATOM 5443 N N . ASP B 1 322 ? 26.562 -4.633 -24.188 1 96.12 322 ASP B N 1
ATOM 5444 C CA . ASP B 1 322 ? 26.031 -3.279 -24.094 1 96.12 322 ASP B CA 1
ATOM 5445 C C . ASP B 1 322 ? 25.109 -3.146 -22.875 1 96.12 322 ASP B C 1
ATOM 5447 O O . ASP B 1 322 ? 24.094 -2.445 -22.938 1 96.12 322 ASP B O 1
ATOM 5451 N N . SER B 1 323 ? 25.406 -3.979 -21.828 1 96.81 323 SER B N 1
ATOM 5452 C CA . SER B 1 323 ? 24.672 -3.936 -20.578 1 96.81 323 SER B CA 1
ATOM 5453 C C . SER B 1 323 ? 25.453 -3.191 -19.5 1 96.81 323 SER B C 1
ATOM 5455 O O . SER B 1 323 ? 26.609 -2.822 -19.703 1 96.81 323 SER B O 1
ATOM 5457 N N . VAL B 1 324 ? 24.766 -2.918 -18.391 1 97.19 324 VAL B N 1
ATOM 5458 C CA . VAL B 1 324 ? 25.422 -2.324 -17.219 1 97.19 324 VAL B CA 1
ATOM 5459 C C . VAL B 1 324 ? 26.594 -3.197 -16.781 1 97.19 324 VAL B C 1
ATOM 5461 O O . VAL B 1 324 ? 27.672 -2.689 -16.484 1 97.19 324 VAL B O 1
ATOM 5464 N N . ALA B 1 325 ? 26.375 -4.492 -16.844 1 97.88 325 ALA B N 1
ATOM 5465 C CA . ALA B 1 325 ? 27.422 -5.438 -16.484 1 97.88 325 ALA B CA 1
ATOM 5466 C C . ALA B 1 325 ? 28.609 -5.336 -17.422 1 97.88 325 ALA B C 1
ATOM 5468 O O . ALA B 1 325 ? 29.766 -5.289 -16.984 1 97.88 325 ALA B O 1
ATOM 5469 N N . ASP B 1 326 ? 28.297 -5.281 -18.656 1 97.62 326 ASP B N 1
ATOM 5470 C CA . ASP B 1 326 ? 29.344 -5.168 -19.656 1 97.62 326 ASP B CA 1
ATOM 5471 C C . ASP B 1 326 ? 30.156 -3.893 -19.469 1 97.62 326 ASP B C 1
ATOM 5473 O O . ASP B 1 326 ? 31.391 -3.939 -19.422 1 97.62 326 ASP B O 1
ATOM 5477 N N . ALA B 1 327 ? 29.531 -2.807 -19.281 1 97.19 327 ALA B N 1
ATOM 5478 C CA . ALA B 1 327 ? 30.172 -1.508 -19.109 1 97.19 327 ALA B CA 1
ATOM 5479 C C . ALA B 1 327 ? 30.984 -1.468 -17.828 1 97.19 327 ALA B C 1
ATOM 5481 O O . ALA B 1 327 ? 31.953 -0.709 -17.719 1 97.19 327 ALA B O 1
ATOM 5482 N N . SER B 1 328 ? 30.625 -2.314 -16.859 1 97.19 328 SER B N 1
ATOM 5483 C CA . SER B 1 328 ? 31.266 -2.297 -15.562 1 97.19 328 SER B CA 1
ATOM 5484 C C . SER B 1 328 ? 32.5 -3.189 -15.539 1 97.19 328 SER B C 1
ATOM 5486 O O . SER B 1 328 ? 33.281 -3.166 -14.586 1 97.19 328 SER B O 1
ATOM 5488 N N . GLY B 1 329 ? 32.625 -4.023 -16.562 1 97.12 329 GLY B N 1
ATOM 5489 C CA . GLY B 1 329 ? 33.781 -4.887 -16.641 1 97.12 329 GLY B CA 1
ATOM 5490 C C . GLY B 1 329 ? 33.562 -6.262 -16.047 1 97.12 329 GLY B C 1
ATOM 5491 O O . GLY B 1 329 ? 34.5 -7.023 -15.844 1 97.12 329 GLY B O 1
ATOM 5492 N N . LEU B 1 330 ? 32.312 -6.566 -15.742 1 97.5 330 LEU B N 1
ATOM 5493 C CA . LEU B 1 330 ? 32 -7.918 -15.289 1 97.5 330 LEU B CA 1
ATOM 5494 C C . LEU B 1 330 ? 32.281 -8.938 -16.391 1 97.5 330 LEU B C 1
ATOM 5496 O O . LEU B 1 330 ? 32.062 -8.648 -17.578 1 97.5 330 LEU B O 1
ATOM 5500 N N . GLN B 1 331 ? 32.719 -10.156 -15.961 1 97.19 331 GLN B N 1
ATOM 5501 C CA . GLN B 1 331 ? 33.062 -11.203 -16.922 1 97.19 331 GLN B CA 1
ATOM 5502 C C . GLN B 1 331 ? 32.469 -12.547 -16.516 1 97.19 331 GLN B C 1
ATOM 5504 O O . GLN B 1 331 ? 32.094 -12.75 -15.359 1 97.19 331 GLN B O 1
ATOM 5509 N N . ALA B 1 332 ? 32.406 -13.359 -17.547 1 96.94 332 ALA B N 1
ATOM 5510 C CA . ALA B 1 332 ? 32 -14.734 -17.266 1 96.94 332 ALA B CA 1
ATOM 5511 C C . ALA B 1 332 ? 32.969 -15.375 -16.25 1 96.94 332 ALA B C 1
ATOM 5513 O O . ALA B 1 332 ? 34.156 -15.133 -16.281 1 96.94 332 ALA B O 1
ATOM 5514 N N . ASP B 1 333 ? 32.344 -16.094 -15.312 1 96.81 333 ASP B N 1
ATOM 5515 C CA . ASP B 1 333 ? 33.062 -16.875 -14.305 1 96.81 333 ASP B CA 1
ATOM 5516 C C . ASP B 1 333 ? 33.438 -16 -13.109 1 96.81 333 ASP B C 1
ATOM 5518 O O . ASP B 1 333 ? 34 -16.5 -12.125 1 96.81 333 ASP B O 1
ATOM 5522 N N . ASP B 1 334 ? 33.156 -14.719 -13.25 1 97.88 334 ASP B N 1
ATOM 5523 C CA . ASP B 1 334 ? 33.219 -13.922 -12.023 1 97.88 334 ASP B CA 1
ATOM 5524 C C . ASP B 1 334 ? 32.312 -14.5 -10.945 1 97.88 334 ASP B C 1
ATOM 5526 O O . ASP B 1 334 ? 31.203 -14.977 -11.242 1 97.88 334 ASP B O 1
ATOM 5530 N N . ILE B 1 335 ? 32.844 -14.5 -9.758 1 98.31 335 ILE B N 1
ATOM 5531 C CA . ILE B 1 335 ? 31.969 -14.844 -8.633 1 98.31 335 ILE B CA 1
ATOM 5532 C C . ILE B 1 335 ? 31.656 -13.594 -7.809 1 98.31 335 ILE B C 1
ATOM 5534 O O . ILE B 1 335 ? 32.562 -13 -7.211 1 98.31 335 ILE B O 1
ATOM 5538 N N . LEU B 1 336 ? 30.359 -13.188 -7.84 1 98.19 336 LEU B N 1
ATOM 5539 C CA . LEU B 1 336 ? 29.922 -12.07 -7.023 1 98.19 336 LEU B CA 1
ATOM 5540 C C . LEU B 1 336 ? 29.703 -12.492 -5.578 1 98.19 336 LEU B C 1
ATOM 5542 O O . LEU B 1 336 ? 28.875 -13.367 -5.297 1 98.19 336 LEU B O 1
ATOM 5546 N N . THR B 1 337 ? 30.453 -11.836 -4.641 1 97.56 337 THR B N 1
ATOM 5547 C CA . THR B 1 337 ? 30.375 -12.258 -3.248 1 97.56 337 THR B CA 1
ATOM 5548 C C . THR B 1 337 ? 29.578 -11.258 -2.422 1 97.56 337 THR B C 1
ATOM 5550 O O . THR B 1 337 ? 29.031 -11.609 -1.367 1 97.56 337 THR B O 1
ATOM 5553 N N . ALA B 1 338 ? 29.516 -10.023 -2.846 1 96.44 338 ALA B N 1
ATOM 5554 C CA . ALA B 1 338 ? 28.75 -9 -2.148 1 96.44 338 ALA B CA 1
ATOM 5555 C C . ALA B 1 338 ? 28.234 -7.941 -3.121 1 96.44 338 ALA B C 1
ATOM 5557 O O . ALA B 1 338 ? 28.828 -7.738 -4.188 1 96.44 338 ALA B O 1
ATOM 5558 N N . ALA B 1 339 ? 27.125 -7.391 -2.799 1 95.75 339 ALA B N 1
ATOM 5559 C CA . ALA B 1 339 ? 26.531 -6.25 -3.494 1 95.75 339 ALA B CA 1
ATOM 5560 C C . ALA B 1 339 ? 25.969 -5.23 -2.502 1 95.75 339 ALA B C 1
ATOM 5562 O O . ALA B 1 339 ? 25.312 -5.602 -1.526 1 95.75 339 ALA B O 1
ATOM 5563 N N . ALA B 1 340 ? 26.266 -3.945 -2.746 1 94.38 340 ALA B N 1
ATOM 5564 C CA . ALA B 1 340 ? 25.812 -2.877 -1.861 1 94.38 340 ALA B CA 1
ATOM 5565 C C . ALA B 1 340 ? 26.219 -3.156 -0.415 1 94.38 340 ALA B C 1
ATOM 5567 O O . ALA B 1 340 ? 25.453 -2.873 0.511 1 94.38 340 ALA B O 1
ATOM 5568 N N . GLY B 1 341 ? 27.328 -3.893 -0.276 1 92.25 341 GLY B N 1
ATOM 5569 C CA . GLY B 1 341 ? 27.875 -4.145 1.046 1 92.25 341 GLY B CA 1
ATOM 5570 C C . GLY B 1 341 ? 27.234 -5.328 1.743 1 92.25 341 GLY B C 1
ATOM 5571 O O . GLY B 1 341 ? 27.531 -5.613 2.904 1 92.25 341 GLY B O 1
ATOM 5572 N N . VAL B 1 342 ? 26.422 -6.031 1.026 1 90.62 342 VAL B N 1
ATOM 5573 C CA . VAL B 1 342 ? 25.719 -7.18 1.599 1 90.62 342 VAL B CA 1
ATOM 5574 C C . VAL B 1 342 ? 26.219 -8.461 0.944 1 90.62 342 VAL B C 1
ATOM 5576 O O . VAL B 1 342 ? 26.391 -8.523 -0.277 1 90.62 342 VAL B O 1
ATOM 5579 N N . ASP B 1 343 ? 26.406 -9.469 1.813 1 92.44 343 ASP B N 1
ATOM 5580 C CA . ASP B 1 343 ? 26.875 -10.75 1.297 1 92.44 343 ASP B CA 1
ATOM 5581 C C . ASP B 1 343 ? 25.797 -11.438 0.456 1 92.44 343 ASP B C 1
ATOM 5583 O O . ASP B 1 343 ? 24.625 -11.398 0.802 1 92.44 343 ASP B O 1
ATOM 5587 N N . LEU B 1 344 ? 26.281 -12.031 -0.615 1 92.31 344 LEU B N 1
ATOM 5588 C CA . LEU B 1 344 ? 25.375 -12.758 -1.504 1 92.31 344 LEU B CA 1
ATOM 5589 C C . LEU B 1 344 ? 25.484 -14.266 -1.254 1 92.31 344 LEU B C 1
ATOM 5591 O O . LEU B 1 344 ? 26.562 -14.836 -1.293 1 92.31 344 LEU B O 1
ATOM 5595 N N . VAL B 1 345 ? 24.359 -14.875 -0.978 1 86.69 345 VAL B N 1
ATOM 5596 C CA . VAL B 1 345 ? 24.328 -16.297 -0.691 1 86.69 345 VAL B CA 1
ATOM 5597 C C . VAL B 1 345 ? 23.609 -17.047 -1.812 1 86.69 345 VAL B C 1
ATOM 5599 O O . VAL B 1 345 ? 24.094 -18.062 -2.303 1 86.69 345 VAL B O 1
ATOM 5602 N N . LEU B 1 346 ? 22.5 -16.531 -2.242 1 85.5 346 LEU B N 1
ATOM 5603 C CA . LEU B 1 346 ? 21.703 -17.125 -3.309 1 85.5 346 LEU B CA 1
ATOM 5604 C C . LEU B 1 346 ? 21.484 -16.109 -4.434 1 85.5 346 LEU B C 1
ATOM 5606 O O . LEU B 1 346 ? 21.5 -14.898 -4.203 1 85.5 346 LEU B O 1
ATOM 5610 N N . PRO B 1 347 ? 21.266 -16.578 -5.648 1 88.38 347 PRO B N 1
ATOM 5611 C CA . PRO B 1 347 ? 21.031 -15.688 -6.781 1 88.38 347 PRO B CA 1
ATOM 5612 C C . PRO B 1 347 ? 19.906 -14.688 -6.516 1 88.38 347 PRO B C 1
ATOM 5614 O O . PRO B 1 347 ? 19.984 -13.531 -6.949 1 88.38 347 PRO B O 1
ATOM 5617 N N . GLY B 1 348 ? 18.938 -15.086 -5.812 1 83.69 348 GLY B N 1
ATOM 5618 C CA . GLY B 1 348 ? 17.828 -14.203 -5.48 1 83.69 348 GLY B CA 1
ATOM 5619 C C . GLY B 1 348 ? 18.25 -12.969 -4.707 1 83.69 348 GLY B C 1
ATOM 5620 O O . GLY B 1 348 ? 17.609 -11.922 -4.797 1 83.69 348 GLY B O 1
ATOM 5621 N N . ASP B 1 349 ? 19.344 -13.047 -4.047 1 84.44 349 ASP B N 1
ATOM 5622 C CA . ASP B 1 349 ? 19.859 -11.898 -3.305 1 84.44 349 ASP B CA 1
ATOM 5623 C C . ASP B 1 349 ? 20.266 -10.773 -4.25 1 84.44 349 ASP B C 1
ATOM 5625 O O . ASP B 1 349 ? 19.906 -9.617 -4.043 1 84.44 349 ASP B O 1
ATOM 5629 N N . LEU B 1 350 ? 21.016 -11.172 -5.238 1 90.31 350 LEU B N 1
ATOM 5630 C CA . LEU B 1 350 ? 21.469 -10.18 -6.199 1 90.31 350 LEU B CA 1
ATOM 5631 C C . LEU B 1 350 ? 20.281 -9.562 -6.938 1 90.31 350 LEU B C 1
ATOM 5633 O O . LEU B 1 350 ? 20.234 -8.344 -7.137 1 90.31 350 LEU B O 1
ATOM 5637 N N . VAL B 1 351 ? 19.375 -10.336 -7.297 1 88.19 351 VAL B N 1
ATOM 5638 C CA . VAL B 1 351 ? 18.188 -9.867 -8.016 1 88.19 351 VAL B CA 1
ATOM 5639 C C . VAL B 1 351 ? 17.453 -8.836 -7.172 1 88.19 351 VAL B C 1
ATOM 5641 O O . VAL B 1 351 ? 17.062 -7.777 -7.672 1 88.19 351 VAL B O 1
ATOM 5644 N N . ALA B 1 352 ? 17.297 -9.141 -5.926 1 83.69 352 ALA B N 1
ATOM 5645 C CA . ALA B 1 352 ? 16.594 -8.242 -5.016 1 83.69 352 ALA B CA 1
ATOM 5646 C C . ALA B 1 352 ? 17.297 -6.902 -4.898 1 83.69 352 ALA B C 1
ATOM 5648 O O . ALA B 1 352 ? 16.672 -5.848 -4.918 1 83.69 352 ALA B O 1
ATOM 5649 N N . ILE B 1 353 ? 18.562 -6.957 -4.828 1 87.88 353 ILE B N 1
ATOM 5650 C CA . ILE B 1 353 ? 19.359 -5.742 -4.664 1 87.88 353 ILE B CA 1
ATOM 5651 C C . ILE B 1 353 ? 19.281 -4.898 -5.934 1 87.88 353 ILE B C 1
ATOM 5653 O O . ILE B 1 353 ? 19.078 -3.686 -5.867 1 87.88 353 ILE B O 1
ATOM 5657 N N . VAL B 1 354 ? 19.391 -5.547 -7.035 1 89.62 354 VAL B N 1
ATOM 5658 C CA . VAL B 1 354 ? 19.359 -4.836 -8.312 1 89.62 354 VAL B CA 1
ATOM 5659 C C . VAL B 1 354 ? 17.984 -4.227 -8.539 1 89.62 354 VAL B C 1
ATOM 5661 O O . VAL B 1 354 ? 17.859 -3.094 -9.016 1 89.62 354 VAL B O 1
ATOM 5664 N N . ARG B 1 355 ? 17 -4.93 -8.117 1 83.94 355 ARG B N 1
ATOM 5665 C CA . ARG B 1 355 ? 15.633 -4.477 -8.32 1 83.94 355 ARG B CA 1
ATOM 5666 C C . ARG B 1 355 ? 15.352 -3.209 -7.516 1 83.94 355 ARG B C 1
ATOM 5668 O O . ARG B 1 355 ? 14.562 -2.361 -7.941 1 83.94 355 ARG B O 1
ATOM 5675 N N . ARG B 1 356 ? 16 -3.064 -6.449 1 79.88 356 ARG B N 1
ATOM 5676 C CA . ARG B 1 356 ? 15.75 -1.918 -5.582 1 79.88 356 ARG B CA 1
ATOM 5677 C C . ARG B 1 356 ? 16.688 -0.767 -5.91 1 79.88 356 ARG B C 1
ATOM 5679 O O . ARG B 1 356 ? 16.578 0.32 -5.34 1 79.88 356 ARG B O 1
ATOM 5686 N N . HIS B 1 357 ? 17.531 -1.064 -6.809 1 85.06 357 HIS B N 1
ATOM 5687 C CA . HIS B 1 357 ? 18.562 -0.068 -7.121 1 85.06 357 HIS B CA 1
ATOM 5688 C C . HIS B 1 357 ? 17.969 1.106 -7.891 1 85.06 357 HIS B C 1
ATOM 5690 O O . HIS B 1 357 ? 17.219 0.909 -8.859 1 85.06 357 HIS B O 1
ATOM 5696 N N . ALA B 1 358 ? 18.266 2.303 -7.398 1 85.88 358 ALA B N 1
ATOM 5697 C CA . ALA B 1 358 ? 17.688 3.504 -8 1 85.88 358 ALA B CA 1
ATOM 5698 C C . ALA B 1 358 ? 18.375 3.842 -9.32 1 85.88 358 ALA B C 1
ATOM 5700 O O . ALA B 1 358 ? 19.594 3.707 -9.438 1 85.88 358 ALA B O 1
ATOM 5701 N N . PRO B 1 359 ? 17.641 4.352 -10.258 1 87.88 359 PRO B N 1
ATOM 5702 C CA . PRO B 1 359 ? 18.25 4.789 -11.508 1 87.88 359 PRO B CA 1
ATOM 5703 C C . PRO B 1 359 ? 19.25 5.918 -11.312 1 87.88 359 PRO B C 1
ATOM 5705 O O . PRO B 1 359 ? 19.078 6.77 -10.438 1 87.88 359 PRO B O 1
ATOM 5708 N N . GLY B 1 360 ? 20.25 5.848 -12.117 1 92 360 GLY B N 1
ATOM 5709 C CA . GLY B 1 360 ? 21.234 6.91 -12.102 1 92 360 GLY B CA 1
ATOM 5710 C C . GLY B 1 360 ? 22.266 6.758 -10.992 1 92 360 GLY B C 1
ATOM 5711 O O . GLY B 1 360 ? 23.109 7.633 -10.797 1 92 360 GLY B O 1
ATOM 5712 N N . THR B 1 361 ? 22.156 5.617 -10.281 1 94.06 361 THR B N 1
ATOM 5713 C CA . THR B 1 361 ? 23.062 5.418 -9.156 1 94.06 361 THR B CA 1
ATOM 5714 C C . THR B 1 361 ? 24.047 4.293 -9.453 1 94.06 361 THR B C 1
ATOM 5716 O O . THR B 1 361 ? 24.078 3.754 -10.562 1 94.06 361 THR B O 1
ATOM 5719 N N . ILE B 1 362 ? 25.016 4.098 -8.484 1 96.75 362 ILE B N 1
ATOM 5720 C CA . ILE B 1 362 ? 26.094 3.133 -8.688 1 96.75 362 ILE B CA 1
ATOM 5721 C C . ILE B 1 362 ? 26 2.025 -7.641 1 96.75 362 ILE B C 1
ATOM 5723 O O . ILE B 1 362 ? 25.812 2.301 -6.453 1 96.75 362 ILE B O 1
ATOM 5727 N N . LEU B 1 363 ? 26.031 0.796 -8.125 1 96.81 363 LEU B N 1
ATOM 5728 C CA . LEU B 1 363 ? 26 -0.385 -7.27 1 96.81 363 LEU B CA 1
ATOM 5729 C C . LEU B 1 363 ? 27.406 -0.992 -7.129 1 96.81 363 LEU B C 1
ATOM 5731 O O . LEU B 1 363 ? 27.938 -1.539 -8.094 1 96.81 363 LEU B O 1
ATOM 5735 N N . PRO B 1 364 ? 28 -0.896 -5.953 1 97.44 364 PRO B N 1
ATOM 5736 C CA . PRO B 1 364 ? 29.266 -1.595 -5.75 1 97.44 364 PRO B CA 1
ATOM 5737 C C . PRO B 1 364 ? 29.094 -3.109 -5.648 1 97.44 364 PRO B C 1
ATOM 5739 O O . PRO B 1 364 ? 28.219 -3.59 -4.93 1 97.44 364 PRO B O 1
ATOM 5742 N N . LEU B 1 365 ? 29.938 -3.797 -6.379 1 97.75 365 LEU B N 1
ATOM 5743 C CA . LEU B 1 365 ? 29.969 -5.254 -6.363 1 97.75 365 LEU B CA 1
ATOM 5744 C C . LEU B 1 365 ? 31.344 -5.754 -5.922 1 97.75 365 LEU B C 1
ATOM 5746 O O . LEU B 1 365 ? 32.375 -5.199 -6.32 1 97.75 365 LEU B O 1
ATOM 5750 N N . THR B 1 366 ? 31.344 -6.676 -5.039 1 98.06 366 THR B N 1
ATOM 5751 C CA . THR B 1 366 ? 32.594 -7.402 -4.75 1 98.06 366 THR B CA 1
ATOM 5752 C C . THR B 1 366 ? 32.656 -8.672 -5.59 1 98.06 366 THR B C 1
ATOM 5754 O O . THR B 1 366 ? 31.781 -9.523 -5.527 1 98.06 366 THR B O 1
ATOM 5757 N N . VAL B 1 367 ? 33.781 -8.758 -6.32 1 98.12 367 VAL B N 1
ATOM 5758 C CA . VAL B 1 367 ? 33.938 -9.828 -7.297 1 98.12 367 VAL B CA 1
ATOM 5759 C C . VAL B 1 367 ? 35.188 -10.625 -7.012 1 98.12 367 VAL B C 1
ATOM 5761 O O . VAL B 1 367 ? 36.25 -10.047 -6.727 1 98.12 367 VAL B O 1
ATOM 5764 N N . LEU B 1 368 ? 35.031 -11.945 -6.957 1 97.56 368 LEU B N 1
ATOM 5765 C CA . LEU B 1 368 ? 36.188 -12.852 -6.961 1 97.56 368 LEU B CA 1
ATOM 5766 C C . LEU B 1 368 ? 36.531 -13.281 -8.383 1 97.56 368 LEU B C 1
ATOM 5768 O O . LEU B 1 368 ? 35.719 -13.953 -9.047 1 97.56 368 LEU B O 1
ATOM 5772 N N . ARG B 1 369 ? 37.75 -12.844 -8.898 1 96 369 ARG B N 1
ATOM 5773 C CA . ARG B 1 369 ? 38.25 -13.227 -10.211 1 96 369 ARG B CA 1
ATOM 5774 C C . ARG B 1 369 ? 39.656 -13.805 -10.102 1 96 369 ARG B C 1
ATOM 5776 O O . ARG B 1 369 ? 40.562 -13.156 -9.578 1 96 369 ARG B O 1
ATOM 5783 N N . ASP B 1 370 ? 39.781 -15.023 -10.539 1 93 370 ASP B N 1
ATOM 5784 C CA . ASP B 1 370 ? 41.062 -15.711 -10.453 1 93 370 ASP B CA 1
ATOM 5785 C C . ASP B 1 370 ? 41.594 -15.742 -9.008 1 93 370 ASP B C 1
ATOM 5787 O O . ASP B 1 370 ? 42.75 -15.492 -8.758 1 93 370 ASP B O 1
ATOM 5791 N N . GLY B 1 371 ? 40.688 -15.859 -8.109 1 92.25 371 GLY B N 1
ATOM 5792 C CA . GLY B 1 371 ? 41.031 -16.031 -6.703 1 92.25 371 GLY B CA 1
ATOM 5793 C C . GLY B 1 371 ? 41.281 -14.719 -5.988 1 92.25 371 GLY B C 1
ATOM 5794 O O . GLY B 1 371 ? 41.531 -14.703 -4.781 1 92.25 371 GLY B O 1
ATOM 5795 N N . GLU B 1 372 ? 41.156 -13.602 -6.68 1 95.88 372 GLU B N 1
ATOM 5796 C CA . GLU B 1 372 ? 41.406 -12.289 -6.082 1 95.88 372 GLU B CA 1
ATOM 5797 C C . GLU B 1 372 ? 40.125 -11.461 -6.016 1 95.88 372 GLU B C 1
ATOM 5799 O O . GLU B 1 372 ? 39.375 -11.391 -6.992 1 95.88 372 GLU B O 1
ATOM 5804 N N . ALA B 1 373 ? 39.969 -10.844 -4.836 1 96.75 373 ALA B N 1
ATOM 5805 C CA . ALA B 1 373 ? 38.781 -10 -4.641 1 96.75 373 ALA B CA 1
ATOM 5806 C C . ALA B 1 373 ? 39.031 -8.602 -5.195 1 96.75 373 ALA B C 1
ATOM 5808 O O . ALA B 1 373 ? 40.094 -8.039 -5.035 1 96.75 373 ALA B O 1
ATOM 5809 N N . ARG B 1 374 ? 38.031 -8.039 -5.871 1 96.62 374 ARG B N 1
ATOM 5810 C CA . ARG B 1 374 ? 38.094 -6.672 -6.379 1 96.62 374 ARG B CA 1
ATOM 5811 C C . ARG B 1 374 ? 36.688 -6.02 -6.332 1 96.62 374 ARG B C 1
ATOM 5813 O O . ARG B 1 374 ? 35.688 -6.715 -6.305 1 96.62 374 ARG B O 1
ATOM 5820 N N . GLU B 1 375 ? 36.625 -4.727 -6.262 1 97.06 375 GLU B N 1
ATOM 5821 C CA . GLU B 1 375 ? 35.344 -3.982 -6.336 1 97.06 375 GLU B CA 1
ATOM 5822 C C . GLU B 1 375 ? 35.031 -3.574 -7.773 1 97.06 375 GLU B C 1
ATOM 5824 O O . GLU B 1 375 ? 35.906 -3.061 -8.484 1 97.06 375 GLU B O 1
ATOM 5829 N N . VAL B 1 376 ? 33.938 -3.887 -8.188 1 97.31 376 VAL B N 1
ATOM 5830 C CA . VAL B 1 376 ? 33.406 -3.449 -9.469 1 97.31 376 VAL B CA 1
ATOM 5831 C C . VAL B 1 376 ? 32.219 -2.5 -9.242 1 97.31 376 VAL B C 1
ATOM 5833 O O . VAL B 1 376 ? 31.328 -2.793 -8.445 1 97.31 376 VAL B O 1
ATOM 5836 N N . LEU B 1 377 ? 32.25 -1.372 -9.922 1 97.31 377 LEU B N 1
ATOM 5837 C CA . LEU B 1 377 ? 31.203 -0.386 -9.781 1 97.31 377 LEU B CA 1
ATOM 5838 C C . LEU B 1 377 ? 30.25 -0.443 -10.977 1 97.31 377 LEU B C 1
ATOM 5840 O O . LEU B 1 377 ? 30.625 -0.084 -12.094 1 97.31 377 LEU B O 1
ATOM 5844 N N . ALA B 1 378 ? 29.047 -0.878 -10.719 1 97.25 378 ALA B N 1
ATOM 5845 C CA . ALA B 1 378 ? 28.031 -0.941 -11.766 1 97.25 378 ALA B CA 1
ATOM 5846 C C . ALA B 1 378 ? 27.219 0.344 -11.812 1 97.25 378 ALA B C 1
ATOM 5848 O O . ALA B 1 378 ? 26.406 0.6 -10.914 1 97.25 378 ALA B O 1
ATOM 5849 N N . ARG B 1 379 ? 27.406 1.115 -12.852 1 95.69 379 ARG B N 1
ATOM 5850 C CA . ARG B 1 379 ? 26.688 2.379 -13 1 95.69 379 ARG B CA 1
ATOM 5851 C C . ARG B 1 379 ? 25.422 2.191 -13.82 1 95.69 379 ARG B C 1
ATOM 5853 O O . ARG B 1 379 ? 25.484 1.859 -15.008 1 95.69 379 ARG B O 1
ATOM 5860 N N . PHE B 1 380 ? 24.297 2.451 -13.141 1 94.19 380 PHE B N 1
ATOM 5861 C CA . PHE B 1 380 ? 23.016 2.344 -13.82 1 94.19 380 PHE B CA 1
ATOM 5862 C C . PHE B 1 380 ? 22.609 3.682 -14.438 1 94.19 380 PHE B C 1
ATOM 5864 O O . PHE B 1 380 ? 22.859 4.738 -13.852 1 94.19 380 PHE B O 1
ATOM 5871 N N . PRO B 1 381 ? 22.016 3.617 -15.617 1 91.25 381 PRO B N 1
ATOM 5872 C CA . PRO B 1 381 ? 21.625 4.867 -16.266 1 91.25 381 PRO B CA 1
ATOM 5873 C C . PRO B 1 381 ? 20.484 5.578 -15.562 1 91.25 381 PRO B C 1
ATOM 5875 O O . PRO B 1 381 ? 19.672 4.93 -14.891 1 91.25 381 PRO B O 1
ATOM 5878 N N . ALA B 1 382 ? 20.562 6.922 -15.672 1 88.38 382 ALA B N 1
ATOM 5879 C CA . ALA B 1 382 ? 19.406 7.691 -15.203 1 88.38 382 ALA B CA 1
ATOM 5880 C C . ALA B 1 382 ? 18.188 7.438 -16.078 1 88.38 382 ALA B C 1
ATOM 5882 O O . ALA B 1 382 ? 18.312 6.992 -17.219 1 88.38 382 ALA B O 1
ATOM 5883 N N . ARG B 1 383 ? 17.031 7.426 -15.352 1 74.19 383 ARG B N 1
ATOM 5884 C CA . ARG B 1 383 ? 15.836 7.285 -16.172 1 74.19 383 ARG B CA 1
ATOM 5885 C C . ARG B 1 383 ? 15.453 8.617 -16.828 1 74.19 383 ARG B C 1
ATOM 5887 O O . ARG B 1 383 ? 15.477 9.656 -16.172 1 74.19 383 ARG B O 1
ATOM 5894 N N . THR B 1 384 ? 15.852 8.836 -18.062 1 56.94 384 THR B N 1
ATOM 5895 C CA . THR B 1 384 ? 15.445 10.039 -18.797 1 56.94 384 THR B CA 1
ATOM 5896 C C . THR B 1 384 ? 13.945 10.023 -19.078 1 56.94 384 THR B C 1
ATOM 5898 O O . THR B 1 384 ? 13.391 8.977 -19.422 1 56.94 384 THR B O 1
ATOM 5901 N N . ASP B 1 385 ? 13.062 10.742 -18.141 1 45.5 385 ASP B N 1
ATOM 5902 C CA . ASP B 1 385 ? 11.695 10.945 -18.609 1 45.5 385 ASP B CA 1
ATOM 5903 C C . ASP B 1 385 ? 11.664 11.094 -20.141 1 45.5 385 ASP B C 1
ATOM 5905 O O . ASP B 1 385 ? 12.609 11.609 -20.734 1 45.5 385 ASP B O 1
#

pLDDT: mean 89.66, std 16.95, range [25.95, 99.0]

Foldseek 3Di:
DPPDPPPPPPPPPPPPPPPPPPPPPPQWADDAFWKAFLQNHTDDPVRVLVLLLQALEEEQADDQAFLLSLVVVQVVVVSNCVVFVQEAEEELQAAQQLQVLQVCLLVVNDDPVRSCVSRVRCVRRVHFCVSNVSVSVVCNVSVHRYGHQFHGPVVLLCCLPVHVVVDDCVRLVNQDQFDDFDPVLLVVLVVVQVPPDCPPPVPPPSSSSSSSQQSGLSSNLVRSLVVSVPTSYYYYYYHLSQCFLCGHNNRRNVVVPRHPSNYFYEYEAEDDPPGGRDDRSRGRMYHYHYDDDVNDDDAFADQAFDWFADQQAIFTQQGHPPGLCVVQPHGHRKHWQDKPRHGHHGPSVVVNVRRPDAAQDWMWTWIQDPNDTDITIRGHHHDDD/DPPPPPDPPDPPPPPPPPPPPPPPPPQWADDAFWKAFLQNHTDDPVRVLVLLLQALEEEQADDQAFLLSLVVVQVVVVSNCVVFVQEAEEELQAAQQLQVLQVCLLVVNDDPVRSCVSRVRCVRRVHFCVSNVSVSVVCNVSVHRYGHQFHGPVVLLCCLPVHVVVDDCVRLVNQDQFDDFDPVLLVVLVVVQVPPPCPPPVPPPSSSSSSSQQSGLSSNLVRSLVVSVPTSYYYYYYHLSQCFLCGHNNRRNVVVPRHPSNYFYEYEAEDDPPGGRDDRSRTRMYHYHYDDDVNDDDAFADQAFDWFADQQAIFTQQGHPPGLCVVQPHGHRKHWQDKPRHGHHGPSVVVNVRRPDAAQDWMWTWIQDPNDTDITIRGHHHDDD

Nearest PDB structures (foldseek):
  3gdv-assembly1_C  TM=9.009E-01  e=1.527E-07  Escherichia coli K-12
  7w4t-assembly1_A-3  TM=9.363E-01  e=2.340E-06  Mycobacterium tuberculosis H37Rv
  3gdu-assembly1_C  TM=8.869E-01  e=1.276E-06  Escherichia coli K-12
  6ew9-assembly1_A  TM=8.724E-01  e=2.642E-06  Escherichia coli K-12
  6ew9-assembly1_C  TM=6.784E-01  e=3.570E-07  Escherichia coli K-12

Sequence (770 aa):
MTRRIRRAGPLSALVVFALLAAGHAAAGCPAPGQWLNGEGAPLATDRLFQNLERSRVVLLGETHDRMEHHRWQLHTLAGLHARRPGMAIGLEMLPREAQPALDAWVAGELDEPSFLEQSNWHQAWGFDPQLYLPILHFARMHQVPLLAINLERSLVRRLASDGWDSVPTEERHRVSPPAPAPEAYRDYL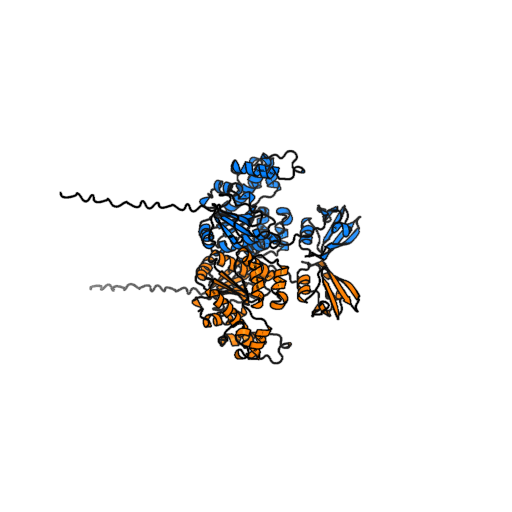DTVLKDHPAGVLDDPDLDRFVAAQLAWDRAMASGLADAAEYYPLVVGLMGSGHLQFHHGVPHQLADLGIGLEHQHTLLPWDSNEDCSAPEPGVADAIFGVAAGPLHEPQPPQLLGVRIESDPAGIRVRSVQPDSVADASGLQADDILTAAAGVDLVLPGDLVAIVRRHAPGTILPLTVLRDGEAREVLARFPARTDMTRRIRRAGPLSALVVFALLAAGHAAAGCPAPGQWLNGEGAPLATDRLFQNLERSRVVLLGETHDRMEHHRWQLHTLAGLHARRPGMAIGLEMLPREAQPALDAWVAGELDEPSFLEQSNWHQAWGFDPQLYLPILHFARMHQVPLLAINLERSLVRRLASDGWDSVPTEERHRVSPPAPAPEAYRDYLDTVLKDHPAGVLDDPDLDRFVAAQLAWDRAMASGLADAAEYYPLVVGLMGSGHLQFHHGVPHQLADLGIGLEHQHTLLPWDSNEDCSAPEPGVADAIFGVAAGPLHEPQPPQLLGVRIESDPAGIRVRSVQPDSVADASGLQADDILTAAAGVDLVLPGDLVAIVRRHAPGTILPLTVLRDGEAREVLARFPARTD

Organism: NCBI:txid713585

Radius of gyration: 31.93 Å; Cα contacts (8 Å, |Δi|>4): 1473; chains: 2; bounding box: 130×85×125 Å